Protein AF-A0A3B0JAQ2-F1 (afdb_monomer_lite)

Sequence (467 aa):
MLTLVQANSAVLLHFTIKLEDGSIADSTYNQYKPALFRLGDKSLSLALEKQLIGLSVGEKKTFTLSGEDVFGKPNPDMIQYFMPKDFIQVGIPEVGAIILFTTINGSQMLGIVTAVTEESITVNFNHPLAAQNIIFNIEVLEKLTQNGRNQMQILLANPRGFCAGVDRAISIVDRALALYGAPIYVRHEVVHNRYVVDNLRQRGAIFIEQISEVPDGAILIFSAHGVSQAIRQEAKQRHLTMLFDATCPLVTKVHMEVARASRKGKEAILIGHVGHPEVEGTMGQYNNPAGDMYLVESPEDVSKLQVKDENNLCFMTQTTLSVDDTAHIIDALNSRFPNIIGPRKDDICYATTNRQEAARELANKADIVLVVGSKNSSNSNRLAELAQRAGKPGYLIDSADDIQEHWLKNMQIIGLTAGASAPDILVRQVIERLMVLGAIEMIELAGHEENIVFEVPKELRVEIKQI

Radius of gyration: 30.12 Å; chains: 1; bounding box: 83×58×77 Å

pLDDT: mean 90.16, std 11.04, range [30.88, 98.81]

Secondary structure (DSSP, 8-state):
--SB--TT-EEEEEEEEEETTS-EEEETTTTTS-EEEESSSSSS-HHHHHHHTTPBTT-EEEEEEEHHHHH-PPPGGGEEEE-GGGGTTT-PPPTT-EEEEE-TTS-EEEEEEEEE-SS-EEEE-S-TTTTSEEEEEEEEEEEE-SSSS--EEEEE-SS-S--HHHHHHHHHHHHHHHHH-S-EEEES-SSS-HHHHHHHHHTTEEEESSGGGSPTT-EEEE-TT---HHHHHHHHHS--SEEEE---HHHHHHHHHHHHHHHTT-EEEEES-TT-HHHHHHHTT---TTS-EEEESSHHHHHH---S-TTSEEEEE-TTS-HHHHHHHHHHHHHH-TT-B--SS----HHHHHHHHHHHHHHHH-SEEEEE--TT-HHHHHHHHHHHHTTS-EEEESSGGG--GGGGTT-SEEEEEE-TT--HHHHHHHHHHHHHTTEEEEEEPP--------PPPGGG-------

Foldseek 3Di:
DPFFDAQFWKFWKWKWKAFPVGDTPDTPVVVVGTDIDGGPPPPWFPVVSVVRGGDGAQDKDKDKDALCRTQNAFDPVQKDKDFQVVCPVPHRDDQQDWDWDADPVRDIAIWGFHDDDNGITITGRGDPRNRGMMMMIMTTHDIDDPPDDQQAEEEEFPPFAADQLLVQLLLQLVLCCVPPNADAEEAAQLAFAPVSSVVSVVRHYDYDPAPVVDDAQHEYEYHQLAAAPVRVVVNVVGNYVYYYYSHGVLLVVLLVVQLVCQVVLFAEEEAEDPPQRNCNRSLNSHDRPSFHYHYDPALVCLVVDDGDDLLRYEYAYDQQDQLVRVQRNVVSSCVSRVNYHYPPRHSHDPQLVFQLVRLLVLLVVWQAEEEAGDPSHSSSVSSQVSSVVSVHRRDYDSALVVDDLVNCVPTRYYYYHYGNNGDVVRVVRNVVSVVVSNHDYYDYDDGDDDPDHDDHPPVSPDDPDPD

Structure (mmCIF, N/CA/C/O backbone):
data_AF-A0A3B0JAQ2-F1
#
_entry.id   AF-A0A3B0JAQ2-F1
#
loop_
_atom_site.group_PDB
_atom_site.id
_atom_site.type_symbol
_atom_site.label_atom_id
_atom_site.label_alt_id
_atom_site.label_comp_id
_atom_site.label_asym_id
_atom_site.label_entity_id
_atom_site.label_seq_id
_atom_site.pdbx_PDB_ins_code
_atom_site.Cartn_x
_atom_site.Cartn_y
_atom_site.Cartn_z
_atom_site.occupancy
_atom_site.B_iso_or_equiv
_atom_site.auth_seq_id
_atom_site.auth_comp_id
_atom_site.auth_asym_id
_atom_site.auth_atom_id
_atom_site.pdbx_PDB_model_num
ATOM 1 N N . MET A 1 1 ? -23.399 -12.220 45.012 1.00 43.34 1 MET A N 1
ATOM 2 C CA . MET A 1 1 ? -22.900 -10.823 45.060 1.00 43.34 1 MET A CA 1
ATOM 3 C C . MET A 1 1 ? -22.419 -10.268 43.708 1.00 43.34 1 MET A C 1
ATOM 5 O O . MET A 1 1 ? -22.128 -9.084 43.653 1.00 43.34 1 MET A O 1
ATOM 9 N N . LEU A 1 2 ? -22.351 -11.050 42.615 1.00 54.06 2 LEU A N 1
ATOM 10 C CA . LEU A 1 2 ? -21.845 -10.573 41.310 1.00 54.06 2 LEU A CA 1
ATOM 11 C C . LEU A 1 2 ? -22.910 -9.954 40.381 1.00 54.06 2 LEU A C 1
ATOM 13 O O . LEU A 1 2 ? -22.541 -9.321 39.399 1.00 54.06 2 LEU A O 1
ATOM 17 N N . THR A 1 3 ? -24.200 -10.075 40.703 1.00 63.53 3 THR A N 1
ATOM 18 C CA . THR A 1 3 ? -25.327 -9.674 39.838 1.00 63.53 3 THR A CA 1
ATOM 19 C C . THR A 1 3 ? -25.789 -8.224 39.993 1.00 63.53 3 THR A C 1
ATOM 21 O O . THR A 1 3 ? -26.589 -7.777 39.180 1.00 63.53 3 THR A O 1
ATOM 24 N N . LEU A 1 4 ? -25.300 -7.493 41.003 1.00 81.31 4 LEU A N 1
ATOM 25 C CA . LEU A 1 4 ? -25.704 -6.107 41.277 1.00 81.31 4 LEU A CA 1
ATOM 26 C C . LEU A 1 4 ? -24.831 -5.111 40.511 1.00 81.31 4 LEU A C 1
ATOM 28 O O . LEU A 1 4 ? -23.604 -5.221 40.564 1.00 81.31 4 LEU A O 1
ATOM 32 N N . VAL A 1 5 ? -25.426 -4.128 39.842 1.00 81.50 5 VAL A N 1
ATOM 33 C CA . VAL A 1 5 ? -24.726 -3.024 39.164 1.00 81.50 5 VAL A CA 1
ATOM 34 C C . VAL A 1 5 ? -23.922 -2.192 40.174 1.00 81.50 5 VAL A C 1
ATOM 36 O O . VAL A 1 5 ? -24.415 -1.849 41.247 1.00 81.50 5 VAL A O 1
ATOM 39 N N . GLN A 1 6 ? -22.671 -1.865 39.843 1.00 83.31 6 GLN A N 1
ATOM 40 C CA . GLN A 1 6 ? -21.742 -1.096 40.687 1.00 83.31 6 GLN A CA 1
ATOM 41 C C . GLN A 1 6 ? -21.250 0.158 39.953 1.00 83.31 6 GLN A C 1
ATOM 43 O O . GLN A 1 6 ? -21.343 0.220 38.731 1.00 83.31 6 GLN A O 1
ATOM 48 N N . ALA A 1 7 ? -20.661 1.110 40.685 1.00 71.19 7 ALA A N 1
ATOM 49 C CA . ALA A 1 7 ? -20.264 2.438 40.194 1.00 71.19 7 ALA A CA 1
ATOM 50 C C . ALA A 1 7 ? -19.291 2.469 38.991 1.00 71.19 7 ALA A C 1
ATOM 52 O O . ALA A 1 7 ? -19.164 3.513 38.375 1.00 71.19 7 ALA A O 1
ATOM 53 N N . ASN A 1 8 ? -18.671 1.338 38.623 1.00 73.62 8 ASN A N 1
ATOM 54 C CA . ASN A 1 8 ? -17.786 1.193 37.453 1.00 73.62 8 ASN A CA 1
ATOM 55 C C . ASN A 1 8 ? -18.217 0.037 36.522 1.00 73.62 8 ASN A C 1
ATOM 57 O O . ASN A 1 8 ? -17.404 -0.562 35.817 1.00 73.62 8 ASN A O 1
ATOM 61 N N . SER A 1 9 ? -19.479 -0.389 36.600 1.00 78.38 9 SER A N 1
ATOM 62 C CA . SER A 1 9 ? -19.994 -1.471 35.752 1.00 78.38 9 SER A CA 1
ATOM 63 C C . SER A 1 9 ? -20.381 -0.947 34.376 1.00 78.38 9 SER A C 1
ATOM 65 O O . SER A 1 9 ? -20.814 0.193 34.235 1.00 78.38 9 SER A O 1
ATOM 67 N N . ALA A 1 10 ? -20.293 -1.816 33.374 1.00 81.88 10 ALA A N 1
ATOM 68 C CA . ALA A 1 10 ? -21.020 -1.621 32.132 1.00 81.88 10 ALA A CA 1
ATOM 69 C C . ALA A 1 10 ? -22.286 -2.486 32.173 1.00 81.88 10 ALA A C 1
ATOM 71 O O . ALA A 1 10 ? -22.259 -3.623 32.650 1.00 81.88 10 ALA A O 1
ATOM 72 N N . VAL A 1 11 ? -23.408 -1.928 31.737 1.00 87.12 11 VAL A N 1
ATOM 73 C CA . VAL A 1 11 ? -24.726 -2.549 31.856 1.00 87.12 11 VAL A CA 1
ATOM 74 C C . VAL A 1 11 ? -25.431 -2.462 30.519 1.00 87.12 11 VAL A C 1
ATOM 76 O O . VAL A 1 11 ? -25.578 -1.378 29.958 1.00 87.12 11 VAL A O 1
ATOM 79 N N . LEU A 1 12 ? -25.868 -3.610 30.016 1.00 86.62 12 LEU A N 1
ATOM 80 C CA . LEU A 1 12 ? -26.747 -3.678 28.864 1.00 86.62 12 LEU A CA 1
ATOM 81 C C . LEU A 1 12 ? -28.189 -3.629 29.369 1.00 86.62 12 LEU A C 1
ATOM 83 O O . LEU A 1 12 ? -28.571 -4.437 30.220 1.00 86.62 12 LEU A O 1
ATOM 87 N N . LEU A 1 13 ? -28.982 -2.680 28.880 1.00 90.69 13 LEU A N 1
ATOM 88 C CA . LEU A 1 13 ? -30.361 -2.502 29.321 1.00 90.69 13 LEU A CA 1
ATOM 89 C C . LEU A 1 13 ? -31.285 -2.079 28.183 1.00 90.69 13 LEU A C 1
ATOM 91 O O . LEU A 1 13 ? -30.872 -1.427 27.223 1.00 90.69 13 LEU A O 1
ATOM 95 N N . HIS A 1 14 ? -32.560 -2.422 28.319 1.00 91.19 14 HIS A N 1
ATOM 96 C CA . HIS A 1 14 ? -33.611 -1.734 27.589 1.00 91.19 14 HIS A CA 1
ATOM 97 C C . HIS A 1 14 ? -34.085 -0.538 28.401 1.00 91.19 14 HIS A C 1
ATOM 99 O O . HIS A 1 14 ? -34.267 -0.641 29.611 1.00 91.19 14 HIS A O 1
ATOM 105 N N . PHE A 1 15 ? -34.320 0.587 27.734 1.00 90.62 15 PHE A N 1
ATOM 106 C CA . PHE A 1 15 ? -35.011 1.724 28.323 1.00 90.62 15 PHE A CA 1
ATOM 107 C C . PHE A 1 15 ? -36.165 2.209 27.446 1.00 90.62 15 PHE A C 1
ATOM 109 O O . PHE A 1 15 ? -36.173 2.022 26.226 1.00 90.62 15 PHE A O 1
ATOM 116 N N . THR A 1 16 ? -37.131 2.855 28.092 1.00 89.88 16 THR A N 1
ATOM 117 C CA . THR A 1 16 ? -38.152 3.710 27.484 1.00 89.88 16 THR A CA 1
ATOM 118 C C . THR A 1 16 ? -38.241 5.003 28.285 1.00 89.88 16 THR A C 1
ATOM 120 O O . THR A 1 16 ? -38.479 4.964 29.492 1.00 89.88 16 THR A O 1
ATOM 123 N N . ILE A 1 17 ? -38.063 6.126 27.602 1.00 89.25 17 ILE A N 1
ATOM 124 C CA . ILE A 1 17 ? -38.168 7.488 28.115 1.00 89.25 17 ILE A CA 1
ATOM 125 C C . ILE A 1 17 ? -39.583 7.984 27.826 1.00 89.25 17 ILE A C 1
ATOM 127 O O . ILE A 1 17 ? -40.005 8.015 26.669 1.00 89.25 17 ILE A O 1
ATOM 131 N N . LYS A 1 18 ? -40.318 8.366 28.871 1.00 89.12 18 LYS A N 1
ATOM 132 C CA . LYS A 1 18 ? -41.647 8.975 28.764 1.00 89.12 18 LYS A CA 1
ATOM 133 C C . LYS A 1 18 ? -41.671 10.374 29.363 1.00 89.12 18 LYS A C 1
ATOM 135 O O . LYS A 1 18 ? -40.947 10.646 30.321 1.00 89.12 18 LYS A O 1
ATOM 140 N N . LEU A 1 19 ? -42.531 11.223 28.816 1.00 87.06 19 LEU A N 1
ATOM 141 C CA . LEU A 1 19 ? -42.848 12.539 29.368 1.00 87.06 19 LEU A CA 1
ATOM 142 C C . LEU A 1 19 ? -44.043 12.438 30.328 1.00 87.06 19 LEU A C 1
ATOM 144 O O . LEU A 1 19 ? -44.719 11.406 30.391 1.00 87.06 19 LEU A O 1
ATOM 148 N N . GLU A 1 20 ? -44.300 13.495 31.100 1.00 84.44 20 GLU A N 1
ATOM 149 C CA . GLU A 1 20 ? -45.404 13.529 32.076 1.00 84.44 20 GLU A CA 1
ATOM 150 C C . GLU A 1 20 ? -46.789 13.362 31.434 1.00 84.44 20 GLU A C 1
ATOM 152 O O . GLU A 1 20 ? -47.697 12.819 32.060 1.00 84.44 20 GLU A O 1
ATOM 157 N N . ASP A 1 21 ? -46.940 13.763 30.171 1.00 82.56 21 ASP A N 1
ATOM 158 C CA . ASP A 1 21 ? -48.165 13.572 29.386 1.00 82.56 21 ASP A CA 1
ATOM 159 C C . ASP A 1 21 ? -48.376 12.115 28.915 1.00 82.56 21 ASP A C 1
ATOM 161 O O . ASP A 1 21 ? -49.391 11.791 28.298 1.00 82.56 21 ASP A O 1
ATOM 165 N N . GLY A 1 22 ? -47.431 11.218 29.221 1.00 80.62 22 GLY A N 1
ATOM 166 C CA . GLY A 1 22 ? -47.462 9.802 28.869 1.00 80.62 22 GLY A CA 1
ATOM 167 C C . GLY A 1 22 ? -46.902 9.471 27.483 1.00 80.62 22 GLY A C 1
ATOM 168 O O . GLY A 1 22 ? -46.791 8.281 27.159 1.00 80.62 22 GLY A O 1
ATOM 169 N N . SER A 1 23 ? -46.517 10.472 26.686 1.00 84.56 23 SER A N 1
ATOM 170 C CA . SER A 1 23 ? -45.869 10.270 25.388 1.00 84.56 23 SER A CA 1
ATOM 171 C C . SER A 1 23 ? -44.485 9.628 25.547 1.00 84.56 23 SER A C 1
ATOM 173 O O . SER A 1 23 ? -43.795 9.813 26.553 1.00 84.56 23 SER A O 1
ATOM 175 N N . ILE A 1 24 ? -44.086 8.809 24.568 1.00 86.06 24 ILE A N 1
ATOM 176 C CA . ILE A 1 24 ? -42.766 8.167 24.539 1.00 86.06 24 ILE A CA 1
ATOM 177 C C . ILE A 1 24 ? -41.823 9.076 23.755 1.00 86.06 24 ILE A C 1
ATOM 179 O O . ILE A 1 24 ? -42.027 9.276 22.561 1.00 86.06 24 ILE A O 1
ATOM 183 N N . ALA A 1 25 ? -40.789 9.587 24.420 1.00 82.00 25 ALA A N 1
ATOM 184 C CA . ALA A 1 25 ? -39.764 10.406 23.784 1.00 82.00 25 ALA A CA 1
ATOM 185 C C . ALA A 1 25 ? -38.689 9.548 23.100 1.00 82.00 25 ALA A C 1
ATOM 187 O O . ALA A 1 25 ? -38.239 9.886 22.011 1.00 82.00 25 ALA A O 1
ATOM 188 N N . ASP A 1 26 ? -38.299 8.426 23.715 1.00 83.50 26 ASP A N 1
ATOM 189 C CA . ASP A 1 26 ? -37.345 7.477 23.129 1.00 83.50 26 ASP A CA 1
ATOM 190 C C . ASP A 1 26 ? -37.536 6.067 23.710 1.00 83.50 26 ASP A C 1
ATOM 192 O O . ASP A 1 26 ? -37.984 5.894 24.846 1.00 83.50 26 ASP A O 1
ATOM 196 N N . SER A 1 27 ? -37.209 5.035 22.937 1.00 85.69 27 SER A N 1
ATOM 197 C CA . SER A 1 27 ? -37.239 3.653 23.401 1.00 85.69 27 SER A CA 1
ATOM 198 C C . SER A 1 27 ? -36.309 2.753 22.600 1.00 85.69 27 SER A C 1
ATOM 200 O O . SER A 1 27 ? -36.434 2.608 21.384 1.00 85.69 27 SER A O 1
ATOM 202 N N . THR A 1 28 ? -35.463 2.020 23.319 1.00 83.56 28 THR A N 1
ATOM 203 C CA . THR A 1 28 ? -34.632 0.938 22.756 1.00 83.56 28 THR A CA 1
ATOM 204 C C . THR A 1 28 ? -35.450 -0.214 22.160 1.00 83.56 28 THR A C 1
ATOM 206 O O . THR A 1 28 ? -34.944 -0.953 21.317 1.00 83.56 28 THR A O 1
ATOM 209 N N . TYR A 1 29 ? -36.722 -0.364 22.551 1.00 79.31 29 TYR A N 1
ATOM 210 C CA . TYR A 1 29 ? -37.618 -1.366 21.968 1.00 79.31 29 TYR A CA 1
ATOM 211 C C . TYR A 1 29 ? -38.016 -1.020 20.532 1.00 79.31 29 TYR A C 1
ATOM 213 O O . TYR A 1 29 ? -38.120 -1.917 19.701 1.00 79.31 29 TYR A O 1
ATOM 221 N N . ASN A 1 30 ? -38.156 0.270 20.213 1.00 74.44 30 ASN A N 1
ATOM 222 C CA . ASN A 1 30 ? -38.470 0.720 18.853 1.00 74.44 30 ASN A CA 1
ATOM 223 C C . ASN A 1 30 ? -37.293 0.499 17.890 1.00 74.44 30 ASN A C 1
ATOM 225 O O . ASN A 1 30 ? -37.490 0.378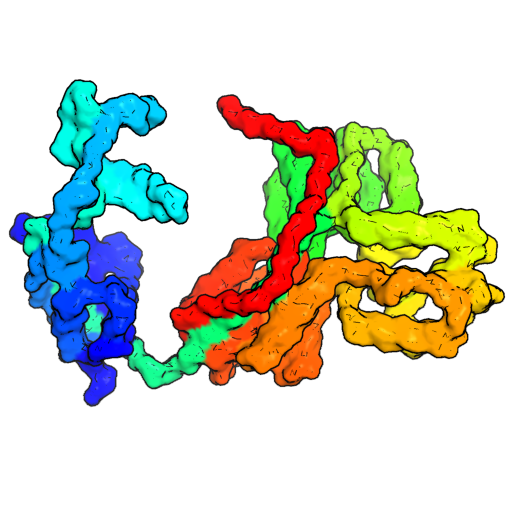 16.685 1.00 74.44 30 ASN A O 1
ATOM 229 N N . GLN A 1 31 ? -36.074 0.432 18.428 1.00 63.09 31 GLN A N 1
ATOM 230 C CA . GLN A 1 31 ? -34.835 0.254 17.670 1.00 63.09 31 GLN A CA 1
ATOM 231 C C . GLN A 1 31 ? -34.354 -1.212 17.651 1.00 63.09 31 GLN A C 1
ATOM 233 O O . GLN A 1 31 ? -33.299 -1.499 17.089 1.00 63.09 31 GLN A O 1
ATOM 238 N N . TYR A 1 32 ? -35.101 -2.138 18.276 1.00 68.12 32 TYR A N 1
ATOM 239 C CA . TYR A 1 32 ? -34.773 -3.567 18.430 1.00 68.12 32 TYR A CA 1
ATOM 240 C C . TYR A 1 32 ? -33.361 -3.860 18.969 1.00 68.12 32 TYR A C 1
ATOM 242 O O . TYR A 1 32 ? -32.817 -4.944 18.752 1.00 68.12 32 TYR A O 1
ATOM 250 N N . LYS A 1 33 ? -32.751 -2.909 19.684 1.00 76.50 33 LYS A N 1
ATOM 251 C CA . LYS A 1 33 ? -31.375 -3.022 20.171 1.00 76.50 33 LYS A CA 1
ATOM 252 C C . LYS A 1 33 ? -31.253 -2.420 21.572 1.00 76.50 33 LYS A C 1
ATOM 254 O O . LYS A 1 33 ? -31.607 -1.256 21.754 1.00 76.50 33 LYS A O 1
ATOM 259 N N . PRO A 1 34 ? -30.757 -3.174 22.567 1.00 84.62 34 PRO A N 1
ATOM 260 C CA . PRO A 1 34 ? -30.528 -2.637 23.901 1.00 84.62 34 PRO A CA 1
ATOM 261 C C . PRO A 1 34 ? -29.373 -1.630 23.924 1.00 84.62 34 PRO A C 1
ATOM 263 O O . PRO A 1 34 ? -28.453 -1.686 23.103 1.00 84.62 34 PRO A O 1
ATOM 266 N N . ALA A 1 35 ? -29.418 -0.716 24.889 1.00 82.88 35 ALA A N 1
ATOM 267 C CA . ALA A 1 35 ? -28.406 0.310 25.090 1.00 82.88 35 ALA A CA 1
ATOM 268 C C . ALA A 1 35 ? -27.325 -0.171 26.066 1.00 82.88 35 ALA A C 1
ATOM 270 O O . ALA A 1 35 ? -27.622 -0.803 27.082 1.00 82.88 35 ALA A O 1
ATOM 271 N N . LEU A 1 36 ? -26.066 0.146 25.757 1.00 84.00 36 LEU A N 1
ATOM 272 C CA . LEU A 1 36 ? -24.927 -0.116 26.631 1.00 84.00 36 LEU A CA 1
ATOM 273 C C . LEU A 1 36 ? -24.598 1.142 27.430 1.00 84.00 36 LEU A C 1
ATOM 275 O O . LEU A 1 36 ? -24.143 2.133 26.866 1.00 84.00 36 LEU A O 1
ATOM 279 N N . PHE A 1 37 ? -24.798 1.082 28.740 1.00 86.06 37 PHE A N 1
ATOM 280 C CA . PHE A 1 37 ? -24.519 2.170 29.670 1.00 86.06 37 PHE A CA 1
ATOM 281 C C . PHE A 1 37 ? -23.253 1.858 30.465 1.00 86.06 37 PHE A C 1
ATOM 283 O O . PHE A 1 37 ? -23.123 0.775 31.039 1.00 86.06 37 PHE A O 1
ATOM 290 N N . ARG A 1 38 ? -22.307 2.796 30.493 1.00 81.94 38 ARG A N 1
ATOM 291 C CA . ARG A 1 38 ? -21.069 2.692 31.269 1.00 81.94 38 ARG A CA 1
ATOM 292 C C . ARG A 1 38 ? -21.160 3.651 32.444 1.00 81.94 38 ARG A C 1
ATOM 294 O O . ARG A 1 38 ? -21.410 4.833 32.258 1.00 81.94 38 ARG A O 1
ATOM 301 N N . LEU A 1 39 ? -21.020 3.119 33.653 1.00 81.81 39 LEU A N 1
ATOM 302 C CA . LEU A 1 39 ? -21.031 3.923 34.868 1.00 81.81 39 LEU A CA 1
ATOM 303 C C . LEU A 1 39 ? -19.594 4.342 35.198 1.00 81.81 39 LEU A C 1
ATOM 305 O O . LEU A 1 39 ? -18.678 3.519 35.108 1.00 81.81 39 LEU A O 1
ATOM 309 N N . GLY A 1 40 ? -19.407 5.603 35.583 1.00 76.62 40 GLY A N 1
ATOM 310 C CA . GLY A 1 40 ? -18.137 6.146 36.066 1.00 76.62 40 GLY A CA 1
ATOM 311 C C . GLY A 1 40 ? -17.223 6.752 34.993 1.00 76.62 40 GLY A C 1
ATOM 312 O O . GLY A 1 40 ? -16.199 7.339 35.343 1.00 76.62 40 GLY A O 1
ATOM 313 N N . ASP A 1 41 ? -17.579 6.675 33.705 1.00 77.62 41 ASP A N 1
ATOM 314 C CA . ASP A 1 41 ? -16.806 7.265 32.595 1.00 77.62 41 ASP A CA 1
ATOM 315 C C . ASP A 1 41 ? -17.285 8.670 32.183 1.00 77.62 41 ASP A C 1
ATOM 317 O O . ASP A 1 41 ? -16.755 9.257 31.240 1.00 77.62 41 ASP A O 1
ATOM 321 N N . LYS A 1 42 ? -18.255 9.228 32.924 1.00 77.06 42 LYS A N 1
ATOM 322 C CA . LYS A 1 42 ? -18.902 10.529 32.676 1.00 77.06 42 LYS A CA 1
ATOM 323 C C . LYS A 1 42 ? -19.740 10.592 31.391 1.00 77.06 42 LYS A C 1
ATOM 325 O O . LYS A 1 42 ? -20.153 11.685 31.012 1.00 77.06 42 LYS A O 1
ATOM 330 N N . SER A 1 43 ? -20.016 9.458 30.740 1.00 75.00 43 SER A N 1
ATOM 331 C CA . SER A 1 43 ? -20.954 9.400 29.608 1.00 75.00 43 SER A CA 1
ATOM 332 C C . SER A 1 43 ? -22.414 9.580 30.039 1.00 75.00 43 SER A C 1
ATOM 334 O O . SER A 1 43 ? -23.244 10.019 29.245 1.00 75.00 43 SER A O 1
ATOM 336 N N . LEU A 1 44 ? -22.724 9.278 31.303 1.00 83.25 44 LEU A N 1
ATOM 337 C CA . LEU A 1 44 ? -24.039 9.446 31.914 1.00 83.25 44 LEU A CA 1
ATOM 338 C C . LEU A 1 44 ? -23.998 10.518 33.001 1.00 83.25 44 LEU A C 1
ATOM 340 O O . LEU A 1 44 ? -22.967 10.773 33.628 1.00 83.25 44 LEU A O 1
ATOM 344 N N . SER A 1 45 ? -25.153 11.124 33.273 1.00 84.94 45 SER A N 1
ATOM 345 C CA . SER A 1 45 ? -25.272 12.035 34.403 1.00 84.94 45 SER A CA 1
ATOM 346 C C . SER A 1 45 ? -25.212 11.283 35.735 1.00 84.94 45 SER A C 1
ATOM 348 O O . SER A 1 45 ? -25.724 10.169 35.874 1.00 84.94 45 SER A O 1
ATOM 350 N N . LEU A 1 46 ? -24.650 11.921 36.766 1.00 85.69 46 LEU A N 1
ATOM 351 C CA . LEU A 1 46 ? -24.542 11.330 38.108 1.00 85.69 46 LEU A CA 1
ATOM 352 C C . LEU A 1 46 ? -25.906 10.935 38.696 1.00 85.69 46 LEU A C 1
ATOM 354 O O . LEU A 1 46 ? -25.997 9.993 39.485 1.00 85.69 46 LEU A O 1
ATOM 358 N N . ALA A 1 47 ? -26.967 11.666 38.348 1.00 87.06 47 ALA A N 1
ATOM 359 C CA . ALA A 1 47 ? -28.320 11.366 38.800 1.00 87.06 47 ALA A CA 1
ATOM 360 C C . ALA A 1 47 ? -28.850 10.070 38.173 1.00 87.06 47 ALA A C 1
ATOM 362 O O . ALA A 1 47 ? -29.431 9.242 38.879 1.00 87.06 47 ALA A O 1
ATOM 363 N N . LEU A 1 48 ? -28.594 9.868 36.878 1.00 88.12 48 LEU A N 1
ATOM 364 C CA . LEU A 1 48 ? -28.966 8.652 36.167 1.00 88.12 48 LEU A CA 1
ATOM 365 C C . LEU A 1 48 ? -28.141 7.451 36.640 1.00 88.12 48 LEU A C 1
ATOM 367 O O . LEU A 1 48 ? -28.708 6.399 36.932 1.00 88.12 48 LEU A O 1
ATOM 371 N N . GLU A 1 49 ? -26.828 7.614 36.822 1.00 89.06 49 GLU A N 1
ATOM 372 C CA . GLU A 1 49 ? -25.963 6.548 37.342 1.00 89.06 49 GLU A CA 1
ATOM 373 C C . GLU A 1 49 ? -26.424 6.044 38.715 1.00 89.06 49 GLU A C 1
ATOM 375 O O . GLU A 1 49 ? -26.529 4.836 38.936 1.00 89.06 49 GLU A O 1
ATOM 380 N N . LYS A 1 50 ? -26.779 6.954 39.632 1.00 90.00 50 LYS A N 1
ATOM 381 C CA . LYS A 1 50 ? -27.287 6.592 40.966 1.00 90.00 50 LYS A CA 1
ATOM 382 C C . LYS A 1 50 ? -28.534 5.714 40.917 1.00 90.00 50 LYS A C 1
ATOM 384 O O . LYS A 1 50 ? -28.728 4.908 41.822 1.00 90.00 50 LYS A O 1
ATOM 389 N N . GLN A 1 51 ? -29.374 5.857 39.892 1.00 92.38 51 GLN A N 1
ATOM 390 C CA . GLN A 1 51 ? -30.579 5.038 39.754 1.00 92.38 51 GLN A CA 1
ATOM 391 C C . GLN A 1 51 ? -30.289 3.619 39.266 1.00 92.38 51 GLN A C 1
ATOM 393 O O . GLN A 1 51 ? -31.092 2.721 39.543 1.00 92.38 51 GLN A O 1
ATOM 398 N N . LEU A 1 52 ? -29.158 3.425 38.584 1.00 88.75 52 LEU A N 1
ATOM 399 C CA . LEU A 1 52 ? -28.708 2.146 38.038 1.00 88.75 52 LEU A CA 1
ATOM 400 C C . LEU A 1 52 ? -27.899 1.331 39.047 1.00 88.75 52 LEU A C 1
ATOM 402 O O . LEU A 1 52 ? -27.963 0.104 39.031 1.00 88.75 52 LEU A O 1
ATOM 406 N N . ILE A 1 53 ? -27.143 1.991 39.928 1.00 89.31 53 ILE A N 1
ATOM 407 C CA . ILE A 1 53 ? -26.347 1.317 40.960 1.00 89.31 53 ILE A CA 1
ATOM 408 C C . ILE A 1 53 ? -27.264 0.517 41.895 1.00 89.31 53 ILE A C 1
ATOM 410 O O . ILE A 1 53 ? -28.253 1.025 42.417 1.00 89.31 53 ILE A O 1
ATOM 414 N N . GLY A 1 54 ? -26.901 -0.744 42.134 1.00 86.44 54 GLY A N 1
ATOM 415 C CA . GLY A 1 54 ? -27.632 -1.656 43.011 1.00 86.44 54 GLY A CA 1
ATOM 416 C C . GLY A 1 54 ? -28.736 -2.467 42.333 1.00 86.44 54 GLY A C 1
ATOM 417 O O . GLY A 1 54 ? -29.301 -3.328 42.997 1.00 86.44 54 GLY A O 1
ATOM 418 N N . LEU A 1 55 ? -29.018 -2.261 41.041 1.00 90.19 55 LEU A N 1
ATOM 419 C CA . LEU A 1 55 ? -29.975 -3.100 40.310 1.00 90.19 55 LEU A CA 1
ATOM 420 C C . LEU A 1 55 ? -29.393 -4.470 39.980 1.00 90.19 55 LEU A C 1
ATOM 422 O O . LEU A 1 55 ? -28.199 -4.597 39.706 1.00 90.19 55 LEU A O 1
ATOM 426 N N . SER A 1 56 ? -30.241 -5.491 39.982 1.00 88.50 56 SER A N 1
ATOM 427 C CA . SER A 1 56 ? -29.898 -6.851 39.570 1.00 88.50 56 SER A CA 1
ATOM 428 C C . SER A 1 56 ? -30.155 -7.074 38.079 1.00 88.50 56 SER A C 1
ATOM 430 O O . SER A 1 56 ? -31.019 -6.446 37.474 1.00 88.50 56 SER A O 1
ATOM 432 N N . VAL A 1 57 ? -29.442 -8.023 37.474 1.00 85.56 57 VAL A N 1
ATOM 433 C CA . VAL A 1 57 ? -29.773 -8.507 36.124 1.00 85.56 57 VAL A CA 1
ATOM 434 C C . VAL A 1 57 ? -31.191 -9.096 36.096 1.00 85.56 57 VAL A C 1
ATOM 436 O O . VAL A 1 57 ? -31.547 -9.886 36.969 1.00 85.56 57 VAL A O 1
ATOM 439 N N . GLY A 1 58 ? -31.990 -8.703 35.104 1.00 84.94 58 GLY A N 1
ATOM 440 C CA . GLY A 1 58 ? -33.417 -9.011 34.963 1.00 84.94 58 GLY A CA 1
ATOM 441 C C . GLY A 1 58 ? -34.350 -8.040 35.697 1.00 84.94 58 GLY A C 1
ATOM 442 O O . GLY A 1 58 ? -35.569 -8.140 35.560 1.00 84.94 58 GLY A O 1
ATOM 443 N N . GLU A 1 59 ? -33.811 -7.103 36.483 1.00 90.62 59 GLU A N 1
ATOM 444 C CA . GLU A 1 59 ? -34.615 -6.151 37.242 1.00 90.62 59 GLU A CA 1
ATOM 445 C C . GLU A 1 59 ? -35.179 -5.056 36.331 1.00 90.62 59 GLU A C 1
ATOM 447 O O . GLU A 1 59 ? -34.459 -4.433 35.543 1.00 90.62 59 GLU A O 1
ATOM 452 N N . LYS A 1 60 ? -36.487 -4.812 36.467 1.00 92.88 60 LYS A N 1
ATOM 453 C CA . LYS A 1 60 ? -37.180 -3.689 35.836 1.00 92.88 60 LYS A CA 1
ATOM 454 C C . LYS A 1 60 ? -37.390 -2.603 36.872 1.00 92.88 60 LYS A C 1
ATOM 456 O O . LYS A 1 60 ? -37.890 -2.884 37.960 1.00 92.88 60 LYS A O 1
ATOM 461 N N . LYS A 1 61 ? -37.053 -1.366 36.528 1.00 93.12 61 LYS A N 1
ATOM 462 C CA . LYS A 1 61 ? -37.221 -0.226 37.428 1.00 93.12 61 LYS A CA 1
ATOM 463 C C . LYS A 1 61 ? -37.791 0.965 36.682 1.00 93.12 61 LYS A C 1
ATOM 465 O O . LYS A 1 61 ? -37.377 1.267 35.565 1.00 93.12 61 LYS A O 1
ATOM 470 N N . THR A 1 62 ? -38.704 1.659 37.348 1.00 93.75 62 THR A N 1
ATOM 471 C CA . THR A 1 62 ? -39.245 2.934 36.889 1.00 93.75 62 THR A CA 1
ATOM 472 C C . THR A 1 62 ? -38.847 4.029 37.862 1.00 93.75 62 THR A C 1
ATOM 474 O O . THR A 1 62 ? -38.993 3.865 39.074 1.00 93.75 62 THR A O 1
ATOM 477 N N . PHE A 1 63 ? -38.328 5.136 37.346 1.00 93.12 63 PHE A N 1
ATOM 478 C CA . PHE A 1 63 ? -37.975 6.304 38.147 1.00 93.12 63 PHE A CA 1
ATOM 479 C C . PHE A 1 63 ? -38.103 7.582 37.325 1.00 93.12 63 PHE A C 1
ATOM 481 O O . PHE A 1 63 ? -38.031 7.553 36.097 1.00 93.12 63 PHE A O 1
ATOM 488 N N . THR A 1 64 ? -38.269 8.705 38.018 1.00 92.06 64 THR A N 1
ATOM 489 C CA . THR A 1 64 ? -38.375 10.028 37.403 1.00 92.06 64 THR A CA 1
ATOM 490 C C . THR A 1 64 ? -37.135 10.844 37.736 1.00 92.06 64 THR A C 1
ATOM 492 O O . THR A 1 64 ? -36.714 10.875 38.893 1.00 92.06 64 THR A O 1
ATOM 495 N N . LEU A 1 65 ? -36.555 11.497 36.733 1.00 91.00 65 LEU A N 1
ATOM 496 C CA . LEU A 1 65 ? -35.484 12.481 36.893 1.00 91.00 65 LEU A CA 1
ATOM 497 C C . LEU A 1 65 ? -35.897 13.791 36.230 1.00 91.00 65 LEU A C 1
ATOM 499 O O . LEU A 1 65 ? -36.651 13.780 35.256 1.00 91.00 65 LEU A O 1
ATOM 503 N N . SER A 1 66 ? -35.389 14.911 36.740 1.00 89.19 66 SER A N 1
ATOM 504 C CA . SER A 1 66 ? -35.508 16.173 36.017 1.00 89.19 66 SER A CA 1
ATOM 505 C C . SER A 1 66 ? -34.633 16.119 34.761 1.00 89.19 66 SER A C 1
ATOM 507 O O . SER A 1 66 ? -33.560 15.509 34.757 1.00 89.19 66 SER A O 1
ATOM 509 N N . GLY A 1 67 ? -35.076 16.753 33.682 1.00 84.00 67 GLY A N 1
ATOM 510 C CA . GLY A 1 67 ? -34.298 16.872 32.456 1.00 84.00 67 GLY A CA 1
ATOM 511 C C . GLY A 1 67 ? -32.959 17.565 32.686 1.00 84.00 67 GLY A C 1
ATOM 512 O O . GLY A 1 67 ? -31.973 17.189 32.058 1.00 84.00 67 GLY A O 1
ATOM 513 N N . GLU A 1 68 ? -32.901 18.498 33.640 1.00 85.50 68 GLU A N 1
ATOM 514 C CA . GLU A 1 68 ? -31.676 19.196 34.027 1.00 85.50 68 GLU A CA 1
ATOM 515 C C . GLU A 1 68 ? -30.640 18.230 34.602 1.00 85.50 68 GLU A C 1
ATOM 517 O O . GLU A 1 68 ? -29.452 18.320 34.292 1.00 85.50 68 GLU A O 1
ATOM 522 N N . ASP A 1 69 ? -31.093 17.272 35.411 1.00 85.00 69 ASP A N 1
ATOM 523 C CA . ASP A 1 69 ? -30.231 16.268 36.025 1.00 85.00 69 ASP A CA 1
ATOM 524 C C . ASP A 1 69 ? -29.712 15.240 35.016 1.00 85.00 69 ASP A C 1
ATOM 526 O O . ASP A 1 69 ? -28.726 14.564 35.304 1.00 85.00 69 ASP A O 1
ATOM 530 N N . VAL A 1 70 ? -30.362 15.079 33.859 1.00 83.50 70 VAL A N 1
ATOM 531 C CA . VAL A 1 70 ? -29.988 14.095 32.825 1.00 83.50 70 VAL A CA 1
ATOM 532 C C . VAL A 1 70 ? -29.185 14.735 31.699 1.00 83.50 70 VAL A C 1
ATOM 534 O O . VAL A 1 70 ? -28.136 14.218 31.324 1.00 83.50 70 VAL A O 1
ATOM 537 N N . PHE A 1 71 ? -29.665 15.858 31.173 1.00 82.75 71 PHE A N 1
ATOM 538 C CA . PHE A 1 71 ? -29.133 16.511 29.976 1.00 82.75 71 PHE A CA 1
ATOM 539 C C . PHE A 1 71 ? -28.398 17.822 30.271 1.00 82.75 71 PHE A C 1
ATOM 541 O O . PHE A 1 71 ? -27.869 18.448 29.355 1.00 82.75 71 PHE A O 1
ATOM 548 N N . GLY A 1 72 ? -28.334 18.220 31.542 1.00 80.25 72 GLY A N 1
ATOM 549 C CA . GLY A 1 72 ? -27.751 19.482 31.975 1.00 80.25 72 GLY A CA 1
ATOM 550 C C . GLY A 1 72 ? -28.776 20.612 32.023 1.00 80.25 72 GLY A C 1
ATOM 551 O O . GLY A 1 72 ? -29.839 20.561 31.402 1.00 80.25 72 GLY A O 1
ATOM 552 N N . LYS A 1 73 ? -28.446 21.658 32.786 1.00 80.19 73 LYS A N 1
ATOM 553 C CA . LYS A 1 73 ? -29.288 22.851 32.892 1.00 80.19 73 LYS A CA 1
ATOM 554 C C . LYS A 1 73 ? -29.380 23.557 31.541 1.00 80.19 73 LYS A C 1
ATOM 556 O O . LYS A 1 73 ? -28.341 23.712 30.895 1.00 80.19 73 LYS A O 1
ATOM 561 N N . PRO A 1 74 ? -30.570 24.046 31.149 1.00 77.50 74 PRO A N 1
ATOM 562 C CA . PRO A 1 74 ? -30.697 24.935 30.010 1.00 77.50 74 PRO A CA 1
ATOM 563 C C . PRO A 1 74 ? -29.714 26.099 30.142 1.00 77.50 74 PRO A C 1
ATOM 565 O O . PRO A 1 74 ? -29.749 26.850 31.118 1.00 77.50 74 PRO A O 1
ATOM 568 N N . ASN A 1 75 ? -28.818 26.226 29.171 1.00 80.62 75 ASN A N 1
ATOM 569 C CA . ASN A 1 75 ? -27.891 27.336 29.089 1.00 80.62 75 ASN A CA 1
ATOM 570 C C . ASN A 1 75 ? -28.503 28.422 28.185 1.00 80.62 75 ASN A C 1
ATOM 572 O O . ASN A 1 75 ? -28.753 28.147 27.006 1.00 80.62 75 ASN A O 1
ATOM 576 N N . PRO A 1 76 ? -28.737 29.646 28.693 1.00 83.50 76 PRO A N 1
ATOM 577 C CA . PRO A 1 76 ? -29.187 30.768 27.873 1.00 83.50 76 PRO A CA 1
ATOM 578 C C . PRO A 1 76 ? -28.264 31.059 26.682 1.00 83.50 76 PRO A C 1
ATOM 580 O O . PRO A 1 76 ? -28.758 31.433 25.624 1.00 83.50 76 PRO A O 1
ATOM 583 N N . ASP A 1 77 ? -26.958 30.801 26.807 1.00 84.44 77 ASP A N 1
ATOM 584 C CA . ASP A 1 77 ? -25.980 31.007 25.727 1.00 84.44 77 ASP A CA 1
ATOM 585 C C . ASP A 1 77 ? -26.145 30.003 24.573 1.00 84.44 77 ASP A C 1
ATOM 587 O O . ASP A 1 77 ? -25.617 30.195 23.479 1.00 84.44 77 ASP A O 1
ATOM 591 N N . MET A 1 78 ? -26.893 28.919 24.791 1.00 84.06 78 MET A N 1
ATOM 592 C CA . MET A 1 78 ? -27.244 27.946 23.752 1.00 84.06 78 MET A CA 1
ATOM 593 C C . MET A 1 78 ? -28.495 28.365 22.966 1.00 84.06 78 MET A C 1
ATOM 595 O O . MET A 1 78 ? -28.953 27.627 22.096 1.00 84.06 78 MET A O 1
ATOM 599 N N . ILE A 1 79 ? -29.051 29.545 23.248 1.00 88.06 79 ILE A N 1
ATOM 600 C CA . ILE A 1 79 ? -30.074 30.188 22.427 1.00 88.06 79 ILE A CA 1
ATOM 601 C C . ILE A 1 79 ? -29.362 31.181 21.512 1.00 88.06 79 ILE A C 1
ATOM 603 O O . ILE A 1 79 ? -28.811 32.183 21.963 1.00 88.06 79 ILE A O 1
ATOM 607 N N . GLN A 1 80 ? -29.357 30.881 20.221 1.00 89.56 80 GLN A N 1
ATOM 608 C CA . GLN A 1 80 ? -28.637 31.647 19.212 1.00 89.56 80 GLN A CA 1
ATOM 609 C C . GLN A 1 80 ? -29.616 32.325 18.261 1.00 89.56 80 GLN A C 1
ATOM 611 O O . GLN A 1 80 ? -30.702 31.811 17.986 1.00 89.56 80 GLN A O 1
ATOM 616 N N . TYR A 1 81 ? -29.207 33.478 17.743 1.00 90.44 81 TYR A N 1
ATOM 617 C CA . TYR A 1 81 ? -29.999 34.281 16.821 1.00 90.44 81 TYR A CA 1
ATOM 618 C C . TYR A 1 81 ? -29.304 34.311 15.470 1.00 90.44 81 TYR A C 1
ATOM 620 O O . TYR A 1 81 ? -28.136 34.681 15.367 1.00 90.44 81 TYR A O 1
ATOM 628 N N . PHE A 1 82 ? -30.043 33.940 14.439 1.00 88.62 82 PHE A N 1
ATOM 629 C CA . PHE A 1 82 ? -29.581 33.921 13.062 1.00 88.62 82 PHE A CA 1
ATOM 630 C C . PHE A 1 82 ? -30.385 34.919 12.237 1.00 88.62 82 PHE A C 1
ATOM 632 O O . PHE A 1 82 ? -31.535 35.230 12.560 1.00 88.62 82 PHE A O 1
ATOM 639 N N . MET A 1 83 ? -29.801 35.419 11.153 1.00 87.81 83 MET A N 1
ATOM 640 C CA . MET A 1 83 ? -30.530 36.266 10.217 1.00 87.81 83 MET A CA 1
ATOM 641 C C . MET A 1 83 ? -31.303 35.389 9.221 1.00 87.81 83 MET A C 1
ATOM 643 O O . MET A 1 83 ? -30.789 34.351 8.805 1.00 87.81 83 MET A O 1
ATOM 647 N N . PRO A 1 84 ? -32.488 35.808 8.735 1.00 84.88 84 PRO A N 1
ATOM 648 C CA . PRO A 1 84 ? -33.225 35.055 7.712 1.00 84.88 84 PRO A CA 1
ATOM 649 C C . PRO A 1 84 ? -32.398 34.717 6.460 1.00 84.88 84 PRO A C 1
ATOM 651 O O . PRO A 1 84 ? -32.579 33.664 5.850 1.00 84.88 84 PRO A O 1
ATOM 654 N N . LYS A 1 85 ? -31.427 35.573 6.109 1.00 82.69 85 LYS A N 1
ATOM 655 C CA . LYS A 1 85 ? -30.492 35.342 4.997 1.00 82.69 85 LYS A CA 1
ATOM 656 C C . LYS A 1 85 ? -29.587 34.113 5.187 1.00 82.69 85 LYS A C 1
ATOM 658 O O . LYS A 1 85 ? -29.133 33.542 4.200 1.00 82.69 85 LYS A O 1
ATOM 663 N N . ASP A 1 86 ? -29.341 33.693 6.427 1.00 82.44 86 ASP A N 1
ATOM 664 C CA . ASP A 1 86 ? -28.474 32.551 6.736 1.00 82.44 86 ASP A CA 1
ATOM 665 C C . ASP A 1 86 ? -29.145 31.213 6.357 1.00 82.44 86 ASP A C 1
ATOM 667 O O . ASP A 1 86 ? -28.481 30.183 6.281 1.00 82.44 86 ASP A O 1
ATOM 671 N N . PHE A 1 87 ? -30.447 31.235 6.031 1.00 80.12 87 PHE A N 1
ATOM 672 C CA . PHE A 1 87 ? -31.245 30.070 5.634 1.00 80.12 87 PHE A CA 1
ATOM 673 C C . PHE A 1 87 ? -31.673 30.080 4.155 1.00 80.12 87 PHE A C 1
ATOM 675 O O . PHE A 1 87 ? -32.485 29.252 3.751 1.00 80.12 87 PHE A O 1
ATOM 682 N N . ILE A 1 88 ? -31.125 30.964 3.307 1.00 71.75 88 ILE A N 1
ATOM 683 C CA . ILE A 1 88 ? -31.549 31.112 1.892 1.00 71.75 88 ILE A CA 1
ATOM 684 C C . ILE A 1 88 ? -31.501 29.790 1.108 1.00 71.75 88 ILE A C 1
ATOM 686 O O . ILE A 1 88 ? -32.363 29.546 0.269 1.00 71.75 88 ILE A O 1
ATOM 690 N N . GLN A 1 89 ? -30.517 28.931 1.382 1.00 66.94 89 GLN A N 1
ATOM 691 C CA . GLN A 1 89 ? -30.359 27.649 0.685 1.00 66.94 89 GLN A CA 1
ATOM 692 C C . GLN A 1 89 ? -31.386 26.589 1.110 1.00 66.94 89 GLN A C 1
ATOM 694 O O . GLN A 1 89 ? -31.647 25.665 0.346 1.00 66.94 89 GLN A O 1
ATOM 699 N N . VAL A 1 90 ? -31.956 26.713 2.313 1.00 67.06 90 VAL A N 1
ATOM 700 C CA . VAL A 1 90 ? -32.826 25.698 2.938 1.00 67.06 90 VAL A CA 1
ATOM 701 C C . VAL A 1 90 ? -34.283 26.177 3.050 1.00 67.06 90 VAL A C 1
ATOM 703 O O . VAL A 1 90 ? -35.182 25.374 3.277 1.00 67.06 90 VAL A O 1
ATOM 706 N N . GLY A 1 91 ? -34.530 27.474 2.836 1.00 77.12 91 GLY A N 1
ATOM 707 C CA . GLY A 1 91 ? -35.816 28.131 3.072 1.00 77.12 91 GLY A CA 1
ATOM 708 C C . GLY A 1 91 ? -35.955 28.624 4.516 1.00 77.12 91 GLY A C 1
ATOM 709 O O . GLY A 1 91 ? -35.286 28.128 5.420 1.00 77.12 91 GLY A O 1
ATOM 710 N N . ILE A 1 92 ? -36.816 29.626 4.738 1.00 83.50 92 ILE A N 1
ATOM 711 C CA . ILE A 1 92 ? -37.110 30.118 6.094 1.00 83.50 92 ILE A CA 1
ATOM 712 C C . ILE A 1 92 ? -37.840 28.998 6.851 1.00 83.50 92 ILE A C 1
ATOM 714 O O . ILE A 1 92 ? -38.906 28.574 6.398 1.00 83.50 92 ILE A O 1
ATOM 718 N N . PRO A 1 93 ? -37.288 28.502 7.970 1.00 85.00 93 PRO A N 1
ATOM 719 C CA . PRO A 1 93 ? -37.878 27.391 8.698 1.00 85.00 93 PRO A CA 1
ATOM 720 C C . PRO A 1 93 ? -39.124 27.818 9.478 1.00 85.00 93 PRO A C 1
ATOM 722 O O . PRO A 1 93 ? -39.267 28.979 9.856 1.00 85.00 93 PRO A O 1
ATOM 725 N N . GLU A 1 94 ? -40.008 26.864 9.764 1.00 87.00 94 GLU A N 1
ATOM 726 C CA . GLU A 1 94 ? -41.149 27.071 10.661 1.00 87.00 94 GLU A CA 1
ATOM 727 C C . GLU A 1 94 ? -40.735 26.932 12.136 1.00 87.00 94 GLU A C 1
ATOM 729 O O . GLU A 1 94 ? -39.767 26.245 12.476 1.00 87.00 94 GLU A O 1
ATOM 734 N N . VAL A 1 95 ? -41.491 27.564 13.041 1.00 87.31 95 VAL A N 1
ATOM 735 C CA . VAL A 1 95 ? -41.307 27.372 14.488 1.00 87.31 95 VAL A CA 1
ATOM 736 C C . VAL A 1 95 ? -41.562 25.903 14.840 1.00 87.31 95 VAL A C 1
ATOM 738 O O . VAL A 1 95 ? -42.590 25.338 14.479 1.00 87.31 95 VAL A O 1
ATOM 741 N N . GLY A 1 96 ? -40.618 25.288 15.553 1.00 77.75 96 GLY A N 1
ATOM 742 C CA . GLY A 1 96 ? -40.597 23.862 15.882 1.00 77.75 96 GLY A CA 1
ATOM 743 C C . GLY A 1 96 ? -39.722 23.013 14.954 1.00 77.75 96 GLY A C 1
ATOM 744 O O . GLY A 1 96 ? -39.473 21.851 15.271 1.00 77.75 96 GLY A O 1
ATOM 745 N N . ALA A 1 97 ? -39.212 23.568 13.846 1.00 81.56 97 ALA A N 1
ATOM 746 C CA . ALA A 1 97 ? -38.315 22.845 12.949 1.00 81.56 97 ALA A CA 1
ATOM 747 C C . ALA A 1 97 ? -37.000 22.462 13.649 1.00 81.56 97 ALA A C 1
ATOM 749 O O . ALA A 1 97 ? -36.383 23.284 14.331 1.00 81.56 97 ALA A O 1
ATOM 750 N N . ILE A 1 98 ? -36.558 21.218 13.441 1.00 79.44 98 ILE A N 1
ATOM 751 C CA . ILE A 1 98 ? -35.260 20.715 13.902 1.00 79.44 98 ILE A CA 1
ATOM 752 C C . ILE A 1 98 ? -34.276 20.810 12.739 1.00 79.44 98 ILE A C 1
ATOM 754 O O . ILE A 1 98 ? -34.493 20.208 11.688 1.00 79.44 98 ILE A O 1
ATOM 758 N N . ILE A 1 99 ? -33.193 21.556 12.929 1.00 79.06 99 ILE A N 1
ATOM 759 C CA . ILE A 1 99 ? -32.192 21.824 11.896 1.00 79.06 99 ILE A CA 1
ATOM 760 C C . ILE A 1 99 ? -30.829 21.338 12.386 1.00 79.06 99 ILE A C 1
ATOM 762 O O . ILE A 1 99 ? -30.459 21.538 13.543 1.00 79.06 99 ILE A O 1
ATOM 766 N N . LEU A 1 100 ? -30.082 20.686 11.498 1.00 77.50 100 LEU A N 1
ATOM 767 C CA . LEU A 1 100 ? -28.720 20.234 11.758 1.00 77.50 100 LEU A CA 1
ATOM 768 C C . LEU A 1 100 ? -27.728 21.348 11.406 1.00 77.50 100 LEU A C 1
ATOM 770 O O . LEU A 1 100 ? -27.653 21.781 10.259 1.00 77.50 100 LEU A O 1
ATOM 774 N N . PHE A 1 101 ? -26.943 21.784 12.383 1.00 80.75 101 PHE A N 1
ATOM 775 C CA . PHE A 1 101 ? -25.898 22.789 12.232 1.00 80.75 101 PHE A CA 1
ATOM 776 C C . PHE A 1 101 ? -24.529 22.132 12.340 1.00 80.75 101 PHE A C 1
ATOM 778 O O . PHE A 1 101 ? -24.323 21.247 13.166 1.00 80.75 101 PHE A O 1
ATOM 785 N N . THR A 1 102 ? -23.579 22.583 11.526 1.00 75.12 102 THR A N 1
ATOM 786 C CA . THR A 1 102 ? -22.178 22.158 11.632 1.00 75.12 102 THR A CA 1
ATOM 787 C C . THR A 1 102 ? -21.383 23.266 12.307 1.00 75.12 102 THR A C 1
ATOM 789 O O . THR A 1 102 ? -21.413 24.416 11.873 1.00 75.12 102 THR A O 1
ATOM 792 N N . THR A 1 103 ? -20.700 22.937 13.394 1.00 72.00 103 THR A N 1
ATOM 793 C CA . THR A 1 103 ? -19.848 23.862 14.139 1.00 72.00 103 THR A CA 1
ATOM 794 C C . THR A 1 103 ? -18.505 24.060 13.435 1.00 72.00 103 THR A C 1
ATOM 796 O O . THR A 1 103 ? -18.116 23.297 12.553 1.00 72.00 103 THR A O 1
ATOM 799 N N . ILE A 1 104 ? -17.746 25.077 13.853 1.00 68.69 104 ILE A N 1
ATOM 800 C CA . ILE A 1 104 ? -16.451 25.452 13.247 1.00 68.69 104 ILE A CA 1
ATOM 801 C C . ILE A 1 104 ? -15.415 24.311 13.315 1.00 68.69 104 ILE A C 1
ATOM 803 O O . ILE A 1 104 ? -14.540 24.209 12.463 1.00 68.69 104 ILE A O 1
ATOM 807 N N . ASN A 1 105 ? -15.525 23.426 14.307 1.00 57.19 105 ASN A N 1
ATOM 808 C CA . ASN A 1 105 ? -14.685 22.235 14.469 1.00 57.19 105 ASN A CA 1
ATOM 809 C C . ASN A 1 105 ? -15.224 20.986 13.737 1.00 57.19 105 ASN A C 1
ATOM 811 O O . ASN A 1 105 ? -14.704 19.896 13.952 1.00 57.19 105 ASN A O 1
ATOM 815 N N . GLY A 1 106 ? -16.253 21.123 12.892 1.00 53.84 106 GLY A N 1
ATOM 816 C CA . GLY A 1 106 ? -16.817 20.033 12.090 1.00 53.84 106 GLY A CA 1
ATOM 817 C C . GLY A 1 106 ? -17.799 19.117 12.828 1.00 53.84 106 GLY A C 1
ATOM 818 O O . GLY A 1 106 ? -18.344 18.202 12.212 1.00 53.84 106 GLY A O 1
ATOM 819 N N . SER A 1 107 ? -18.063 19.354 14.116 1.00 60.03 107 SER A N 1
ATOM 820 C CA . SER A 1 107 ? -19.097 18.627 14.859 1.00 60.03 107 SER A CA 1
ATOM 821 C C . SER A 1 107 ? -20.497 19.053 14.411 1.00 60.03 107 SER A C 1
ATOM 823 O O . SER A 1 107 ? -20.720 20.187 13.995 1.00 60.03 107 SER A O 1
ATOM 825 N N . GLN A 1 108 ? -21.468 18.150 14.504 1.00 65.94 108 GLN A N 1
ATOM 826 C CA . GLN A 1 108 ? -22.856 18.453 14.166 1.00 65.94 108 GLN A CA 1
ATOM 827 C C . GLN A 1 108 ? -23.695 18.629 15.434 1.00 65.94 108 GLN A C 1
ATOM 829 O O . GLN A 1 108 ? -23.555 17.862 16.385 1.00 65.94 108 GLN A O 1
ATOM 834 N N . MET A 1 109 ? -24.570 19.632 15.448 1.00 75.19 109 MET A N 1
ATOM 835 C CA . MET A 1 109 ? -25.513 19.903 16.533 1.00 75.19 109 MET A CA 1
ATOM 836 C C . MET A 1 109 ? -26.919 20.095 15.977 1.00 75.19 109 MET A C 1
ATOM 838 O O . MET A 1 109 ? -27.107 20.746 14.953 1.00 75.19 109 MET A O 1
ATOM 842 N N . LEU A 1 110 ? -27.918 19.551 16.666 1.00 77.19 110 LEU A N 1
ATOM 843 C CA . LEU A 1 110 ? -29.323 19.787 16.345 1.00 77.19 110 LEU A CA 1
ATOM 844 C C . LEU A 1 110 ? -29.801 21.041 17.082 1.00 77.19 110 LEU A C 1
ATOM 846 O O . LEU A 1 110 ? -29.607 21.158 18.290 1.00 77.19 110 LEU A O 1
ATOM 850 N N . GLY A 1 111 ? -30.423 21.966 16.359 1.00 84.38 111 GLY A N 1
ATOM 851 C CA . GLY A 1 111 ? -31.064 23.154 16.913 1.00 84.38 111 GLY A CA 1
ATOM 852 C C . GLY A 1 111 ? -32.555 23.161 16.595 1.00 84.38 111 GLY A C 1
ATOM 853 O O . GLY A 1 111 ? -32.951 22.809 15.485 1.00 84.38 111 GLY A O 1
ATOM 854 N N . ILE A 1 112 ? -33.383 23.564 17.559 1.00 85.38 112 ILE A N 1
ATOM 855 C CA . ILE A 1 112 ? -34.831 23.726 17.371 1.00 85.38 112 ILE A CA 1
ATOM 856 C C . ILE A 1 112 ? -35.147 25.202 17.170 1.00 85.38 112 ILE A C 1
ATOM 858 O O . ILE A 1 112 ? -34.784 26.033 18.002 1.00 85.38 112 ILE A O 1
ATOM 862 N N . VAL A 1 113 ? -35.862 25.533 16.100 1.00 87.00 113 VAL A N 1
ATOM 863 C CA . VAL A 1 113 ? -36.342 26.897 15.854 1.00 87.00 113 VAL A CA 1
ATOM 864 C C . VAL A 1 113 ? -37.460 27.226 16.840 1.00 87.00 113 VAL A C 1
ATOM 866 O O . VAL A 1 113 ? -38.513 26.595 16.821 1.00 87.00 113 VAL A O 1
ATOM 869 N N . THR A 1 114 ? -37.255 28.213 17.709 1.00 88.69 114 THR A N 1
ATOM 870 C CA . THR A 1 114 ? -38.234 28.601 18.741 1.00 88.69 114 THR A CA 1
ATOM 871 C C . THR A 1 114 ? -38.999 29.875 18.402 1.00 88.69 114 THR A C 1
ATOM 873 O O . THR A 1 114 ? -40.097 30.073 18.917 1.00 88.69 114 THR A O 1
ATOM 876 N N . ALA A 1 115 ? -38.459 30.725 17.526 1.00 90.25 115 ALA A N 1
ATOM 877 C CA . ALA A 1 115 ? -39.138 31.919 17.033 1.00 90.25 115 ALA A CA 1
ATOM 878 C C . ALA A 1 115 ? -38.626 32.310 15.643 1.00 90.25 115 ALA A C 1
ATOM 880 O O . ALA A 1 115 ? -37.442 32.159 15.343 1.00 90.25 115 ALA A O 1
ATOM 881 N N . VAL A 1 116 ? -39.521 32.846 14.815 1.00 89.00 116 VAL A N 1
ATOM 882 C CA . VAL A 1 116 ? -39.215 33.365 13.478 1.00 89.00 116 VAL A CA 1
ATOM 883 C C . VAL A 1 116 ? -39.869 34.733 13.350 1.00 89.00 116 VAL A C 1
ATOM 885 O O . VAL A 1 116 ? -41.071 34.875 13.567 1.00 89.00 116 VAL A O 1
ATOM 888 N N . THR A 1 117 ? -39.068 35.740 13.027 1.00 89.06 117 THR A N 1
ATOM 889 C CA . THR A 1 117 ? -39.492 37.128 12.804 1.00 89.06 117 THR A CA 1
ATOM 890 C C . THR A 1 117 ? -38.891 37.638 11.496 1.00 89.06 117 THR A C 1
ATOM 892 O O . THR A 1 117 ? -38.012 36.993 10.925 1.00 89.06 117 THR A O 1
ATOM 895 N N . GLU A 1 118 ? -39.327 38.809 11.024 1.00 82.44 118 GLU A N 1
ATOM 896 C CA . GLU A 1 118 ? -38.734 39.434 9.830 1.00 82.44 118 GLU A CA 1
ATOM 897 C C . GLU A 1 118 ? -37.242 39.772 10.015 1.00 82.44 118 GLU A C 1
ATOM 899 O O . GLU A 1 118 ? -36.488 39.784 9.044 1.00 82.44 118 GLU A O 1
ATOM 904 N N . GLU A 1 119 ? -36.795 39.999 11.256 1.00 84.88 119 GLU A N 1
ATOM 905 C CA . GLU A 1 119 ? -35.430 40.446 11.565 1.00 84.88 119 GLU A CA 1
ATOM 906 C C . GLU A 1 119 ? -34.514 39.330 12.095 1.00 84.88 119 GLU A C 1
ATOM 908 O O . GLU A 1 119 ? -33.290 39.441 12.004 1.00 84.88 119 GLU A O 1
ATOM 913 N N . SER A 1 120 ? -35.072 38.246 12.644 1.00 91.12 120 SER A N 1
ATOM 914 C CA . SER A 1 120 ? -34.289 37.182 13.285 1.00 91.12 120 SER A CA 1
ATOM 915 C C . SER A 1 120 ? -35.009 35.834 13.349 1.00 91.12 120 SER A C 1
ATOM 917 O O . SER A 1 120 ? -36.238 35.761 13.439 1.00 91.12 120 SER A O 1
ATOM 919 N N . ILE A 1 121 ? -34.214 34.765 13.349 1.00 89.88 121 ILE A N 1
ATOM 920 C CA . ILE A 1 121 ? -34.628 33.390 13.629 1.00 89.88 121 ILE A CA 1
ATOM 921 C C . ILE A 1 121 ? -33.902 32.941 14.896 1.00 89.88 121 ILE A C 1
ATOM 923 O O . ILE A 1 121 ? -32.670 32.911 14.936 1.00 89.88 121 ILE A O 1
ATOM 927 N N . THR A 1 122 ? -34.662 32.583 15.926 1.00 91.25 122 THR A N 1
ATOM 928 C CA . THR A 1 122 ? -34.126 32.105 17.203 1.00 91.25 122 THR A CA 1
ATOM 929 C C . THR A 1 122 ? -34.052 30.587 17.187 1.00 91.25 122 THR A C 1
ATOM 931 O O . THR A 1 122 ? -35.058 29.911 16.961 1.00 91.25 122 THR A O 1
ATOM 934 N N . VAL A 1 123 ? -32.867 30.048 17.461 1.00 89.50 123 VAL A N 1
ATOM 935 C CA . VAL A 1 123 ? -32.600 28.609 17.494 1.00 89.50 123 VAL A CA 1
ATOM 936 C C . VAL A 1 123 ? -32.087 28.227 18.874 1.00 89.50 123 VAL A C 1
ATOM 938 O O . VAL A 1 123 ? -31.109 28.784 19.370 1.00 89.50 123 VAL A O 1
ATOM 941 N N . ASN A 1 124 ? -32.750 27.261 19.500 1.00 87.88 124 ASN A N 1
ATOM 942 C CA . ASN A 1 124 ? -32.365 26.712 20.788 1.00 87.88 124 ASN A CA 1
ATOM 943 C C . ASN A 1 124 ? -31.601 25.397 20.594 1.00 87.88 124 ASN A C 1
ATOM 945 O O . ASN A 1 124 ? -32.147 24.428 20.066 1.00 87.88 124 ASN A O 1
ATOM 949 N N . PHE A 1 125 ? -30.349 25.374 21.045 1.00 86.00 125 PHE A N 1
ATOM 950 C CA . PHE A 1 125 ? -29.461 24.210 21.015 1.00 86.00 125 PHE A CA 1
ATOM 951 C C . PHE A 1 125 ? -29.426 23.436 22.339 1.00 86.00 125 PHE A C 1
ATOM 953 O O . PHE A 1 125 ? -28.664 22.481 22.481 1.00 86.00 125 PHE A O 1
ATOM 960 N N . ASN A 1 126 ? -30.224 23.833 23.334 1.00 84.19 126 ASN A N 1
ATOM 961 C CA . ASN A 1 126 ? -30.398 23.023 24.535 1.00 84.19 126 ASN A CA 1
ATOM 962 C C . ASN A 1 126 ? -31.115 21.712 24.196 1.00 84.19 126 ASN A C 1
ATOM 964 O O . ASN A 1 126 ? -31.959 21.665 23.300 1.00 84.19 126 ASN A O 1
ATOM 968 N N . HIS A 1 127 ? -30.820 20.653 24.954 1.00 79.44 127 HIS A N 1
ATOM 969 C CA . HIS A 1 127 ? -31.505 19.381 24.766 1.00 79.44 127 HIS A CA 1
ATOM 970 C C . HIS A 1 127 ? -33.029 19.572 24.946 1.00 79.44 127 HIS A C 1
ATOM 972 O O . HIS A 1 127 ? -33.441 20.148 25.958 1.00 79.44 127 HIS A O 1
ATOM 978 N N . PRO A 1 128 ? -33.889 19.075 24.035 1.00 74.88 128 PRO A N 1
ATOM 979 C CA . PRO A 1 128 ? -35.329 19.380 24.042 1.00 74.88 128 PRO A CA 1
ATOM 980 C C . PRO A 1 128 ? -36.054 18.940 25.322 1.00 74.88 128 PRO A C 1
ATOM 982 O O . PRO A 1 128 ? -37.088 19.490 25.702 1.00 74.88 128 PRO A O 1
ATOM 985 N N . LEU A 1 129 ? -35.489 17.938 25.997 1.00 79.75 129 LEU A N 1
ATOM 986 C CA . LEU A 1 129 ? -36.020 17.377 27.236 1.00 79.75 129 LEU A CA 1
ATOM 987 C C . LEU A 1 129 ? -35.400 17.982 28.504 1.00 79.75 129 LEU A C 1
ATOM 989 O O . LEU A 1 129 ? -35.812 17.606 29.593 1.00 79.75 129 LEU A O 1
ATOM 993 N N . ALA A 1 130 ? -34.430 18.900 28.402 1.00 80.81 130 ALA A N 1
ATOM 994 C CA . ALA A 1 130 ? -33.704 19.435 29.562 1.00 80.81 130 ALA A CA 1
ATOM 995 C C . ALA A 1 130 ? -34.610 20.165 30.571 1.00 80.81 130 ALA A C 1
ATOM 997 O O . ALA A 1 130 ? -34.328 20.160 31.761 1.00 80.81 130 ALA A O 1
ATOM 998 N N . ALA A 1 131 ? -35.718 20.759 30.121 1.00 78.50 131 ALA A N 1
ATOM 999 C CA . ALA A 1 131 ? -36.657 21.484 30.983 1.00 78.50 131 ALA A CA 1
ATOM 1000 C C . ALA A 1 131 ? -37.871 20.644 31.432 1.00 78.50 131 ALA A C 1
ATOM 1002 O O . ALA A 1 131 ? -38.821 21.189 31.988 1.00 78.50 131 ALA A O 1
ATOM 1003 N N . GLN A 1 132 ? -37.884 19.338 31.150 1.00 82.94 132 GLN A N 1
ATOM 1004 C CA . GLN A 1 132 ? -39.034 18.466 31.402 1.00 82.94 132 GLN A CA 1
ATOM 1005 C C . GLN A 1 132 ? -38.687 17.403 32.440 1.00 82.94 132 GLN A C 1
ATOM 1007 O O . GLN A 1 132 ? -37.541 16.973 32.520 1.00 82.94 132 GLN A O 1
ATOM 1012 N N . ASN A 1 133 ? -39.665 16.940 33.217 1.00 86.75 133 ASN A N 1
ATOM 1013 C CA . ASN A 1 133 ? -39.481 15.730 34.014 1.00 86.75 133 ASN A CA 1
ATOM 1014 C C . ASN A 1 133 ? -39.609 14.500 33.122 1.00 86.75 133 ASN A C 1
ATOM 1016 O O . ASN A 1 133 ? -40.469 14.421 32.244 1.00 86.75 133 ASN A O 1
ATOM 1020 N N . ILE A 1 134 ? -38.743 13.528 33.374 1.00 90.00 134 ILE A N 1
ATOM 1021 C CA . ILE A 1 134 ? -38.542 12.393 32.493 1.00 90.00 134 ILE A CA 1
ATOM 1022 C C . ILE A 1 134 ? -38.708 11.112 33.281 1.00 90.00 134 ILE A C 1
ATOM 1024 O O . ILE A 1 134 ? -37.998 10.869 34.258 1.00 90.00 134 ILE A O 1
ATOM 1028 N N . ILE A 1 135 ? -39.628 10.272 32.823 1.00 91.38 135 ILE A N 1
ATOM 1029 C CA . ILE A 1 135 ? -39.903 8.967 33.407 1.00 91.38 135 ILE A CA 1
ATOM 1030 C C . ILE A 1 135 ? -39.108 7.920 32.628 1.00 91.38 135 ILE A C 1
ATOM 1032 O O . ILE A 1 135 ? -39.386 7.642 31.460 1.00 91.38 135 ILE A O 1
ATOM 1036 N N . PHE A 1 136 ? -38.135 7.306 33.289 1.00 92.88 136 PHE A N 1
ATOM 1037 C CA . PHE A 1 136 ? -37.362 6.192 32.760 1.00 92.88 136 PHE A CA 1
ATOM 1038 C C . PHE A 1 136 ? -38.007 4.879 33.172 1.00 92.88 136 PHE A C 1
ATOM 1040 O O . PHE A 1 136 ? -38.172 4.617 34.359 1.00 92.88 136 PHE A O 1
ATOM 1047 N N . ASN A 1 137 ? -38.315 4.029 32.196 1.00 92.38 137 ASN A N 1
ATOM 1048 C CA . ASN A 1 137 ? -38.591 2.614 32.416 1.00 92.38 137 ASN A CA 1
ATOM 1049 C C . ASN A 1 137 ? -37.399 1.827 31.900 1.00 92.38 137 ASN A C 1
ATOM 1051 O O . ASN A 1 137 ? -37.168 1.824 30.693 1.00 92.38 137 ASN A O 1
ATOM 1055 N N . ILE A 1 138 ? -36.656 1.182 32.788 1.00 93.25 138 ILE A N 1
ATOM 1056 C CA . ILE A 1 138 ? -35.475 0.404 32.425 1.00 93.25 138 ILE A CA 1
ATOM 1057 C C . ILE A 1 138 ? -35.655 -1.071 32.758 1.00 93.25 138 ILE A C 1
ATOM 1059 O O . ILE A 1 138 ? -36.377 -1.429 33.687 1.00 93.25 138 ILE A O 1
ATOM 1063 N N . GLU A 1 139 ? -34.954 -1.913 32.017 1.00 91.75 139 GLU A N 1
ATOM 1064 C CA . GLU A 1 139 ? -34.830 -3.345 32.241 1.00 91.75 139 GLU A CA 1
ATOM 1065 C C . GLU A 1 139 ? -33.378 -3.747 32.037 1.00 91.75 139 GLU A C 1
ATOM 1067 O O . GLU A 1 139 ? -32.846 -3.654 30.930 1.00 91.75 139 GLU A O 1
ATOM 1072 N N . VAL A 1 140 ? -32.728 -4.168 33.118 1.00 89.75 140 VAL A N 1
ATOM 1073 C CA . VAL A 1 140 ? -31.328 -4.587 33.083 1.00 89.75 140 VAL A CA 1
ATOM 1074 C C . VAL A 1 140 ? -31.246 -5.973 32.453 1.00 89.75 140 VAL A C 1
ATOM 1076 O O . VAL A 1 140 ? -31.765 -6.934 33.010 1.00 89.75 140 VAL A O 1
ATOM 1079 N N . LEU A 1 141 ? -30.572 -6.099 31.314 1.00 85.00 141 LEU A N 1
ATOM 1080 C CA . LEU A 1 141 ? -30.426 -7.373 30.605 1.00 85.00 141 LEU A CA 1
ATOM 1081 C C . LEU A 1 141 ? -29.168 -8.121 31.017 1.00 85.00 141 LEU A C 1
ATOM 1083 O O . LEU A 1 141 ? -29.192 -9.337 31.177 1.00 85.00 141 LEU A O 1
ATOM 1087 N N . GLU A 1 142 ? -28.066 -7.395 31.186 1.00 82.50 142 GLU A N 1
ATOM 1088 C CA . GLU A 1 142 ? -26.777 -7.991 31.505 1.00 82.50 142 GLU A CA 1
ATOM 1089 C C . GLU A 1 142 ? -25.890 -6.989 32.245 1.00 82.50 142 GLU A C 1
ATOM 1091 O O . GLU A 1 142 ? -25.798 -5.817 31.877 1.00 82.50 142 GLU A O 1
ATOM 1096 N N . LYS A 1 143 ? -25.199 -7.462 33.285 1.00 74.50 143 LYS A N 1
ATOM 1097 C CA . LYS A 1 143 ? -24.098 -6.734 33.914 1.00 74.50 143 LYS A CA 1
ATOM 1098 C C . LYS A 1 143 ? -22.794 -7.272 33.338 1.00 74.50 143 LYS A C 1
ATOM 1100 O O . LYS A 1 143 ? -22.413 -8.406 33.621 1.00 74.50 143 LYS A O 1
ATOM 1105 N N . LEU A 1 144 ? -22.076 -6.432 32.608 1.00 64.81 144 LEU A N 1
ATOM 1106 C CA . LEU A 1 144 ? -20.742 -6.743 32.121 1.00 64.81 144 LEU A CA 1
ATOM 1107 C C . LEU A 1 144 ? -19.750 -6.487 33.264 1.00 64.81 144 LEU A C 1
ATOM 1109 O O . LEU A 1 144 ? -19.464 -5.345 33.637 1.00 64.81 144 LEU A O 1
ATOM 1113 N N . THR A 1 145 ? -19.258 -7.558 33.889 1.00 51.75 145 THR A N 1
ATOM 1114 C CA . THR A 1 145 ? -18.207 -7.463 34.908 1.00 51.75 145 THR A CA 1
ATOM 1115 C C . THR A 1 145 ? -16.872 -7.127 34.253 1.00 51.75 145 THR A C 1
ATOM 1117 O O . THR A 1 145 ? -16.441 -7.833 33.344 1.00 51.75 145 THR A O 1
ATOM 1120 N N . GLN A 1 146 ? -16.173 -6.110 34.770 1.00 49.38 146 GLN A N 1
ATOM 1121 C CA . GLN A 1 146 ? -14.817 -5.752 34.324 1.00 49.38 146 GLN A CA 1
ATOM 1122 C C . GLN A 1 146 ? -13.772 -6.868 34.540 1.00 49.38 146 GLN A C 1
ATOM 1124 O O . GLN A 1 146 ? -12.697 -6.810 33.959 1.00 49.38 146 GLN A O 1
ATOM 1129 N N . ASN A 1 147 ? -14.082 -7.914 35.313 1.00 42.19 147 ASN A N 1
ATOM 1130 C CA . ASN A 1 147 ? -13.183 -9.047 35.526 1.00 42.19 147 ASN A CA 1
ATOM 1131 C C . ASN A 1 147 ? -13.640 -10.249 34.691 1.00 42.19 147 ASN A C 1
ATOM 1133 O O . ASN A 1 147 ? -14.478 -11.030 35.141 1.00 42.19 147 ASN A O 1
ATOM 1137 N N . GLY A 1 148 ? -13.100 -10.385 33.476 1.00 42.56 148 GLY A N 1
ATOM 1138 C CA . GLY A 1 148 ? -13.270 -11.599 32.665 1.00 42.56 148 GLY A CA 1
ATOM 1139 C C . GLY A 1 148 ? -13.037 -11.448 31.160 1.00 42.56 148 GLY A C 1
ATOM 1140 O O . GLY A 1 148 ? -12.765 -12.443 30.495 1.00 42.56 148 GLY A O 1
ATOM 1141 N N . ARG A 1 149 ? -13.083 -10.228 30.614 1.00 46.25 149 ARG A N 1
ATOM 1142 C CA . ARG A 1 149 ? -12.508 -9.930 29.295 1.00 46.25 149 ARG A CA 1
ATOM 1143 C C . ARG A 1 149 ? -11.220 -9.160 29.539 1.00 46.25 149 ARG A C 1
ATOM 1145 O O . ARG A 1 149 ? -11.267 -8.125 30.197 1.00 46.25 149 ARG A O 1
ATOM 1152 N N . ASN A 1 150 ? -10.086 -9.691 29.075 1.00 50.88 150 ASN A N 1
ATOM 1153 C CA . ASN A 1 150 ? -8.841 -8.928 29.013 1.00 50.88 150 ASN A CA 1
ATOM 1154 C C . ASN A 1 150 ? -9.173 -7.559 28.414 1.00 50.88 150 ASN A C 1
ATOM 1156 O O . ASN A 1 150 ? -9.762 -7.504 27.335 1.00 50.88 150 ASN A O 1
ATOM 1160 N N . GLN A 1 151 ? -8.870 -6.481 29.139 1.00 66.19 151 GLN A N 1
ATOM 1161 C CA . GLN A 1 151 ? -8.985 -5.136 28.593 1.00 66.19 151 GLN A CA 1
ATOM 1162 C C . GLN A 1 151 ? -8.049 -5.070 27.392 1.00 66.19 151 GLN A C 1
ATOM 1164 O O . GLN A 1 151 ? -6.832 -5.118 27.544 1.00 66.19 151 GLN A O 1
ATOM 1169 N N . MET A 1 152 ? -8.648 -5.078 26.208 1.00 86.75 152 MET A N 1
ATOM 1170 C CA . MET A 1 152 ? -7.938 -5.096 24.948 1.00 86.75 152 MET A CA 1
ATOM 1171 C C . MET A 1 152 ? -7.803 -3.655 24.465 1.00 86.75 152 MET A C 1
ATOM 1173 O O . MET A 1 152 ? -8.790 -2.924 24.360 1.00 86.75 152 MET A O 1
ATOM 1177 N N . GLN A 1 153 ? -6.575 -3.236 24.209 1.00 94.12 153 GLN A N 1
ATOM 1178 C CA . GLN A 1 153 ? -6.240 -1.921 23.689 1.00 94.12 153 GLN A CA 1
ATOM 1179 C C . GLN A 1 153 ? -5.762 -2.062 22.248 1.00 94.12 153 GLN A C 1
ATOM 1181 O O . GLN A 1 153 ? -5.026 -2.994 21.924 1.00 94.12 153 GLN A O 1
ATOM 1186 N N . ILE A 1 154 ? -6.173 -1.139 21.384 1.00 97.06 154 ILE A N 1
ATOM 1187 C CA . ILE A 1 154 ? -5.694 -1.062 20.005 1.00 97.06 154 ILE A CA 1
ATOM 1188 C C . ILE A 1 154 ? -4.599 0.001 19.949 1.00 97.06 154 ILE A C 1
ATOM 1190 O O . ILE A 1 154 ? -4.850 1.161 20.263 1.00 97.06 154 ILE A O 1
ATOM 1194 N N . LEU A 1 155 ? -3.396 -0.377 19.526 1.00 98.06 155 LEU A N 1
ATOM 1195 C CA . LEU A 1 155 ? -2.350 0.563 19.136 1.00 98.06 155 LEU A CA 1
ATOM 1196 C C . LEU A 1 155 ? -2.350 0.693 17.623 1.00 98.06 155 LEU A C 1
ATOM 1198 O O . LEU A 1 155 ? -2.306 -0.308 16.915 1.00 98.06 155 LEU A O 1
ATOM 1202 N N . LEU A 1 156 ? -2.378 1.917 17.121 1.00 98.06 156 LEU A N 1
ATOM 1203 C CA . LEU A 1 156 ? -2.441 2.196 15.697 1.00 98.06 156 LEU A CA 1
ATOM 1204 C C . LEU A 1 156 ? -1.115 2.800 15.232 1.00 98.06 156 LEU A C 1
ATOM 1206 O O . LEU A 1 156 ? -0.685 3.831 15.746 1.00 98.06 156 LEU A O 1
ATOM 1210 N N . ALA A 1 157 ? -0.453 2.149 14.275 1.00 98.00 157 ALA A N 1
ATOM 1211 C CA . ALA A 1 157 ? 0.800 2.651 13.714 1.00 98.00 157 ALA A CA 1
ATOM 1212 C C . ALA A 1 157 ? 0.589 3.950 12.925 1.00 98.00 157 ALA A C 1
ATOM 1214 O O . ALA A 1 157 ? -0.423 4.118 12.237 1.00 98.00 157 ALA A O 1
ATOM 1215 N N . ASN A 1 158 ? 1.584 4.833 12.961 1.00 96.06 158 ASN A N 1
ATOM 1216 C CA . ASN A 1 158 ? 1.642 6.026 12.130 1.00 96.06 158 ASN A CA 1
ATOM 1217 C C . ASN A 1 158 ? 3.078 6.182 11.574 1.00 96.06 158 ASN A C 1
ATOM 1219 O O . ASN A 1 158 ? 4.021 6.165 12.365 1.00 96.06 158 ASN A O 1
ATOM 1223 N N . PRO A 1 159 ? 3.280 6.288 10.246 1.00 97.44 159 PRO A N 1
ATOM 1224 C CA . PRO A 1 159 ? 2.264 6.248 9.191 1.00 97.44 159 PRO A CA 1
ATOM 1225 C C . PRO A 1 159 ? 1.750 4.829 8.889 1.00 97.44 159 PRO A C 1
ATOM 1227 O O . PRO A 1 159 ? 2.389 3.822 9.194 1.00 97.44 159 PRO A O 1
ATOM 1230 N N . ARG A 1 160 ? 0.576 4.758 8.252 1.00 97.50 160 ARG A N 1
ATOM 1231 C CA . ARG A 1 160 ? -0.099 3.528 7.793 1.00 97.50 160 ARG A CA 1
ATOM 1232 C C . ARG A 1 160 ? -0.943 3.822 6.549 1.00 97.50 160 ARG A C 1
ATOM 1234 O O . ARG A 1 160 ? -1.268 4.975 6.287 1.00 97.50 160 ARG A O 1
ATOM 1241 N N . GLY A 1 161 ? -1.347 2.788 5.813 1.00 96.00 161 GLY A N 1
ATOM 1242 C CA . GLY A 1 161 ? -2.302 2.930 4.705 1.00 96.00 161 GLY A CA 1
ATOM 1243 C C . GLY A 1 161 ? -1.694 3.633 3.492 1.00 96.00 161 GLY A C 1
ATOM 1244 O O . GLY A 1 161 ? -0.486 3.542 3.284 1.00 96.00 161 GLY A O 1
ATOM 1245 N N . PHE A 1 162 ? -2.503 4.331 2.693 1.00 96.62 162 PHE A N 1
ATOM 1246 C CA . PHE A 1 162 ? -2.105 4.912 1.402 1.00 96.62 162 PHE A CA 1
ATOM 1247 C C . PHE A 1 162 ? -0.826 5.752 1.423 1.00 96.62 162 PHE A C 1
ATOM 1249 O O . PHE A 1 162 ? -0.628 6.598 2.288 1.00 96.62 162 PHE A O 1
ATOM 1256 N N . CYS A 1 163 ? 0.033 5.534 0.424 1.00 96.75 163 CYS A N 1
ATOM 1257 C CA . CYS A 1 163 ? 1.138 6.435 0.100 1.00 96.75 163 CYS A CA 1
ATOM 1258 C C . CYS A 1 163 ? 0.784 7.337 -1.093 1.00 96.75 163 CYS A C 1
ATOM 1260 O O . CYS A 1 163 ? -0.155 7.056 -1.840 1.00 96.75 163 CYS A O 1
ATOM 1262 N N . ALA A 1 164 ? 1.592 8.372 -1.343 1.00 95.31 164 ALA A N 1
ATOM 1263 C CA . ALA A 1 164 ? 1.350 9.336 -2.421 1.00 95.31 164 ALA A CA 1
ATOM 1264 C C . ALA A 1 164 ? 1.255 8.693 -3.817 1.00 95.31 164 ALA A C 1
ATOM 1266 O O . ALA A 1 164 ? 0.515 9.161 -4.679 1.00 95.31 164 ALA A O 1
ATOM 1267 N N . GLY A 1 165 ? 2.019 7.621 -4.063 1.00 95.56 165 GLY A N 1
ATOM 1268 C CA . GLY A 1 165 ? 1.993 6.901 -5.339 1.00 95.56 165 GLY A CA 1
ATOM 1269 C C . GLY A 1 165 ? 0.691 6.131 -5.559 1.00 95.56 165 GLY A C 1
ATOM 1270 O O . GLY A 1 165 ? 0.146 6.156 -6.661 1.00 95.56 165 GLY A O 1
ATOM 1271 N N . VAL A 1 166 ? 0.184 5.489 -4.505 1.00 96.75 166 VAL A N 1
ATOM 1272 C CA . VAL A 1 166 ? -1.079 4.739 -4.522 1.00 96.75 166 VAL A CA 1
ATOM 1273 C C . VAL A 1 166 ? -2.264 5.684 -4.679 1.00 96.75 166 VAL A C 1
ATOM 1275 O O . VAL A 1 166 ? -3.082 5.472 -5.572 1.00 96.75 166 VAL A O 1
ATOM 1278 N N . ASP A 1 167 ? -2.315 6.754 -3.882 1.00 94.56 167 ASP A N 1
ATOM 1279 C CA . ASP A 1 167 ? -3.389 7.750 -3.944 1.00 94.56 167 ASP A CA 1
ATOM 1280 C C . ASP A 1 167 ? -3.497 8.383 -5.341 1.00 94.56 167 ASP A C 1
ATOM 1282 O O . ASP A 1 167 ? -4.572 8.420 -5.949 1.00 94.56 167 ASP A O 1
ATOM 1286 N N . ARG A 1 168 ? -2.349 8.759 -5.925 1.00 96.88 168 ARG A N 1
ATOM 1287 C CA . ARG A 1 168 ? -2.274 9.235 -7.310 1.00 96.88 168 ARG A CA 1
ATOM 1288 C C . ARG A 1 168 ? -2.807 8.204 -8.302 1.00 96.88 168 ARG A C 1
ATOM 1290 O O . ARG A 1 168 ? -3.535 8.575 -9.221 1.00 96.88 168 ARG A O 1
ATOM 1297 N N . ALA A 1 169 ? -2.410 6.940 -8.175 1.00 97.12 169 ALA A N 1
ATOM 1298 C CA . ALA A 1 169 ? -2.765 5.915 -9.150 1.00 97.12 169 ALA A CA 1
ATOM 1299 C C . ALA A 1 169 ? -4.262 5.581 -9.130 1.00 97.12 169 ALA A C 1
ATOM 1301 O O . ALA A 1 169 ? -4.882 5.509 -10.191 1.00 97.12 169 ALA A O 1
ATOM 1302 N N . ILE A 1 170 ? -4.853 5.468 -7.939 1.00 96.38 170 ILE A N 1
ATOM 1303 C CA . ILE A 1 170 ? -6.300 5.287 -7.769 1.00 96.38 170 ILE A CA 1
ATOM 1304 C C . ILE A 1 170 ? -7.043 6.504 -8.331 1.00 96.38 170 ILE A C 1
ATOM 1306 O O . ILE A 1 170 ? -7.937 6.347 -9.162 1.00 96.38 170 ILE A O 1
ATOM 1310 N N . SER A 1 171 ? -6.595 7.716 -7.985 1.00 95.25 171 SER A N 1
ATOM 1311 C CA . SER A 1 171 ? -7.175 8.965 -8.490 1.00 95.25 171 SER A CA 1
ATOM 1312 C C . SER A 1 171 ? -7.151 9.071 -10.017 1.00 95.25 171 SER A C 1
ATOM 1314 O O . SER A 1 171 ? -8.071 9.636 -10.606 1.00 95.25 171 SER A O 1
ATOM 1316 N N . ILE A 1 172 ? -6.116 8.545 -10.681 1.00 97.31 172 ILE A N 1
ATOM 1317 C CA . ILE A 1 172 ? -6.031 8.517 -12.149 1.00 97.31 172 ILE A CA 1
ATOM 1318 C C . ILE A 1 172 ? -7.148 7.655 -12.743 1.00 97.31 172 ILE A C 1
ATOM 1320 O O . ILE A 1 172 ? -7.827 8.109 -13.664 1.00 97.31 172 ILE A O 1
ATOM 1324 N N . VAL A 1 173 ? -7.372 6.449 -12.211 1.00 97.38 173 VAL A N 1
ATOM 1325 C CA . VAL A 1 173 ? -8.444 5.562 -12.693 1.00 97.38 173 VAL A CA 1
ATOM 1326 C C . VAL A 1 173 ? -9.814 6.164 -12.386 1.00 97.38 173 VAL A C 1
ATOM 1328 O O . VAL A 1 173 ? -10.666 6.230 -13.269 1.00 97.38 173 VAL A O 1
ATOM 1331 N N . ASP A 1 174 ? -10.003 6.680 -11.172 1.00 95.31 174 ASP A N 1
ATOM 1332 C CA . ASP A 1 174 ? -11.256 7.300 -10.742 1.00 95.31 174 ASP A CA 1
ATOM 1333 C C . ASP A 1 174 ? -11.654 8.493 -11.604 1.00 95.31 174 ASP A C 1
ATOM 1335 O O . ASP A 1 174 ? -12.803 8.593 -12.039 1.00 95.31 174 ASP A O 1
ATOM 1339 N N . ARG A 1 175 ? -10.704 9.389 -11.882 1.00 95.25 175 ARG A N 1
ATOM 1340 C CA . ARG A 1 175 ? -10.935 10.563 -12.730 1.00 95.25 175 ARG A CA 1
ATOM 1341 C C . ARG A 1 175 ? -11.129 10.173 -14.187 1.00 95.25 175 ARG A C 1
ATOM 1343 O O . ARG A 1 175 ? -11.954 10.784 -14.856 1.00 95.25 175 ARG A O 1
ATOM 1350 N N . ALA A 1 176 ? -10.421 9.155 -14.678 1.00 95.56 176 ALA A N 1
ATOM 1351 C CA . ALA A 1 176 ? -10.641 8.645 -16.026 1.00 95.56 176 ALA A CA 1
ATOM 1352 C C . ALA A 1 176 ? -12.065 8.083 -16.183 1.00 95.56 176 ALA A C 1
ATOM 1354 O O . ALA A 1 176 ? -12.757 8.452 -17.127 1.00 95.56 176 ALA A O 1
ATOM 1355 N N . LEU A 1 177 ? -12.538 7.282 -15.223 1.00 95.56 177 LEU A N 1
ATOM 1356 C CA . LEU A 1 177 ? -13.919 6.786 -15.200 1.00 95.56 177 LEU A CA 1
ATOM 1357 C C . LEU A 1 177 ? -14.937 7.929 -15.128 1.00 95.56 177 LEU A C 1
ATOM 1359 O O . LEU A 1 177 ? -15.944 7.898 -15.828 1.00 95.56 177 LEU A O 1
ATOM 1363 N N . ALA A 1 178 ? -14.678 8.948 -14.307 1.00 93.81 178 ALA A N 1
ATOM 1364 C CA . ALA A 1 178 ? -15.593 10.073 -14.147 1.00 93.81 178 ALA A CA 1
ATOM 1365 C C . ALA A 1 178 ? -15.670 10.982 -15.389 1.00 93.81 178 ALA A C 1
ATOM 1367 O O . ALA A 1 178 ? -16.738 11.505 -15.692 1.00 93.81 178 ALA A O 1
ATOM 1368 N N . LEU A 1 179 ? -14.556 11.175 -16.105 1.00 92.88 179 LEU A N 1
ATOM 1369 C CA . LEU A 1 179 ? -14.482 12.068 -17.268 1.00 92.88 179 LEU A CA 1
ATOM 1370 C C . LEU A 1 179 ? -14.866 11.385 -18.584 1.00 92.88 179 LEU A C 1
ATOM 1372 O O . LEU A 1 179 ? -15.470 12.023 -19.442 1.00 92.88 179 LEU A O 1
ATOM 1376 N N . TYR A 1 180 ? -14.500 10.114 -18.757 1.00 94.12 180 TYR A N 1
ATOM 1377 C CA . TYR A 1 180 ? -14.646 9.401 -20.030 1.00 94.12 180 TYR A CA 1
ATOM 1378 C C . TYR A 1 180 ? -15.677 8.267 -19.980 1.00 94.12 180 TYR A C 1
ATOM 1380 O O . TYR A 1 180 ? -16.035 7.729 -21.025 1.00 94.12 180 TYR A O 1
ATOM 1388 N N . GLY A 1 181 ? -16.188 7.927 -18.793 1.00 95.38 181 GLY A N 1
ATOM 1389 C CA . GLY A 1 181 ? -17.113 6.815 -18.601 1.00 95.38 181 GLY A CA 1
ATOM 1390 C C . GLY A 1 181 ? -16.434 5.445 -18.676 1.00 95.38 181 GLY A C 1
ATOM 1391 O O . GLY A 1 181 ? -15.224 5.320 -18.858 1.00 95.38 181 GLY A O 1
ATOM 1392 N N . ALA A 1 182 ? -17.237 4.397 -18.506 1.00 97.12 182 ALA A N 1
ATOM 1393 C CA . ALA A 1 182 ? -16.799 3.014 -18.658 1.00 97.12 182 ALA A CA 1
ATOM 1394 C C . ALA A 1 182 ? -16.887 2.556 -20.133 1.00 97.12 182 ALA A C 1
ATOM 1396 O O . ALA A 1 182 ? -17.809 2.979 -20.835 1.00 97.12 182 ALA A O 1
ATOM 1397 N N . PRO A 1 183 ? -16.017 1.634 -20.593 1.00 97.69 183 PRO A N 1
ATOM 1398 C CA . PRO A 1 183 ? -14.949 0.975 -19.838 1.00 97.69 183 PRO A CA 1
ATOM 1399 C C . PRO A 1 183 ? -13.604 1.722 -19.867 1.00 97.69 183 PRO A C 1
ATOM 1401 O O . PRO A 1 183 ? -13.223 2.302 -20.883 1.00 97.69 183 PRO A O 1
ATOM 1404 N N . ILE A 1 184 ? -12.837 1.609 -18.778 1.00 98.44 184 ILE A N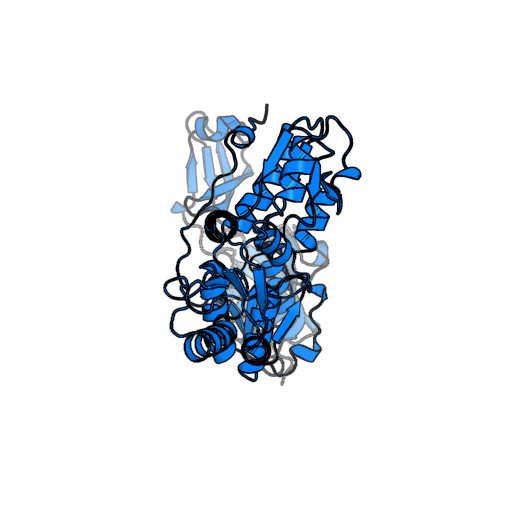 1
ATOM 1405 C CA . ILE A 1 184 ? -11.430 2.047 -18.706 1.00 98.44 184 ILE A CA 1
ATOM 1406 C C . ILE A 1 184 ? -10.541 0.823 -18.512 1.00 98.44 184 ILE A C 1
ATOM 1408 O O . ILE A 1 184 ? -10.708 0.095 -17.536 1.00 98.44 184 ILE A O 1
ATOM 1412 N N . TYR A 1 185 ? -9.586 0.599 -19.414 1.00 98.56 185 TYR A N 1
ATOM 1413 C CA . TYR A 1 185 ? -8.684 -0.546 -19.329 1.00 98.56 185 TYR A CA 1
ATOM 1414 C C . TYR A 1 185 ? -7.475 -0.203 -18.465 1.00 98.56 185 TYR A C 1
ATOM 1416 O O . TYR A 1 185 ? -6.861 0.853 -18.621 1.00 98.56 185 TYR A O 1
ATOM 1424 N N . VAL A 1 186 ? -7.108 -1.105 -17.561 1.00 98.56 186 VAL A N 1
ATOM 1425 C CA . VAL A 1 186 ? -5.955 -0.951 -16.673 1.00 98.56 186 VAL A CA 1
ATOM 1426 C C . VAL A 1 186 ? -5.068 -2.179 -16.808 1.00 98.56 186 VAL A C 1
ATOM 1428 O O . VAL A 1 186 ? -5.531 -3.301 -16.621 1.00 98.56 186 VAL A O 1
ATOM 1431 N N . ARG A 1 187 ? -3.791 -1.983 -17.144 1.00 97.56 187 ARG A N 1
ATOM 1432 C CA . ARG A 1 187 ? -2.837 -3.091 -17.238 1.00 97.56 187 ARG A CA 1
ATOM 1433 C C . ARG A 1 187 ? -2.358 -3.506 -15.848 1.00 97.56 187 ARG A C 1
ATOM 1435 O O . ARG A 1 187 ? -1.681 -2.715 -15.179 1.00 97.56 187 ARG A O 1
ATOM 1442 N N . HIS A 1 188 ? -2.627 -4.763 -15.499 1.00 95.38 188 HIS A N 1
ATOM 1443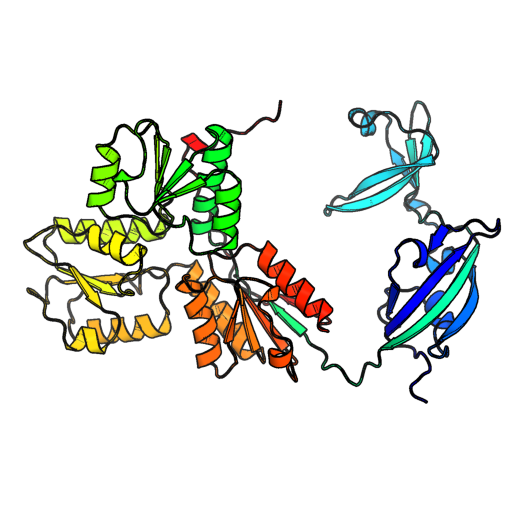 C CA . HIS A 1 188 ? -2.545 -5.343 -14.157 1.00 95.38 188 HIS A CA 1
ATOM 1444 C C . HIS A 1 188 ? -3.430 -4.600 -13.149 1.00 95.38 188 HIS A C 1
ATOM 1446 O O . HIS A 1 188 ? -3.983 -3.539 -13.440 1.00 95.38 188 HIS A O 1
ATOM 1452 N N . GLU A 1 189 ? -3.538 -5.120 -11.928 1.00 96.44 189 GLU A N 1
ATOM 1453 C CA . GLU A 1 189 ? -4.130 -4.370 -10.819 1.00 96.44 189 GLU A CA 1
ATOM 1454 C C . GLU A 1 189 ? -3.428 -3.010 -10.651 1.00 96.44 189 GLU A C 1
ATOM 1456 O O . GLU A 1 189 ? -2.197 -2.933 -10.599 1.00 96.44 189 GLU A O 1
ATOM 1461 N N . VAL A 1 190 ? -4.207 -1.921 -10.552 1.00 96.00 190 VAL A N 1
ATOM 1462 C CA . VAL A 1 190 ? -3.650 -0.558 -10.420 1.00 96.00 190 VAL A CA 1
ATOM 1463 C C . VAL A 1 190 ? -2.731 -0.450 -9.199 1.00 96.00 190 VAL A C 1
ATOM 1465 O O . VAL A 1 190 ? -1.690 0.205 -9.265 1.00 96.00 190 VAL A O 1
ATOM 1468 N N . VAL A 1 191 ? -3.115 -1.140 -8.123 1.00 97.06 191 VAL A N 1
ATOM 1469 C CA . VAL A 1 191 ? -2.380 -1.373 -6.878 1.00 97.06 191 VAL A CA 1
ATOM 1470 C C . VAL A 1 191 ? -2.761 -2.762 -6.358 1.00 97.06 191 VAL A C 1
ATOM 1472 O O . VAL A 1 191 ? -3.884 -3.203 -6.590 1.00 97.06 191 VAL A O 1
ATOM 1475 N N . HIS A 1 192 ? -1.873 -3.436 -5.626 1.00 94.31 192 HIS A N 1
ATOM 1476 C CA . HIS A 1 192 ? -2.171 -4.742 -5.018 1.00 94.31 192 HIS A CA 1
ATOM 1477 C C . HIS A 1 192 ? -3.048 -4.589 -3.764 1.00 94.31 192 HIS A C 1
ATOM 1479 O O . HIS A 1 192 ? -2.558 -4.600 -2.629 1.00 94.31 192 HIS A O 1
ATOM 1485 N N . ASN A 1 193 ? -4.345 -4.359 -3.972 1.00 95.56 193 ASN A N 1
ATOM 1486 C CA . ASN A 1 193 ? -5.364 -4.398 -2.929 1.00 95.56 193 ASN A CA 1
ATOM 1487 C C . ASN A 1 193 ? -6.719 -4.810 -3.512 1.00 95.56 193 ASN A C 1
ATOM 1489 O O . ASN A 1 193 ? -7.298 -4.092 -4.331 1.00 95.56 193 ASN A O 1
ATOM 1493 N N . ARG A 1 194 ? -7.246 -5.940 -3.040 1.00 92.06 194 ARG A N 1
ATOM 1494 C CA . ARG A 1 194 ? -8.477 -6.533 -3.568 1.00 92.06 194 ARG A CA 1
ATOM 1495 C C . ARG A 1 194 ? -9.684 -5.601 -3.461 1.00 92.06 194 ARG A C 1
ATOM 1497 O O . ARG A 1 194 ? -10.424 -5.466 -4.428 1.00 92.06 194 ARG A O 1
ATOM 1504 N N . TYR A 1 195 ? -9.864 -4.927 -2.325 1.00 92.69 195 TYR A N 1
ATOM 1505 C CA . TYR A 1 195 ? -10.989 -4.008 -2.120 1.00 92.69 195 TYR A CA 1
ATOM 1506 C C . TYR A 1 195 ? -10.967 -2.849 -3.126 1.00 92.69 195 TYR A C 1
ATOM 1508 O O . TYR A 1 195 ? -11.992 -2.526 -3.726 1.00 92.69 195 TYR A O 1
ATOM 1516 N N . VAL A 1 196 ? -9.794 -2.245 -3.350 1.00 94.56 196 VAL A N 1
ATOM 1517 C CA . VAL A 1 196 ? -9.624 -1.154 -4.325 1.00 94.56 196 VAL A CA 1
ATOM 1518 C C . VAL A 1 196 ? -9.925 -1.642 -5.744 1.00 94.56 196 VAL A C 1
ATOM 1520 O O . VAL A 1 196 ? -10.684 -1.004 -6.472 1.00 94.56 196 VAL A O 1
ATOM 1523 N N . VAL A 1 197 ? -9.363 -2.789 -6.130 1.00 94.94 197 VAL A N 1
ATOM 1524 C CA . VAL A 1 197 ? -9.553 -3.384 -7.460 1.00 94.94 197 VAL A CA 1
ATOM 1525 C C . VAL A 1 197 ? -11.022 -3.740 -7.702 1.00 94.94 197 VAL A C 1
ATOM 1527 O O . VAL A 1 197 ? -11.573 -3.393 -8.747 1.00 94.94 197 VAL A O 1
ATOM 1530 N N . ASP A 1 198 ? -11.684 -4.373 -6.733 1.00 94.06 198 ASP A N 1
ATOM 1531 C CA . ASP A 1 198 ? -13.092 -4.760 -6.837 1.00 94.06 198 ASP A CA 1
ATOM 1532 C C . ASP A 1 198 ? -14.009 -3.528 -6.921 1.00 94.06 198 ASP A C 1
ATOM 1534 O O . ASP A 1 198 ? -14.925 -3.509 -7.747 1.00 94.06 198 ASP A O 1
ATOM 1538 N N . ASN A 1 199 ? -13.728 -2.464 -6.157 1.00 94.44 199 ASN A N 1
ATOM 1539 C CA . ASN A 1 199 ? -14.480 -1.208 -6.228 1.00 94.44 199 ASN A CA 1
ATOM 1540 C C . ASN A 1 199 ? -14.351 -0.522 -7.600 1.00 94.44 199 ASN A C 1
ATOM 1542 O O . ASN A 1 199 ? -15.352 -0.119 -8.195 1.00 94.44 199 ASN A O 1
ATOM 1546 N N . LEU A 1 200 ? -13.131 -0.435 -8.138 1.00 96.62 200 LEU A N 1
ATOM 1547 C CA . LEU A 1 200 ? -12.892 0.136 -9.466 1.00 96.62 200 LEU A CA 1
ATOM 1548 C C . LEU A 1 200 ? -13.547 -0.705 -10.567 1.00 96.62 200 LEU A C 1
ATOM 1550 O O . LEU A 1 200 ? -14.132 -0.151 -11.501 1.00 96.62 200 LEU A O 1
ATOM 1554 N N . ARG A 1 201 ? -13.515 -2.039 -10.442 1.00 97.38 201 ARG A N 1
ATOM 1555 C CA . ARG A 1 201 ? -14.166 -2.949 -11.393 1.00 97.38 201 ARG A CA 1
ATOM 1556 C C . ARG A 1 201 ? -15.679 -2.752 -11.417 1.00 97.38 201 ARG A C 1
ATOM 1558 O O . ARG A 1 201 ? -16.260 -2.652 -12.494 1.00 97.38 201 ARG A O 1
ATOM 1565 N N . GLN A 1 202 ? -16.312 -2.618 -10.250 1.00 97.25 202 GLN A N 1
ATOM 1566 C CA . GLN A 1 202 ? -17.750 -2.327 -10.142 1.00 97.25 202 GLN A CA 1
ATOM 1567 C C . GLN A 1 202 ? -18.140 -1.001 -10.808 1.00 97.25 202 GLN A C 1
ATOM 1569 O O . GLN A 1 202 ? -19.258 -0.861 -11.297 1.00 97.25 202 GLN A O 1
ATOM 1574 N N . ARG A 1 203 ? -17.214 -0.041 -10.865 1.00 96.06 203 ARG A N 1
ATOM 1575 C CA . ARG A 1 203 ? -17.410 1.259 -11.517 1.00 96.06 203 ARG A CA 1
ATOM 1576 C C . ARG A 1 203 ? -17.074 1.261 -13.011 1.00 96.06 203 ARG A C 1
ATOM 1578 O O . ARG A 1 203 ? -17.288 2.278 -13.663 1.00 96.06 203 ARG A O 1
ATOM 1585 N N . GLY A 1 204 ? -16.591 0.143 -13.556 1.00 97.31 204 GLY A N 1
ATOM 1586 C CA . GLY A 1 204 ? -16.342 -0.036 -14.988 1.00 97.31 204 GLY A CA 1
ATOM 1587 C C . GLY A 1 204 ? -14.871 -0.051 -15.410 1.00 97.31 204 GLY A C 1
ATOM 1588 O O . GLY A 1 204 ? -14.590 0.035 -16.607 1.00 97.31 204 GLY A O 1
ATOM 1589 N N . ALA A 1 205 ? -13.926 -0.168 -14.472 1.00 98.38 205 ALA A N 1
ATOM 1590 C CA . ALA A 1 205 ? -12.544 -0.488 -14.823 1.00 98.38 205 ALA A CA 1
ATOM 1591 C C . ALA A 1 205 ? -12.412 -1.966 -15.235 1.00 98.38 205 ALA A C 1
ATOM 1593 O O . ALA A 1 205 ? -12.950 -2.859 -14.578 1.00 98.38 205 ALA A O 1
ATOM 1594 N N . ILE A 1 206 ? -11.661 -2.235 -16.300 1.00 98.56 206 ILE A N 1
ATOM 1595 C CA . ILE A 1 206 ? -11.355 -3.582 -16.788 1.00 98.56 206 ILE A CA 1
ATOM 1596 C C . ILE A 1 206 ? -9.854 -3.812 -16.632 1.00 98.56 206 ILE A C 1
ATOM 1598 O O . ILE A 1 206 ? -9.046 -3.165 -17.295 1.00 98.56 206 ILE A O 1
ATOM 1602 N N . PHE A 1 207 ? -9.483 -4.728 -15.742 1.00 98.00 207 PHE A N 1
ATOM 1603 C CA . PHE A 1 207 ? -8.091 -5.102 -15.504 1.00 98.00 207 PHE A CA 1
ATOM 1604 C C . PHE A 1 207 ? -7.675 -6.203 -16.486 1.00 98.00 207 PHE A C 1
ATOM 1606 O O . PHE A 1 207 ? -8.368 -7.214 -16.582 1.00 98.00 207 PHE A O 1
ATOM 1613 N N . ILE A 1 208 ? -6.578 -5.981 -17.211 1.00 97.69 208 ILE A N 1
ATOM 1614 C CA . ILE A 1 208 ? -6.054 -6.854 -18.278 1.00 97.69 208 ILE A CA 1
ATOM 1615 C C . ILE A 1 208 ? -4.577 -7.167 -18.049 1.00 97.69 208 ILE A C 1
ATOM 1617 O O . ILE A 1 208 ? -3.862 -6.372 -17.435 1.00 97.69 208 ILE A O 1
ATOM 1621 N N . GLU A 1 209 ? -4.097 -8.283 -18.590 1.00 95.00 209 GLU A N 1
ATOM 1622 C CA . GLU A 1 209 ? -2.690 -8.689 -18.471 1.00 95.00 209 GLU A CA 1
ATOM 1623 C C . GLU A 1 209 ? -1.876 -8.246 -19.700 1.00 95.00 209 GLU A C 1
ATOM 1625 O O . GLU A 1 209 ? -0.761 -7.712 -19.594 1.00 95.00 209 GLU A O 1
ATOM 1630 N N . GLN A 1 210 ? -2.462 -8.394 -20.891 1.00 95.19 210 GLN A N 1
ATOM 1631 C CA . GLN A 1 210 ? -1.826 -8.115 -22.175 1.00 95.19 210 GLN A CA 1
ATOM 1632 C C . GLN A 1 210 ? -2.498 -6.959 -22.913 1.00 95.19 210 GLN A C 1
ATOM 1634 O O . GLN A 1 210 ? -3.718 -6.838 -22.966 1.00 95.19 210 GLN A O 1
ATOM 1639 N N . ILE A 1 211 ? -1.690 -6.120 -23.568 1.00 95.88 211 ILE A N 1
ATOM 1640 C CA . ILE A 1 211 ? -2.180 -4.966 -24.342 1.00 95.88 211 ILE A CA 1
ATOM 1641 C C . ILE A 1 211 ? -3.086 -5.406 -25.501 1.00 95.88 211 ILE A C 1
ATOM 1643 O O . ILE A 1 211 ? -4.002 -4.677 -25.878 1.00 95.88 211 ILE A O 1
ATOM 1647 N N . SER A 1 212 ? -2.861 -6.598 -26.055 1.00 95.44 212 SER A N 1
ATOM 1648 C CA . SER A 1 212 ? -3.684 -7.213 -27.102 1.00 95.44 212 SER A CA 1
ATOM 1649 C C . SER A 1 212 ? -5.162 -7.380 -26.715 1.00 95.44 212 SER A C 1
ATOM 1651 O O . SER A 1 212 ? -6.010 -7.390 -27.603 1.00 95.44 212 SER A O 1
ATOM 1653 N N . GLU A 1 213 ? -5.485 -7.444 -25.420 1.00 96.75 213 GLU A N 1
ATOM 1654 C CA . GLU A 1 213 ? -6.859 -7.546 -24.903 1.00 96.75 213 GLU A CA 1
ATOM 1655 C C . GLU A 1 213 ? -7.628 -6.216 -24.975 1.00 96.75 213 GLU A C 1
ATOM 1657 O O . GLU A 1 213 ? -8.854 -6.185 -24.879 1.00 96.75 213 GLU A O 1
ATOM 1662 N N . VAL A 1 214 ? -6.914 -5.100 -25.137 1.00 96.88 214 VAL A N 1
ATOM 1663 C CA . VAL A 1 214 ? -7.497 -3.757 -25.188 1.00 96.88 214 VAL A CA 1
ATOM 1664 C C . VAL A 1 214 ? -8.000 -3.491 -26.609 1.00 96.88 214 VAL A C 1
ATOM 1666 O O . VAL A 1 214 ? -7.204 -3.620 -27.539 1.00 96.88 214 VAL A O 1
ATOM 1669 N N . PRO A 1 215 ? -9.268 -3.100 -26.831 1.00 96.50 215 PRO A N 1
ATOM 1670 C CA . PRO A 1 215 ? -9.760 -2.749 -28.159 1.00 96.50 215 PRO A CA 1
ATOM 1671 C C . PRO A 1 215 ? -9.203 -1.401 -28.636 1.00 96.50 215 PRO A C 1
ATOM 1673 O O . PRO A 1 215 ? -8.837 -0.533 -27.841 1.00 96.50 215 PRO A O 1
ATOM 1676 N N . ASP A 1 216 ? -9.164 -1.205 -29.952 1.00 95.69 216 ASP A N 1
ATOM 1677 C CA . ASP A 1 216 ? -8.817 0.096 -30.528 1.00 95.69 216 ASP A CA 1
ATOM 1678 C C . ASP A 1 216 ? -9.866 1.157 -30.141 1.00 95.69 216 ASP A C 1
ATOM 1680 O O . ASP A 1 216 ? -11.044 0.863 -29.938 1.00 95.69 216 ASP A O 1
ATOM 1684 N N . GLY A 1 217 ? -9.426 2.404 -29.991 1.00 94.88 217 GLY A N 1
ATOM 1685 C CA . GLY A 1 217 ? -10.223 3.516 -29.477 1.00 94.88 217 GLY A CA 1
ATOM 1686 C C . GLY A 1 217 ? -10.424 3.503 -27.957 1.00 94.88 217 GLY A C 1
ATOM 1687 O O . GLY A 1 217 ? -11.077 4.401 -27.428 1.00 94.88 217 GLY A O 1
ATOM 1688 N N . ALA A 1 218 ? -9.864 2.540 -27.223 1.00 97.25 218 ALA A N 1
ATOM 1689 C CA . ALA A 1 218 ? -9.981 2.495 -25.767 1.00 97.25 218 ALA A CA 1
ATOM 1690 C C . ALA A 1 218 ? -9.042 3.476 -25.047 1.00 97.25 218 ALA A C 1
ATOM 1692 O O . ALA A 1 218 ? -8.072 3.989 -25.616 1.00 97.25 218 ALA A O 1
ATOM 1693 N N . ILE A 1 219 ? -9.317 3.694 -23.759 1.00 97.50 219 ILE A N 1
ATOM 1694 C CA . ILE A 1 219 ? -8.393 4.331 -22.818 1.00 97.50 219 ILE A CA 1
ATOM 1695 C C . ILE A 1 219 ? -7.678 3.238 -22.034 1.00 97.50 219 ILE A C 1
ATOM 1697 O O . ILE A 1 219 ? -8.327 2.359 -21.464 1.00 97.50 219 ILE A O 1
ATOM 1701 N N . LEU A 1 220 ? -6.350 3.325 -21.990 1.00 98.38 220 LEU A N 1
ATOM 1702 C CA . LEU A 1 220 ? -5.493 2.412 -21.245 1.00 98.38 220 LEU A CA 1
ATOM 1703 C C . LEU A 1 220 ? -4.737 3.153 -20.140 1.00 98.38 220 LEU A C 1
ATOM 1705 O O . LEU A 1 220 ? -4.221 4.251 -20.353 1.00 98.38 220 LEU A O 1
ATOM 1709 N N . ILE A 1 221 ? -4.618 2.517 -18.978 1.00 98.50 221 ILE A N 1
ATOM 1710 C CA . ILE A 1 221 ? -3.860 3.006 -17.829 1.00 98.50 221 ILE A CA 1
ATOM 1711 C C . ILE A 1 221 ? -2.821 1.956 -17.425 1.00 98.50 221 ILE A C 1
ATOM 1713 O O . ILE A 1 221 ? -3.158 0.797 -17.198 1.00 98.50 221 ILE A O 1
ATOM 1717 N N . PHE A 1 222 ? -1.552 2.345 -17.305 1.00 98.44 222 PHE A N 1
ATOM 1718 C CA . PHE A 1 222 ? -0.538 1.502 -16.658 1.00 98.44 222 PHE A CA 1
ATOM 1719 C C . PHE A 1 222 ? -0.627 1.616 -15.137 1.00 98.44 222 PHE A C 1
ATOM 1721 O O . PHE A 1 222 ? -0.795 2.724 -14.634 1.00 98.44 222 PHE A O 1
ATOM 1728 N N . SER A 1 223 ? -0.492 0.498 -14.416 1.00 97.56 223 SER A N 1
ATOM 1729 C CA . SER A 1 223 ? -0.539 0.457 -12.947 1.00 97.56 223 SER A CA 1
ATOM 1730 C C . SER A 1 223 ? 0.612 1.209 -12.262 1.00 97.56 223 SER A C 1
ATOM 1732 O O . SER A 1 223 ? 1.600 1.603 -12.887 1.00 97.56 223 SER A O 1
ATOM 1734 N N . ALA A 1 224 ? 0.502 1.388 -10.941 1.00 97.44 224 ALA A N 1
ATOM 1735 C CA . ALA A 1 224 ? 1.491 2.100 -10.131 1.00 97.44 224 ALA A CA 1
ATOM 1736 C C . ALA A 1 224 ? 2.887 1.448 -10.132 1.00 97.44 224 ALA A C 1
ATOM 1738 O O . ALA A 1 224 ? 3.884 2.143 -9.918 1.00 97.44 224 ALA A O 1
ATOM 1739 N N . HIS A 1 225 ? 2.952 0.140 -10.390 1.00 96.88 225 HIS A N 1
ATOM 1740 C CA . HIS A 1 225 ? 4.174 -0.670 -10.387 1.00 96.88 225 HIS A CA 1
ATOM 1741 C C . HIS A 1 225 ? 5.071 -0.424 -11.606 1.00 96.88 225 HIS A C 1
ATOM 1743 O O . HIS A 1 225 ? 6.238 -0.795 -11.589 1.00 96.88 225 HIS A O 1
ATOM 1749 N N . GLY A 1 226 ? 4.547 0.211 -12.657 1.00 97.19 226 GLY A N 1
ATOM 1750 C CA . GLY A 1 226 ? 5.290 0.470 -13.882 1.00 97.19 226 GLY A CA 1
ATOM 1751 C C . GLY A 1 226 ? 5.311 -0.687 -14.875 1.00 97.19 226 GLY A C 1
ATOM 1752 O O . GLY A 1 226 ? 4.848 -1.794 -14.617 1.00 97.19 226 GLY A O 1
ATOM 1753 N N . VAL A 1 227 ? 5.810 -0.384 -16.075 1.00 97.94 227 VAL A N 1
ATOM 1754 C CA . VAL A 1 227 ? 5.870 -1.313 -17.212 1.00 97.94 227 VAL A CA 1
ATOM 1755 C C . VAL A 1 227 ? 7.203 -1.208 -17.947 1.00 97.94 227 VAL A C 1
ATOM 1757 O O . VAL A 1 227 ? 7.859 -0.160 -17.919 1.00 97.94 227 VAL A O 1
ATOM 1760 N N . SER A 1 228 ? 7.575 -2.281 -18.647 1.00 98.00 228 SER A N 1
ATOM 1761 C CA . SER A 1 228 ? 8.781 -2.349 -19.477 1.00 98.00 228 SER A CA 1
ATOM 1762 C C . SER A 1 228 ? 8.725 -1.396 -20.679 1.00 98.00 228 SER A C 1
ATOM 1764 O O . SER A 1 228 ? 7.656 -0.927 -21.089 1.00 98.00 228 SER A O 1
ATOM 1766 N N . GLN A 1 229 ? 9.882 -1.124 -21.293 1.00 96.69 229 GLN A N 1
ATOM 1767 C CA . GLN A 1 229 ? 9.932 -0.345 -22.536 1.00 96.69 229 GLN A CA 1
ATOM 1768 C C . GLN A 1 229 ? 9.198 -1.043 -23.684 1.00 96.69 229 GLN A C 1
ATOM 1770 O O . GLN A 1 229 ? 8.549 -0.362 -24.476 1.00 96.69 229 GLN A O 1
ATOM 1775 N N . ALA A 1 230 ? 9.243 -2.377 -23.746 1.00 96.81 230 ALA A N 1
ATOM 1776 C CA . ALA A 1 230 ? 8.536 -3.157 -24.761 1.00 96.81 230 ALA A CA 1
ATOM 1777 C C . ALA A 1 230 ? 7.016 -2.945 -24.678 1.00 96.81 230 ALA A C 1
ATOM 1779 O O . ALA A 1 230 ? 6.404 -2.541 -25.662 1.00 96.81 230 ALA A O 1
ATOM 1780 N N . ILE A 1 231 ? 6.429 -3.084 -23.482 1.00 97.12 231 ILE A N 1
ATOM 1781 C CA . ILE A 1 231 ? 4.992 -2.848 -23.256 1.00 97.12 231 ILE A CA 1
ATOM 1782 C C . ILE A 1 231 ? 4.614 -1.394 -23.560 1.00 97.12 231 ILE A C 1
ATOM 1784 O O . ILE A 1 231 ? 3.574 -1.115 -24.157 1.00 97.12 231 ILE A O 1
ATOM 1788 N N . ARG A 1 232 ? 5.472 -0.437 -23.187 1.00 96.25 232 ARG A N 1
ATOM 1789 C CA . ARG A 1 232 ? 5.243 0.978 -23.502 1.00 96.25 232 ARG A CA 1
ATOM 1790 C C . ARG A 1 232 ? 5.251 1.241 -25.010 1.00 96.25 232 ARG A C 1
ATOM 1792 O O . ARG A 1 232 ? 4.467 2.064 -25.477 1.00 96.25 232 ARG A O 1
ATOM 1799 N N . GLN A 1 233 ? 6.145 0.601 -25.759 1.00 95.44 233 GLN A N 1
ATOM 1800 C CA . GLN A 1 233 ? 6.212 0.726 -27.217 1.00 95.44 233 GLN A CA 1
ATOM 1801 C C . GLN A 1 233 ? 5.016 0.054 -27.890 1.00 95.44 233 GLN A C 1
ATOM 1803 O O . GLN A 1 233 ? 4.413 0.668 -28.765 1.00 95.44 233 GLN A O 1
ATOM 1808 N N . GLU A 1 234 ? 4.632 -1.137 -27.432 1.00 96.06 234 GLU A N 1
ATOM 1809 C CA . GLU A 1 234 ? 3.442 -1.851 -27.894 1.00 96.06 234 GLU A CA 1
ATOM 1810 C C . GLU A 1 234 ? 2.189 -0.979 -27.739 1.00 96.06 234 GLU A C 1
ATOM 1812 O O . GLU A 1 234 ? 1.500 -0.711 -28.719 1.00 96.06 234 GLU A O 1
ATOM 1817 N N . ALA A 1 235 ? 1.945 -0.424 -26.547 1.00 94.88 235 ALA A N 1
ATOM 1818 C CA . ALA A 1 235 ? 0.795 0.449 -26.308 1.00 94.88 235 ALA A CA 1
ATOM 1819 C C . ALA A 1 235 ? 0.806 1.717 -27.180 1.00 94.88 235 ALA A C 1
ATOM 1821 O O . ALA A 1 235 ? -0.245 2.153 -27.639 1.00 94.88 235 ALA A O 1
ATOM 1822 N N . LYS A 1 236 ? 1.982 2.304 -27.449 1.00 93.06 236 LYS A N 1
ATOM 1823 C CA . LYS A 1 236 ? 2.115 3.481 -28.330 1.00 93.06 236 LYS A CA 1
ATOM 1824 C C . LYS A 1 236 ? 1.820 3.185 -29.800 1.00 93.06 236 LYS A C 1
ATOM 1826 O O . LYS A 1 236 ? 1.511 4.112 -30.541 1.00 93.06 236 LYS A O 1
ATOM 1831 N N . GLN A 1 237 ? 1.971 1.935 -30.229 1.00 94.31 237 GLN A N 1
ATOM 1832 C CA . GLN A 1 237 ? 1.675 1.507 -31.598 1.00 94.31 237 GLN A CA 1
ATOM 1833 C C . GLN A 1 237 ? 0.189 1.186 -31.798 1.00 94.31 237 GLN A C 1
ATOM 1835 O O . GLN A 1 237 ? -0.267 1.096 -32.935 1.00 94.31 237 GLN A O 1
ATOM 1840 N N . ARG A 1 238 ? -0.572 1.025 -30.710 1.00 92.75 238 ARG A N 1
ATOM 1841 C CA . ARG A 1 238 ? -2.018 0.795 -30.752 1.00 92.75 238 ARG A CA 1
ATOM 1842 C C . ARG A 1 238 ? -2.780 2.092 -31.001 1.00 92.75 238 ARG A C 1
ATOM 1844 O O . ARG A 1 238 ? -2.363 3.173 -30.588 1.00 92.75 238 ARG A O 1
ATOM 1851 N N . HIS A 1 239 ? -3.953 1.973 -31.615 1.00 93.12 239 HIS A N 1
ATOM 1852 C CA . HIS A 1 239 ? -4.866 3.092 -31.834 1.00 93.12 239 HIS A CA 1
ATOM 1853 C C . HIS A 1 239 ? -5.686 3.394 -30.574 1.00 93.12 239 HIS A C 1
ATOM 1855 O O . HIS A 1 239 ? -6.904 3.283 -30.583 1.00 93.12 239 HIS A O 1
ATOM 1861 N N . LEU A 1 240 ? -5.028 3.738 -29.467 1.00 93.31 240 LEU A N 1
ATOM 1862 C CA . LEU A 1 240 ? -5.700 4.104 -28.216 1.00 93.31 240 LEU A CA 1
ATOM 1863 C C . LEU A 1 240 ? -6.209 5.549 -28.281 1.00 93.31 240 LEU A C 1
ATOM 1865 O O . LEU A 1 240 ? -5.510 6.427 -28.786 1.00 93.31 240 LEU A O 1
ATOM 1869 N N . THR A 1 241 ? -7.389 5.812 -27.714 1.00 88.44 241 THR A N 1
ATOM 1870 C CA . THR A 1 241 ? -7.889 7.189 -27.537 1.00 88.44 241 THR A CA 1
ATOM 1871 C C . THR A 1 241 ? -6.978 7.957 -26.593 1.00 88.44 241 THR A C 1
ATOM 1873 O O . THR A 1 241 ? -6.659 9.120 -26.831 1.00 88.44 241 THR A O 1
ATOM 1876 N N . MET A 1 242 ? -6.541 7.299 -25.516 1.00 91.25 242 MET A N 1
ATOM 1877 C CA . MET A 1 242 ? -5.635 7.897 -24.551 1.00 91.25 242 MET A CA 1
ATOM 1878 C C . MET A 1 242 ? -4.864 6.833 -23.776 1.00 91.25 242 MET A C 1
ATOM 1880 O O . MET A 1 242 ? -5.380 5.754 -23.484 1.00 91.25 242 MET A O 1
ATOM 1884 N N . LEU A 1 243 ? -3.626 7.166 -23.424 1.00 94.56 243 LEU A N 1
ATOM 1885 C CA . LEU A 1 243 ? -2.754 6.342 -22.599 1.00 94.56 243 LEU A CA 1
ATOM 1886 C C . LEU A 1 243 ? -2.328 7.150 -21.375 1.00 94.56 243 LEU A C 1
ATOM 1888 O O . LEU A 1 243 ? -1.604 8.137 -21.507 1.00 94.56 243 LEU A O 1
ATOM 1892 N N . PHE A 1 244 ? -2.747 6.711 -20.192 1.00 96.94 244 PHE A N 1
ATOM 1893 C CA . PHE A 1 244 ? -2.303 7.285 -18.928 1.00 96.94 244 PHE A CA 1
ATOM 1894 C C . PHE A 1 244 ? -1.281 6.400 -18.236 1.00 96.94 244 PHE A C 1
ATOM 1896 O O . PHE A 1 244 ? -1.353 5.173 -18.254 1.00 96.94 244 PHE A O 1
ATOM 1903 N N . ASP A 1 245 ? -0.335 7.053 -17.575 1.00 97.00 245 ASP A N 1
ATOM 1904 C CA . ASP A 1 245 ? 0.716 6.381 -16.836 1.00 97.00 245 ASP A CA 1
ATOM 1905 C C . ASP A 1 245 ? 0.580 6.659 -15.336 1.00 97.00 245 ASP A C 1
ATOM 1907 O O . ASP A 1 245 ? 0.939 7.739 -14.836 1.00 97.00 245 ASP A O 1
ATOM 1911 N N . ALA A 1 246 ? 0.027 5.679 -14.620 1.00 97.75 246 ALA A N 1
ATOM 1912 C CA . ALA A 1 246 ? -0.114 5.749 -13.177 1.00 97.75 246 ALA A CA 1
ATOM 1913 C C . ALA A 1 246 ? 1.146 5.288 -12.432 1.00 97.75 246 ALA A C 1
ATOM 1915 O O . ALA A 1 246 ? 1.140 5.351 -11.203 1.00 97.75 246 ALA A O 1
ATOM 1916 N N . THR A 1 247 ? 2.232 4.919 -13.136 1.00 98.38 247 THR A N 1
ATOM 1917 C CA . THR A 1 247 ? 3.509 4.523 -12.517 1.00 98.38 247 THR A CA 1
ATOM 1918 C C . THR A 1 247 ? 3.909 5.532 -11.448 1.00 98.38 247 THR A C 1
ATOM 1920 O O . THR A 1 247 ? 3.916 6.747 -11.686 1.00 98.38 247 THR A O 1
ATOM 1923 N N . CYS A 1 248 ? 4.243 5.037 -10.258 1.00 98.19 248 CYS A N 1
ATOM 1924 C CA . CYS A 1 248 ? 4.699 5.881 -9.166 1.00 98.19 248 CYS A CA 1
ATOM 1925 C C . CYS A 1 248 ? 5.953 6.669 -9.605 1.00 98.19 248 CYS A C 1
ATOM 1927 O O . CYS A 1 248 ? 6.884 6.078 -10.166 1.00 98.19 248 CYS A O 1
ATOM 1929 N N . PRO A 1 249 ? 6.044 7.987 -9.343 1.00 97.56 249 PRO A N 1
ATOM 1930 C CA . PRO A 1 249 ? 7.240 8.763 -9.674 1.00 97.56 249 PRO A CA 1
ATOM 1931 C C . PRO A 1 249 ? 8.537 8.199 -9.074 1.00 97.56 249 PRO A C 1
ATOM 1933 O O . PRO A 1 249 ? 9.597 8.312 -9.688 1.00 97.56 249 PRO A O 1
ATOM 1936 N N . LEU A 1 250 ? 8.459 7.537 -7.914 1.00 97.56 250 LEU A N 1
ATOM 1937 C CA . LEU A 1 250 ? 9.613 6.896 -7.275 1.00 97.56 250 LEU A CA 1
ATOM 1938 C C . LEU A 1 250 ? 10.053 5.613 -7.997 1.00 97.56 250 LEU A C 1
ATOM 1940 O O . LEU A 1 250 ? 11.247 5.361 -8.077 1.00 97.56 250 LEU A O 1
ATOM 1944 N N . VAL A 1 251 ? 9.129 4.869 -8.613 1.00 98.06 251 VAL A N 1
ATOM 1945 C CA . VAL A 1 251 ? 9.463 3.747 -9.513 1.00 98.06 251 VAL A CA 1
ATOM 1946 C C . VAL A 1 251 ? 10.051 4.276 -10.823 1.00 98.06 251 VAL A C 1
ATOM 1948 O O . VAL A 1 251 ? 11.083 3.802 -11.293 1.00 98.06 251 VAL A O 1
ATOM 1951 N N . THR A 1 252 ? 9.461 5.341 -11.382 1.00 97.25 252 THR A N 1
ATOM 1952 C CA . THR A 1 252 ? 9.993 6.008 -12.584 1.00 97.25 252 THR A CA 1
ATOM 1953 C C . THR A 1 252 ? 11.440 6.477 -12.383 1.00 97.25 252 THR A C 1
ATOM 1955 O O . THR A 1 252 ? 12.250 6.367 -13.301 1.00 97.25 252 THR A O 1
ATOM 1958 N N . LYS A 1 253 ? 11.804 6.957 -11.185 1.00 97.38 253 LYS A N 1
ATOM 1959 C CA . LYS A 1 253 ? 13.195 7.300 -10.844 1.00 97.38 253 LYS A CA 1
ATOM 1960 C C . LYS A 1 253 ? 14.131 6.099 -11.045 1.00 97.38 253 LYS A C 1
ATOM 1962 O O . LYS A 1 253 ? 15.148 6.249 -11.719 1.00 97.38 253 LYS A O 1
ATOM 1967 N N . VAL A 1 254 ? 13.771 4.924 -10.527 1.00 98.00 254 VAL A N 1
ATOM 1968 C CA . VAL A 1 254 ? 14.563 3.689 -10.680 1.00 98.00 254 VAL A CA 1
ATOM 1969 C C . VAL A 1 254 ? 14.654 3.278 -12.151 1.00 98.00 254 VAL A C 1
ATOM 1971 O O . VAL A 1 254 ? 15.746 3.014 -12.657 1.00 98.00 254 VAL A O 1
ATOM 1974 N N . HIS A 1 255 ? 13.536 3.335 -12.885 1.00 98.25 255 HIS A N 1
ATOM 1975 C CA . HIS A 1 255 ? 13.517 3.062 -14.326 1.00 98.25 255 HIS A CA 1
ATOM 1976 C C . HIS A 1 255 ? 14.511 3.938 -15.105 1.00 98.25 255 HIS A C 1
ATOM 1978 O O . HIS A 1 255 ? 15.197 3.459 -16.010 1.00 98.25 255 HIS A O 1
ATOM 1984 N N . MET A 1 256 ? 14.608 5.224 -14.757 1.00 97.50 256 MET A N 1
ATOM 1985 C CA . MET A 1 256 ? 15.514 6.164 -15.420 1.00 97.50 256 MET A CA 1
ATOM 1986 C C . MET A 1 256 ? 16.991 5.846 -15.166 1.00 97.50 256 MET A C 1
ATOM 1988 O O . MET A 1 256 ? 17.813 6.048 -16.068 1.00 97.50 256 MET A O 1
ATOM 1992 N N . GLU A 1 257 ? 17.335 5.332 -13.984 1.00 97.00 257 GLU A N 1
ATOM 1993 C CA . GLU A 1 257 ? 18.695 4.880 -13.683 1.00 97.00 257 GLU A CA 1
ATOM 1994 C C . GLU A 1 257 ? 19.046 3.607 -14.462 1.00 97.00 257 GLU A C 1
ATOM 1996 O O . GLU A 1 257 ? 20.108 3.555 -15.089 1.00 97.00 257 GLU A O 1
ATOM 2001 N N . VAL A 1 258 ? 18.130 2.635 -14.552 1.00 98.06 258 VAL A N 1
ATOM 2002 C CA . VAL A 1 258 ? 18.349 1.414 -15.353 1.00 98.06 258 VAL A CA 1
ATOM 2003 C C . VAL A 1 258 ? 18.488 1.755 -16.836 1.00 98.06 258 VAL A C 1
ATOM 2005 O O . VAL A 1 258 ? 19.440 1.334 -17.494 1.00 98.06 258 VAL A O 1
ATOM 2008 N N . ALA A 1 259 ? 17.618 2.617 -17.365 1.00 97.62 259 ALA A N 1
ATOM 2009 C CA . ALA A 1 259 ? 17.718 3.092 -18.743 1.00 97.62 259 ALA A CA 1
ATOM 2010 C C . ALA A 1 259 ? 19.018 3.883 -19.002 1.00 97.62 259 ALA A C 1
ATOM 2012 O O . ALA A 1 259 ? 19.540 3.907 -20.121 1.00 97.62 259 ALA A O 1
ATOM 2013 N N . ARG A 1 260 ? 19.571 4.569 -17.991 1.00 97.25 260 ARG A N 1
ATOM 2014 C CA . ARG A 1 260 ? 20.880 5.236 -18.086 1.00 97.25 260 ARG A CA 1
ATOM 2015 C C . ARG A 1 260 ? 22.028 4.225 -18.105 1.00 97.25 260 ARG A C 1
ATOM 2017 O O . ARG A 1 260 ? 22.949 4.427 -18.896 1.00 97.25 260 ARG A O 1
ATOM 2024 N N . ALA A 1 261 ? 21.976 3.173 -17.288 1.00 97.19 261 ALA A N 1
ATOM 2025 C CA . ALA A 1 261 ? 22.958 2.089 -17.305 1.00 97.19 261 ALA A CA 1
ATOM 2026 C C . ALA A 1 261 ? 22.956 1.365 -18.661 1.00 97.19 261 ALA A C 1
ATOM 2028 O O . ALA A 1 261 ? 24.000 1.284 -19.310 1.00 97.19 261 ALA A O 1
ATOM 2029 N N . SER A 1 262 ? 21.765 1.003 -19.155 1.00 98.00 262 SER A N 1
ATOM 2030 C CA . SER A 1 262 ? 21.566 0.404 -20.481 1.00 98.00 262 SER A CA 1
ATOM 2031 C C . SER A 1 262 ? 22.188 1.256 -21.588 1.00 98.00 262 SER A C 1
ATOM 2033 O O . SER A 1 262 ? 23.033 0.785 -22.343 1.00 98.00 262 SER A O 1
ATOM 2035 N N . ARG A 1 263 ? 21.894 2.563 -21.646 1.00 97.44 263 ARG A N 1
ATOM 2036 C CA . ARG A 1 263 ? 22.483 3.461 -22.663 1.00 97.44 263 ARG A CA 1
ATOM 2037 C C . ARG A 1 263 ? 24.013 3.507 -22.650 1.00 97.44 263 ARG A C 1
ATOM 2039 O O . ARG A 1 263 ? 24.607 3.790 -23.683 1.00 97.44 263 ARG A O 1
ATOM 2046 N N . LYS A 1 264 ? 24.643 3.255 -21.502 1.00 96.75 264 LYS A N 1
ATOM 2047 C CA . LYS A 1 264 ? 26.103 3.240 -21.349 1.00 96.75 264 LYS A CA 1
ATOM 2048 C C . LYS A 1 264 ? 26.725 1.856 -21.569 1.00 96.75 264 LYS A C 1
ATOM 2050 O O . LYS A 1 264 ? 27.940 1.749 -21.473 1.00 96.75 264 LYS A O 1
ATOM 2055 N N . GLY A 1 265 ? 25.920 0.818 -21.815 1.00 96.44 265 GLY A N 1
ATOM 2056 C CA . GLY A 1 265 ? 26.389 -0.574 -21.847 1.00 96.44 265 GLY A CA 1
ATOM 2057 C C . GLY A 1 265 ? 26.965 -1.027 -20.504 1.00 96.44 265 GLY A C 1
ATOM 2058 O O . GLY A 1 265 ? 27.792 -1.926 -20.459 1.00 96.44 265 GLY A O 1
ATOM 2059 N N . LYS A 1 266 ? 26.576 -0.349 -19.419 1.00 96.88 266 LYS A N 1
ATOM 2060 C CA . LYS A 1 266 ? 27.028 -0.622 -18.059 1.00 96.88 266 LYS A CA 1
ATOM 2061 C C . LYS A 1 266 ? 26.154 -1.718 -17.463 1.00 96.88 266 LYS A C 1
ATOM 2063 O O . LYS A 1 266 ? 24.933 -1.595 -17.549 1.00 96.88 266 LYS A O 1
ATOM 2068 N N . GLU A 1 267 ? 26.741 -2.748 -16.867 1.00 98.12 267 GLU A N 1
ATOM 2069 C CA . GLU A 1 267 ? 25.972 -3.826 -16.239 1.00 98.12 267 GLU A CA 1
ATOM 2070 C C . GLU A 1 267 ? 25.221 -3.324 -15.001 1.00 98.12 267 GLU A C 1
ATOM 2072 O O . GLU A 1 267 ? 25.689 -2.432 -14.280 1.00 98.12 267 GLU A O 1
ATOM 2077 N N . ALA A 1 268 ? 24.034 -3.879 -14.769 1.00 98.31 268 ALA A N 1
ATOM 2078 C CA . ALA A 1 268 ? 23.162 -3.474 -13.676 1.00 98.31 268 ALA A CA 1
ATOM 2079 C C . ALA A 1 268 ? 22.596 -4.686 -12.926 1.00 98.31 268 ALA A C 1
ATOM 2081 O O . ALA A 1 268 ? 22.232 -5.693 -13.527 1.00 98.31 268 ALA A O 1
ATOM 2082 N N . ILE A 1 269 ? 22.522 -4.577 -11.602 1.00 98.75 269 ILE A N 1
ATOM 2083 C CA . ILE A 1 269 ? 21.931 -5.571 -10.705 1.00 98.75 269 ILE A CA 1
ATOM 2084 C C . ILE A 1 269 ? 20.691 -4.953 -10.066 1.00 98.75 269 ILE A C 1
ATOM 2086 O O . ILE A 1 269 ? 20.770 -3.900 -9.438 1.00 98.75 269 ILE A O 1
ATOM 2090 N N . LEU A 1 270 ? 19.543 -5.605 -10.193 1.00 98.81 270 LEU A N 1
ATOM 2091 C CA . LEU A 1 270 ? 18.352 -5.274 -9.425 1.00 98.81 270 LEU A CA 1
ATOM 2092 C C . LEU A 1 270 ? 18.268 -6.196 -8.214 1.00 98.81 270 LEU A C 1
ATOM 2094 O O . LEU A 1 270 ? 18.293 -7.415 -8.356 1.00 98.81 270 LEU A O 1
ATOM 2098 N N . ILE A 1 271 ? 18.129 -5.606 -7.032 1.00 98.75 271 ILE A N 1
ATOM 2099 C CA . ILE A 1 271 ? 17.665 -6.325 -5.848 1.00 98.75 271 ILE A CA 1
ATOM 2100 C C . ILE A 1 271 ? 16.138 -6.269 -5.867 1.00 98.75 271 ILE A C 1
ATOM 2102 O O . ILE A 1 271 ? 15.567 -5.175 -5.861 1.00 98.75 271 ILE A O 1
ATOM 2106 N N . GLY A 1 272 ? 15.462 -7.413 -5.917 1.00 97.75 272 GLY A N 1
ATOM 2107 C CA . GLY A 1 272 ? 14.002 -7.453 -6.010 1.00 97.75 272 GLY A CA 1
ATOM 2108 C C . GLY A 1 272 ? 13.449 -8.866 -6.121 1.00 97.75 272 GLY A C 1
ATOM 2109 O O . GLY A 1 272 ? 14.198 -9.789 -6.397 1.00 97.75 272 GLY A O 1
ATOM 2110 N N . HIS A 1 273 ? 12.141 -9.033 -5.938 1.00 96.12 273 HIS A N 1
ATOM 2111 C CA . HIS A 1 273 ? 11.504 -10.351 -5.990 1.00 96.12 273 HIS A CA 1
ATOM 2112 C C . HIS A 1 273 ? 11.142 -10.787 -7.412 1.00 96.12 273 HIS A C 1
ATOM 2114 O O . HIS A 1 273 ? 10.477 -10.045 -8.146 1.00 96.12 273 HIS A O 1
ATOM 2120 N N . VAL A 1 274 ? 11.523 -12.010 -7.795 1.00 95.50 274 VAL A N 1
ATOM 2121 C CA . VAL A 1 274 ? 11.160 -12.579 -9.097 1.00 95.50 274 VAL A CA 1
ATOM 2122 C C . VAL A 1 274 ? 9.641 -12.617 -9.283 1.00 95.50 274 VAL A C 1
ATOM 2124 O O . VAL A 1 274 ? 8.877 -12.908 -8.363 1.00 95.50 274 VAL A O 1
ATOM 2127 N N . GLY A 1 275 ? 9.186 -12.290 -10.494 1.00 92.50 275 GLY A N 1
ATOM 2128 C CA . GLY A 1 275 ? 7.764 -12.275 -10.852 1.00 92.50 275 GLY A CA 1
ATOM 2129 C C . GLY A 1 275 ? 6.966 -11.091 -10.295 1.00 92.50 275 GLY A C 1
ATOM 2130 O O . GLY A 1 275 ? 5.772 -10.990 -10.564 1.00 92.50 275 GLY A O 1
ATOM 2131 N N . HIS A 1 276 ? 7.580 -10.169 -9.543 1.00 95.81 276 HIS A N 1
ATOM 2132 C CA . HIS A 1 276 ? 6.883 -8.954 -9.126 1.00 95.81 276 HIS A CA 1
ATOM 2133 C C . HIS A 1 276 ? 6.748 -7.968 -10.310 1.00 95.81 276 HIS A C 1
ATOM 2135 O O . HIS A 1 276 ? 7.758 -7.665 -10.952 1.00 95.81 276 HIS A O 1
ATOM 2141 N N . PRO A 1 277 ? 5.566 -7.367 -10.572 1.00 96.00 277 PRO A N 1
ATOM 2142 C CA . PRO A 1 277 ? 5.363 -6.472 -11.722 1.00 96.00 277 PRO A CA 1
ATOM 2143 C C . PRO A 1 277 ? 6.342 -5.291 -11.794 1.00 96.00 277 PRO A C 1
ATOM 2145 O O . PRO A 1 277 ? 6.792 -4.909 -12.871 1.00 96.00 277 PRO A O 1
ATOM 2148 N N . GLU A 1 278 ? 6.713 -4.728 -10.642 1.00 98.00 278 GLU A N 1
ATOM 2149 C CA . GLU A 1 278 ? 7.719 -3.656 -10.551 1.00 98.00 278 GLU A CA 1
ATOM 2150 C C . GLU A 1 278 ? 9.113 -4.118 -11.000 1.00 98.00 278 GLU A C 1
ATOM 2152 O O . GLU A 1 278 ? 9.840 -3.365 -11.650 1.00 98.00 278 GLU A O 1
ATOM 2157 N N . VAL A 1 279 ? 9.477 -5.365 -10.687 1.00 98.19 279 VAL A N 1
ATOM 2158 C CA . VAL A 1 279 ? 10.752 -5.967 -11.089 1.00 98.19 279 VAL A CA 1
ATOM 2159 C C . VAL A 1 279 ? 10.750 -6.206 -12.592 1.00 98.19 279 VAL A C 1
ATOM 2161 O O . VAL A 1 279 ? 11.680 -5.773 -13.265 1.00 98.19 279 VAL A O 1
ATOM 2164 N N . GLU A 1 280 ? 9.685 -6.781 -13.151 1.00 97.88 280 GLU A N 1
ATOM 2165 C CA . GLU A 1 280 ? 9.549 -6.953 -14.605 1.00 97.88 280 GLU A CA 1
ATOM 2166 C C . GLU A 1 280 ? 9.606 -5.614 -15.354 1.00 97.88 280 GLU A C 1
ATOM 2168 O O . GLU A 1 280 ? 10.299 -5.476 -16.367 1.00 97.88 280 GLU A O 1
ATOM 2173 N N . GLY A 1 281 ? 8.909 -4.601 -14.828 1.00 98.00 281 GLY A N 1
ATOM 2174 C CA . GLY A 1 281 ? 8.931 -3.241 -15.350 1.00 98.00 281 GLY A CA 1
ATOM 2175 C C . GLY A 1 281 ? 10.336 -2.644 -15.337 1.00 98.00 281 GLY A C 1
ATOM 2176 O O . GLY A 1 281 ? 10.781 -2.122 -16.361 1.00 98.00 281 GLY A O 1
ATOM 2177 N N . THR A 1 282 ? 11.048 -2.776 -14.218 1.00 98.62 282 THR A N 1
ATOM 2178 C CA . THR A 1 282 ? 12.388 -2.211 -14.007 1.00 98.62 282 THR A CA 1
ATOM 2179 C C . THR A 1 282 ? 13.452 -2.923 -14.840 1.00 98.62 282 THR A C 1
ATOM 2181 O O . THR A 1 282 ? 14.205 -2.264 -15.557 1.00 98.62 282 THR A O 1
ATOM 2184 N N . MET A 1 283 ? 13.478 -4.259 -14.824 1.00 98.50 283 MET A N 1
ATOM 2185 C CA . MET A 1 283 ? 14.373 -5.075 -15.657 1.00 98.50 283 MET A CA 1
ATOM 2186 C C . MET A 1 283 ? 14.152 -4.773 -17.143 1.00 98.50 283 MET A C 1
ATOM 2188 O O . MET A 1 283 ? 15.101 -4.588 -17.902 1.00 98.50 283 MET A O 1
ATOM 2192 N N . GLY A 1 284 ? 12.888 -4.611 -17.548 1.00 97.94 284 GLY A N 1
ATOM 2193 C CA . GLY A 1 284 ? 12.490 -4.279 -18.913 1.00 97.94 284 GLY A CA 1
ATOM 2194 C C . GLY A 1 284 ? 12.831 -2.856 -19.379 1.00 97.94 284 GLY A C 1
ATOM 2195 O O . GLY A 1 284 ? 12.413 -2.462 -20.471 1.00 97.94 284 GLY A O 1
ATOM 2196 N N . GLN A 1 285 ? 13.552 -2.066 -18.577 1.00 98.50 285 GLN A N 1
ATOM 2197 C CA . GLN A 1 285 ? 14.177 -0.813 -19.019 1.00 98.50 285 GLN A CA 1
ATOM 2198 C C . GLN A 1 285 ? 15.572 -1.030 -19.624 1.00 98.50 285 GLN A C 1
ATOM 2200 O O . GLN A 1 285 ? 16.095 -0.131 -20.289 1.00 98.50 285 GLN A O 1
ATOM 2205 N N . TYR A 1 286 ? 16.177 -2.198 -19.396 1.00 98.44 286 TYR A N 1
ATOM 2206 C CA . TYR A 1 286 ? 17.490 -2.554 -19.914 1.00 98.44 286 TYR A CA 1
ATOM 2207 C C . TYR A 1 286 ? 17.369 -3.298 -21.246 1.00 98.44 286 TYR A C 1
ATOM 2209 O O . TYR A 1 286 ? 16.554 -4.204 -21.390 1.00 98.44 286 TYR A O 1
ATOM 2217 N N . ASN A 1 287 ? 18.161 -2.909 -22.245 1.00 96.56 287 ASN A N 1
ATOM 2218 C CA . ASN A 1 287 ? 18.091 -3.499 -23.587 1.00 96.56 287 ASN A CA 1
ATOM 2219 C C . ASN A 1 287 ? 19.411 -3.456 -24.371 1.00 96.56 287 ASN A C 1
ATOM 2221 O O . ASN A 1 287 ? 19.420 -3.773 -25.560 1.00 96.56 287 ASN A O 1
ATOM 2225 N N . ASN A 1 288 ? 20.516 -3.036 -23.750 1.00 96.25 288 ASN A N 1
ATOM 2226 C CA . ASN A 1 288 ? 21.797 -2.949 -24.438 1.00 96.25 288 ASN A CA 1
ATOM 2227 C C . ASN A 1 288 ? 22.538 -4.296 -24.387 1.00 96.25 288 ASN A C 1
ATOM 2229 O O . ASN A 1 288 ? 22.935 -4.713 -23.302 1.00 96.25 288 ASN A O 1
ATOM 2233 N N . PRO A 1 289 ? 22.799 -4.950 -25.533 1.00 93.69 289 PRO A N 1
ATOM 2234 C CA . PRO A 1 289 ? 23.462 -6.253 -25.564 1.00 93.69 289 PRO A CA 1
ATOM 2235 C C . PRO A 1 289 ? 24.942 -6.212 -25.148 1.00 93.69 289 PRO A C 1
ATOM 2237 O O . PRO A 1 289 ? 25.527 -7.262 -24.895 1.00 93.69 289 PRO A O 1
ATOM 2240 N N . ALA A 1 290 ? 25.567 -5.028 -25.104 1.00 93.06 290 ALA A N 1
ATOM 2241 C CA . ALA A 1 290 ? 26.960 -4.877 -24.682 1.00 93.06 290 ALA A CA 1
ATOM 2242 C C . ALA A 1 290 ? 27.150 -5.013 -23.160 1.00 93.06 290 ALA A C 1
ATOM 2244 O O . ALA A 1 290 ? 28.251 -5.327 -22.720 1.00 93.06 290 ALA A O 1
ATOM 2245 N N . GLY A 1 291 ? 26.093 -4.783 -22.375 1.00 94.44 291 GLY A N 1
ATOM 2246 C CA . GLY A 1 291 ? 26.074 -5.037 -20.936 1.00 94.44 291 GLY A CA 1
ATOM 2247 C C . GLY A 1 291 ? 25.114 -6.174 -20.598 1.00 94.44 291 GLY A C 1
ATOM 2248 O O . GLY A 1 291 ? 24.943 -7.100 -21.392 1.00 94.44 291 GLY A O 1
ATOM 2249 N N . ASP A 1 292 ? 24.518 -6.131 -19.412 1.00 96.62 292 ASP A N 1
ATOM 2250 C CA . ASP A 1 292 ? 23.499 -7.082 -18.972 1.00 96.62 292 ASP A CA 1
ATOM 2251 C C . ASP A 1 292 ? 22.724 -6.554 -17.758 1.00 96.62 292 ASP A C 1
ATOM 2253 O O . ASP A 1 292 ? 23.152 -5.593 -17.104 1.00 96.62 292 ASP A O 1
ATOM 2257 N N . MET A 1 293 ? 21.597 -7.203 -17.464 1.00 97.88 293 MET A N 1
ATOM 2258 C CA . MET A 1 293 ? 20.753 -6.910 -16.310 1.00 97.88 293 MET A CA 1
ATOM 2259 C C . MET A 1 293 ? 20.523 -8.177 -15.487 1.00 97.88 293 MET A C 1
ATOM 2261 O O . MET A 1 293 ? 19.933 -9.143 -15.966 1.00 97.88 293 MET A O 1
ATOM 2265 N N . TYR A 1 294 ? 20.933 -8.145 -14.225 1.00 98.31 294 TYR A N 1
ATOM 2266 C CA . TYR A 1 294 ? 20.840 -9.272 -13.302 1.00 98.31 294 TYR A CA 1
ATOM 2267 C C . TYR A 1 294 ? 19.799 -9.010 -12.214 1.00 98.31 294 TYR A C 1
ATOM 2269 O O . TYR A 1 294 ? 19.577 -7.863 -11.830 1.00 98.31 294 TYR A O 1
ATOM 2277 N N . LEU A 1 295 ? 19.191 -10.073 -11.689 1.00 98.62 295 LEU A N 1
ATOM 2278 C CA . LEU A 1 295 ? 18.273 -10.026 -10.551 1.00 98.62 295 LEU A CA 1
ATOM 2279 C C . LEU A 1 295 ? 18.849 -10.865 -9.407 1.00 98.62 295 LEU A C 1
ATOM 2281 O O . LEU A 1 295 ? 19.301 -11.985 -9.643 1.00 98.62 295 LEU A O 1
ATOM 2285 N N . VAL A 1 296 ? 18.818 -10.331 -8.187 1.00 98.56 296 VAL A N 1
ATOM 2286 C CA . VAL A 1 296 ? 19.204 -11.046 -6.962 1.00 98.56 296 VAL A CA 1
ATOM 2287 C C . VAL A 1 296 ? 18.159 -10.833 -5.867 1.00 98.56 296 VAL A C 1
ATOM 2289 O O . VAL A 1 296 ? 17.611 -9.735 -5.737 1.00 98.56 296 VAL A O 1
ATOM 2292 N N . GLU A 1 297 ? 17.908 -11.863 -5.057 1.00 97.75 297 GLU A N 1
ATOM 2293 C CA . GLU A 1 297 ? 16.964 -11.799 -3.928 1.00 97.75 297 GLU A CA 1
ATOM 2294 C C . GLU A 1 297 ? 17.646 -12.009 -2.574 1.00 97.75 297 GLU A C 1
ATOM 2296 O O . GLU A 1 297 ? 17.044 -11.760 -1.530 1.00 97.75 297 GLU A O 1
ATOM 2301 N N . SER A 1 298 ? 18.895 -12.483 -2.581 1.00 98.00 298 SER A N 1
ATOM 2302 C CA . SER A 1 298 ? 19.609 -12.921 -1.384 1.00 98.00 298 SER A CA 1
ATOM 2303 C C . SER A 1 298 ? 21.130 -12.718 -1.484 1.00 98.00 298 SER A C 1
ATOM 2305 O O . SER A 1 298 ? 21.679 -12.641 -2.590 1.00 98.00 298 SER A O 1
ATOM 2307 N N . PRO A 1 299 ? 21.853 -12.671 -0.347 1.00 98.12 299 PRO A N 1
ATOM 2308 C CA . PRO A 1 299 ? 23.318 -12.708 -0.339 1.00 98.12 299 PRO A CA 1
ATOM 2309 C C . PRO A 1 299 ? 23.899 -13.943 -1.049 1.00 98.12 299 PRO A C 1
ATOM 2311 O O . PRO A 1 299 ? 24.964 -13.878 -1.666 1.00 98.12 299 PRO A O 1
ATOM 2314 N N . GLU A 1 300 ? 23.196 -15.075 -1.009 1.00 97.94 300 GLU A N 1
ATOM 2315 C CA . GLU A 1 300 ? 23.591 -16.301 -1.698 1.00 97.94 300 GLU A CA 1
ATOM 2316 C C . GLU A 1 300 ? 23.560 -16.134 -3.220 1.00 97.94 300 GLU A C 1
ATOM 2318 O O . GLU A 1 300 ? 24.461 -16.633 -3.901 1.00 97.94 300 GLU A O 1
ATOM 2323 N N . ASP A 1 301 ? 22.577 -15.413 -3.763 1.00 98.06 301 ASP A N 1
ATOM 2324 C CA . ASP A 1 301 ? 22.519 -15.102 -5.196 1.00 98.06 301 ASP A CA 1
ATOM 2325 C C . ASP A 1 301 ? 23.699 -14.224 -5.608 1.00 98.06 301 ASP A C 1
ATOM 2327 O O . ASP A 1 301 ? 24.354 -14.502 -6.613 1.00 98.06 301 ASP A O 1
ATOM 2331 N N . VAL A 1 302 ? 24.042 -13.229 -4.781 1.00 98.25 302 VAL A N 1
ATOM 2332 C CA . VAL A 1 302 ? 25.218 -12.371 -4.991 1.00 98.25 302 VAL A CA 1
ATOM 2333 C C . VAL A 1 302 ? 26.501 -13.200 -5.059 1.00 98.25 302 VAL A C 1
ATOM 2335 O O . VAL A 1 302 ? 27.337 -12.973 -5.932 1.00 98.25 302 VAL A O 1
ATOM 2338 N N . SER A 1 303 ? 26.652 -14.196 -4.182 1.00 96.44 303 SER A N 1
ATOM 2339 C CA . SER A 1 303 ? 27.850 -15.048 -4.158 1.00 96.44 303 SER A CA 1
ATOM 2340 C C . SER A 1 303 ? 28.035 -15.882 -5.434 1.00 96.44 303 SER A C 1
ATOM 2342 O O . SER A 1 303 ? 29.166 -16.180 -5.823 1.00 96.44 303 SER A O 1
ATOM 2344 N N . LYS A 1 304 ? 26.930 -16.244 -6.096 1.00 97.06 304 LYS A N 1
ATOM 2345 C CA . LYS A 1 304 ? 26.907 -17.055 -7.323 1.00 97.06 304 LYS A CA 1
ATOM 2346 C C . LYS A 1 304 ? 26.915 -16.204 -8.591 1.00 97.06 304 LYS A C 1
ATOM 2348 O O . LYS A 1 304 ? 27.052 -16.758 -9.683 1.00 97.06 304 LYS A O 1
ATOM 2353 N N . LEU A 1 305 ? 26.748 -14.889 -8.460 1.00 97.38 305 LEU A N 1
ATOM 2354 C CA . LEU A 1 305 ? 26.572 -13.993 -9.587 1.00 97.38 305 LEU A CA 1
ATOM 2355 C C . LEU A 1 305 ? 27.863 -13.868 -10.403 1.00 97.38 305 LEU A C 1
ATOM 2357 O O . LEU A 1 305 ? 28.937 -13.568 -9.876 1.00 97.38 305 LEU A O 1
ATOM 2361 N N . GLN A 1 306 ? 27.732 -14.072 -11.711 1.00 96.69 306 GLN A N 1
ATOM 2362 C CA . GLN A 1 306 ? 28.788 -13.841 -12.687 1.00 96.69 306 GLN A CA 1
ATOM 2363 C C . GLN A 1 306 ? 28.402 -12.638 -13.540 1.00 96.69 306 GLN A C 1
ATOM 2365 O O . GLN A 1 306 ? 27.325 -12.624 -14.130 1.00 96.69 306 GLN A O 1
ATOM 2370 N N . VAL A 1 307 ? 29.286 -11.645 -13.590 1.00 97.25 307 VAL A N 1
ATOM 2371 C CA . VAL A 1 307 ? 29.143 -10.430 -14.405 1.00 97.25 307 VAL A CA 1
ATOM 2372 C C . VAL A 1 307 ? 30.306 -10.345 -15.396 1.00 97.25 307 VAL A C 1
ATOM 2374 O O . VAL A 1 307 ? 31.324 -11.018 -15.216 1.00 97.25 307 VAL A O 1
ATOM 2377 N N . LYS A 1 308 ? 30.171 -9.546 -16.455 1.00 96.00 308 LYS A N 1
ATOM 2378 C CA . LYS A 1 308 ? 31.175 -9.417 -17.524 1.00 96.00 308 LYS A CA 1
ATOM 2379 C C . LYS A 1 308 ? 32.326 -8.486 -17.117 1.00 96.00 308 LYS A C 1
ATOM 2381 O O . LYS A 1 308 ? 33.478 -8.784 -17.423 1.00 96.00 308 LYS A O 1
ATOM 2386 N N . ASP A 1 309 ? 32.025 -7.385 -16.431 1.00 95.62 309 ASP A N 1
ATOM 2387 C CA . ASP A 1 309 ? 32.963 -6.367 -15.952 1.00 95.62 309 ASP A CA 1
ATOM 2388 C C . ASP A 1 309 ? 32.560 -5.834 -14.562 1.00 95.62 309 ASP A C 1
ATOM 2390 O O . ASP A 1 309 ? 31.745 -4.920 -14.407 1.00 95.62 309 ASP A O 1
ATOM 2394 N N . GLU A 1 310 ? 33.217 -6.360 -13.526 1.00 96.50 310 GLU A N 1
ATOM 2395 C CA . GLU A 1 310 ? 33.004 -5.972 -12.124 1.00 96.50 310 GLU A CA 1
ATOM 2396 C C . GLU A 1 310 ? 33.340 -4.496 -11.828 1.00 96.50 310 GLU A C 1
ATOM 2398 O O . GLU A 1 310 ? 32.875 -3.947 -10.827 1.00 96.50 310 GLU A O 1
ATOM 2403 N N . ASN A 1 311 ? 34.121 -3.826 -12.685 1.00 95.06 311 ASN A N 1
ATOM 2404 C CA . ASN A 1 311 ? 34.488 -2.414 -12.516 1.00 95.06 311 ASN A CA 1
ATOM 2405 C C . ASN A 1 311 ? 33.494 -1.456 -13.180 1.00 95.06 311 ASN A C 1
ATOM 2407 O O . ASN A 1 311 ? 33.523 -0.250 -12.921 1.00 95.06 311 ASN A O 1
ATOM 2411 N N . ASN A 1 312 ? 32.599 -1.976 -14.018 1.00 95.25 312 ASN A N 1
ATOM 2412 C CA . ASN A 1 312 ? 31.555 -1.214 -14.683 1.00 95.25 312 ASN A CA 1
ATOM 2413 C C . ASN A 1 312 ? 30.176 -1.778 -14.325 1.00 95.25 312 ASN A C 1
ATOM 2415 O O . ASN A 1 312 ? 29.368 -2.114 -15.188 1.00 95.25 312 ASN A O 1
ATOM 2419 N N . LEU A 1 313 ? 29.895 -1.805 -13.020 1.00 97.81 313 LEU A N 1
ATOM 2420 C CA . LEU A 1 313 ? 28.683 -2.383 -12.446 1.00 97.81 313 LEU A CA 1
ATOM 2421 C C . LEU A 1 313 ? 27.908 -1.357 -11.609 1.00 97.81 313 LEU A C 1
ATOM 2423 O O . LEU A 1 313 ? 28.484 -0.448 -10.994 1.00 97.81 313 LEU A O 1
ATOM 2427 N N . CYS A 1 314 ? 26.583 -1.432 -11.633 1.00 98.19 314 CYS A N 1
ATOM 2428 C CA . CYS A 1 314 ? 25.720 -0.655 -10.747 1.00 98.19 314 CYS A CA 1
ATOM 2429 C C . CYS A 1 314 ? 24.598 -1.504 -10.166 1.00 98.19 314 CYS A C 1
ATOM 2431 O O . CYS A 1 314 ? 24.308 -2.572 -10.698 1.00 98.19 314 CYS A O 1
ATOM 2433 N N . PHE A 1 315 ? 23.975 -1.031 -9.088 1.00 98.62 315 PHE A N 1
ATOM 2434 C CA . PHE A 1 315 ? 22.786 -1.676 -8.548 1.00 98.62 315 PHE A CA 1
ATOM 2435 C C . PHE A 1 315 ? 21.646 -0.696 -8.287 1.00 98.62 315 PHE A C 1
ATOM 2437 O O . PHE A 1 315 ? 21.858 0.499 -8.070 1.00 98.62 315 PHE A O 1
ATOM 2444 N N . MET A 1 316 ? 20.438 -1.247 -8.299 1.00 98.56 316 MET A N 1
ATOM 2445 C CA . MET A 1 316 ? 19.182 -0.596 -7.946 1.00 98.56 316 MET A CA 1
ATOM 2446 C C . MET A 1 316 ? 18.369 -1.551 -7.075 1.00 98.56 316 MET A C 1
ATOM 2448 O O . MET A 1 316 ? 18.648 -2.752 -7.033 1.00 98.56 316 MET A O 1
ATOM 2452 N N . THR A 1 317 ? 17.336 -1.045 -6.408 1.00 98.56 317 THR A N 1
ATOM 2453 C CA . THR A 1 317 ? 16.446 -1.885 -5.597 1.00 98.56 317 THR A CA 1
ATOM 2454 C C . THR A 1 317 ? 14.987 -1.672 -5.970 1.00 98.56 317 THR A C 1
ATOM 2456 O O . THR A 1 317 ? 14.578 -0.583 -6.371 1.00 98.56 317 THR A O 1
ATOM 2459 N N . GLN A 1 318 ? 14.177 -2.709 -5.791 1.00 98.44 318 GLN A N 1
ATOM 2460 C CA . GLN A 1 318 ? 12.727 -2.584 -5.749 1.00 98.44 318 GLN A CA 1
ATOM 2461 C C . GLN A 1 318 ? 12.314 -1.689 -4.560 1.00 98.44 318 GLN A C 1
ATOM 2463 O O . GLN A 1 318 ? 12.918 -1.722 -3.486 1.00 98.44 318 GLN A O 1
ATOM 2468 N N . THR A 1 319 ? 11.267 -0.884 -4.736 1.00 97.88 319 THR A N 1
ATOM 2469 C CA . THR A 1 319 ? 10.871 0.181 -3.794 1.00 97.88 319 THR A CA 1
ATOM 2470 C C . THR A 1 319 ? 10.150 -0.317 -2.532 1.00 97.88 319 THR A C 1
ATOM 2472 O O . THR A 1 319 ? 9.929 0.455 -1.590 1.00 97.88 319 THR A O 1
ATOM 2475 N N . THR A 1 320 ? 9.757 -1.594 -2.505 1.00 97.19 320 THR A N 1
ATOM 2476 C CA . THR A 1 320 ? 8.871 -2.209 -1.496 1.00 97.19 320 THR A CA 1
ATOM 2477 C C . THR A 1 320 ? 9.531 -3.318 -0.670 1.00 97.19 320 THR A C 1
ATOM 2479 O O . THR A 1 320 ? 8.839 -4.050 0.038 1.00 97.19 320 THR A O 1
ATOM 2482 N N . LEU A 1 321 ? 10.860 -3.436 -0.734 1.00 96.81 321 LEU A N 1
ATOM 2483 C CA . LEU A 1 321 ? 11.620 -4.460 -0.018 1.00 96.81 321 LEU A CA 1
ATOM 2484 C C . LEU A 1 321 ? 11.716 -4.206 1.490 1.00 96.81 321 LEU A C 1
ATOM 2486 O O . LEU A 1 321 ? 11.489 -3.104 1.990 1.00 96.81 321 LEU A O 1
ATOM 2490 N N . SER A 1 322 ? 12.094 -5.257 2.217 1.00 96.31 322 SER A N 1
ATOM 2491 C CA . SER A 1 322 ? 12.552 -5.172 3.608 1.00 96.31 322 SER A CA 1
ATOM 2492 C C . SER A 1 322 ? 13.838 -4.347 3.676 1.00 96.31 322 SER A C 1
ATOM 2494 O O . SER A 1 322 ? 14.814 -4.693 3.008 1.00 96.31 322 SER A O 1
ATOM 2496 N N . VAL A 1 323 ? 13.854 -3.276 4.474 1.00 95.38 323 VAL A N 1
ATOM 2497 C CA . VAL A 1 323 ? 15.045 -2.421 4.635 1.00 95.38 323 VAL A CA 1
ATOM 2498 C C . VAL A 1 323 ? 16.216 -3.228 5.202 1.00 95.38 323 VAL A C 1
ATOM 2500 O O . VAL A 1 323 ? 17.338 -3.107 4.714 1.00 95.38 323 VAL A O 1
ATOM 2503 N N . ASP A 1 324 ? 15.940 -4.096 6.177 1.00 93.44 324 ASP A N 1
ATOM 2504 C CA . ASP A 1 324 ? 16.961 -4.883 6.874 1.00 93.44 324 ASP A CA 1
ATOM 2505 C C . ASP A 1 324 ? 17.558 -5.969 5.957 1.00 93.44 324 ASP A C 1
ATOM 2507 O O . ASP A 1 324 ? 18.776 -6.115 5.877 1.00 93.44 324 ASP A O 1
ATOM 2511 N N . ASP A 1 325 ? 16.723 -6.689 5.198 1.00 94.38 325 ASP A N 1
ATOM 2512 C CA . ASP A 1 325 ? 17.217 -7.744 4.293 1.00 94.38 325 ASP A CA 1
ATOM 2513 C C . ASP A 1 325 ? 17.996 -7.151 3.120 1.00 94.38 325 ASP A C 1
ATOM 2515 O O . ASP A 1 325 ? 19.031 -7.676 2.712 1.00 94.38 325 ASP A O 1
ATOM 2519 N N . THR A 1 326 ? 17.515 -6.021 2.598 1.00 97.56 326 THR A N 1
ATOM 2520 C CA . THR A 1 326 ? 18.172 -5.325 1.489 1.00 97.56 326 THR A CA 1
ATOM 2521 C C . THR A 1 326 ? 19.551 -4.826 1.906 1.00 97.56 326 THR A C 1
ATOM 2523 O O . THR A 1 326 ? 20.488 -4.942 1.121 1.00 97.56 326 THR A O 1
ATOM 2526 N N . ALA A 1 327 ? 19.710 -4.345 3.145 1.00 96.81 327 ALA A N 1
ATOM 2527 C CA . ALA A 1 327 ? 21.014 -3.949 3.670 1.00 96.81 327 ALA A CA 1
ATOM 2528 C C . ALA A 1 327 ? 22.021 -5.113 3.634 1.00 96.81 327 ALA A C 1
ATOM 2530 O O . ALA A 1 327 ? 23.133 -4.933 3.144 1.00 96.81 327 ALA A O 1
ATOM 2531 N N . HIS A 1 328 ? 21.614 -6.325 4.029 1.00 97.25 328 HIS A N 1
ATOM 2532 C CA . HIS A 1 328 ? 22.488 -7.503 3.962 1.00 97.25 328 HIS A CA 1
ATOM 2533 C C . HIS A 1 328 ? 22.889 -7.875 2.524 1.00 97.25 328 HIS A C 1
ATOM 2535 O O . HIS A 1 328 ? 24.027 -8.279 2.281 1.00 97.25 328 HIS A O 1
ATOM 2541 N N . ILE A 1 329 ? 21.980 -7.727 1.555 1.00 98.25 329 ILE A N 1
ATOM 2542 C CA . ILE A 1 329 ? 22.281 -7.978 0.135 1.00 98.25 329 ILE A CA 1
ATOM 2543 C C . ILE A 1 329 ? 23.250 -6.917 -0.401 1.00 98.25 329 ILE A C 1
ATOM 2545 O O . ILE A 1 329 ? 24.195 -7.249 -1.115 1.00 98.25 329 ILE A O 1
ATOM 2549 N N . ILE A 1 330 ? 23.056 -5.649 -0.031 1.00 98.19 330 ILE A N 1
ATOM 2550 C CA . ILE A 1 330 ? 23.950 -4.546 -0.409 1.00 98.19 330 ILE A CA 1
ATOM 2551 C C . ILE A 1 330 ? 25.348 -4.749 0.186 1.00 98.19 330 ILE A C 1
ATOM 2553 O O . ILE A 1 330 ? 26.339 -4.571 -0.520 1.00 98.19 330 ILE A O 1
ATOM 2557 N N . ASP A 1 331 ? 25.451 -5.174 1.444 1.00 97.94 331 ASP A N 1
ATOM 2558 C CA . ASP A 1 331 ? 26.735 -5.484 2.081 1.00 97.94 331 ASP A CA 1
ATOM 2559 C C . ASP A 1 331 ? 27.457 -6.633 1.363 1.00 97.94 331 ASP A C 1
ATOM 2561 O O . ASP A 1 331 ? 28.668 -6.557 1.119 1.00 97.94 331 ASP A O 1
ATOM 2565 N N . ALA A 1 332 ? 26.719 -7.667 0.947 1.00 98.38 332 ALA A N 1
ATOM 2566 C CA . ALA A 1 332 ? 27.259 -8.748 0.128 1.00 98.38 332 ALA A CA 1
ATOM 2567 C C . ALA A 1 332 ? 27.729 -8.248 -1.250 1.00 98.38 332 ALA A C 1
ATOM 2569 O O . ALA A 1 332 ? 28.817 -8.622 -1.693 1.00 98.38 332 ALA A O 1
ATOM 2570 N N . LEU A 1 333 ? 26.961 -7.368 -1.907 1.00 98.25 333 LEU A N 1
ATOM 2571 C CA . LEU A 1 333 ? 27.336 -6.765 -3.192 1.00 98.25 333 LEU A CA 1
ATOM 2572 C C . LEU A 1 333 ? 28.602 -5.922 -3.073 1.00 98.25 333 LEU A C 1
ATOM 2574 O O . LEU A 1 333 ? 29.516 -6.108 -3.868 1.00 98.25 333 LEU A O 1
ATOM 2578 N N . ASN A 1 334 ? 28.688 -5.040 -2.077 1.00 97.12 334 ASN A N 1
ATOM 2579 C CA . ASN A 1 334 ? 29.866 -4.199 -1.857 1.00 97.12 334 ASN A CA 1
ATOM 2580 C C . ASN A 1 334 ? 31.105 -5.034 -1.508 1.00 97.12 334 ASN A C 1
ATOM 2582 O O . ASN A 1 334 ? 32.210 -4.717 -1.944 1.00 97.12 334 ASN A O 1
ATOM 2586 N N . SER A 1 335 ? 30.928 -6.123 -0.755 1.00 97.50 335 SER A N 1
ATOM 2587 C CA . SER A 1 335 ? 32.020 -7.043 -0.419 1.00 97.50 335 SER A CA 1
ATOM 2588 C C . SER A 1 335 ? 32.510 -7.827 -1.640 1.00 97.50 335 SER A C 1
ATOM 2590 O O . SER A 1 335 ? 33.712 -8.035 -1.801 1.00 97.50 335 SER A O 1
ATOM 2592 N N . ARG A 1 336 ? 31.592 -8.265 -2.513 1.00 97.81 336 ARG A N 1
ATOM 2593 C CA . ARG A 1 336 ? 31.910 -9.056 -3.711 1.00 97.81 336 ARG A CA 1
ATOM 2594 C C . ARG A 1 336 ? 32.397 -8.202 -4.883 1.00 97.81 336 ARG A C 1
ATOM 2596 O O . ARG A 1 336 ? 33.262 -8.658 -5.630 1.00 97.81 336 ARG A O 1
ATOM 2603 N N . PHE A 1 337 ? 31.850 -7.000 -5.037 1.00 97.94 337 PHE A N 1
ATOM 2604 C CA . PHE A 1 337 ? 32.109 -6.060 -6.126 1.00 97.94 337 PHE A CA 1
ATOM 2605 C C . PHE A 1 337 ? 32.455 -4.670 -5.551 1.00 97.94 337 PHE A C 1
ATOM 2607 O O . PHE A 1 337 ? 31.613 -3.773 -5.557 1.00 97.94 337 PHE A O 1
ATOM 2614 N N . PRO A 1 338 ? 33.695 -4.437 -5.079 1.00 96.94 338 PRO A N 1
ATOM 2615 C CA . PRO A 1 338 ? 34.057 -3.202 -4.366 1.00 96.94 338 PRO A CA 1
ATOM 2616 C C . PRO A 1 338 ? 33.890 -1.898 -5.164 1.00 96.94 338 PRO A C 1
ATOM 2618 O O . PRO A 1 338 ? 33.809 -0.823 -4.577 1.00 96.94 338 PRO A O 1
ATOM 2621 N N . ASN A 1 339 ? 33.850 -1.987 -6.498 1.00 97.25 339 ASN A N 1
ATOM 2622 C CA . ASN A 1 339 ? 33.681 -0.849 -7.407 1.00 97.25 339 ASN A CA 1
ATOM 2623 C C . ASN A 1 339 ? 32.224 -0.654 -7.873 1.00 97.25 339 ASN A C 1
ATOM 2625 O O . ASN A 1 339 ? 31.966 0.184 -8.743 1.00 97.25 339 ASN A O 1
ATOM 2629 N N . ILE A 1 340 ? 31.269 -1.424 -7.334 1.00 98.00 340 ILE A N 1
ATOM 2630 C CA . ILE A 1 340 ? 29.858 -1.294 -7.696 1.00 98.00 340 ILE A CA 1
ATOM 2631 C C . ILE A 1 340 ? 29.324 0.087 -7.304 1.00 98.00 340 ILE A C 1
ATOM 2633 O O . ILE A 1 340 ? 29.606 0.618 -6.233 1.00 98.00 340 ILE A O 1
ATOM 2637 N N . ILE A 1 341 ? 28.541 0.693 -8.196 1.00 96.31 341 ILE A N 1
ATOM 2638 C CA . ILE A 1 341 ? 27.948 2.014 -7.964 1.00 96.31 341 ILE A CA 1
ATOM 2639 C C . ILE A 1 341 ? 26.458 1.858 -7.674 1.00 96.31 341 ILE A C 1
ATOM 2641 O O . ILE A 1 341 ? 25.712 1.391 -8.530 1.00 96.31 341 ILE A O 1
ATOM 2645 N N . GLY A 1 342 ? 26.014 2.306 -6.505 1.00 93.12 342 GLY A N 1
ATOM 2646 C CA . GLY A 1 342 ? 24.602 2.337 -6.130 1.00 93.12 342 GLY A CA 1
ATOM 2647 C C . GLY A 1 342 ? 24.113 3.722 -5.708 1.00 93.12 342 GLY A C 1
ATOM 2648 O O . GLY A 1 342 ? 24.876 4.697 -5.731 1.00 93.12 342 GLY A O 1
ATOM 2649 N N . PRO A 1 343 ? 22.837 3.829 -5.303 1.00 88.69 343 PRO A N 1
ATOM 2650 C CA . PRO A 1 343 ? 22.348 4.979 -4.550 1.00 88.69 343 PRO A CA 1
ATOM 2651 C C . PRO A 1 343 ? 23.103 5.123 -3.215 1.00 88.69 343 PRO A C 1
ATOM 2653 O O . PRO A 1 343 ? 23.824 4.230 -2.783 1.00 88.69 343 PRO A O 1
ATOM 2656 N N . ARG A 1 344 ? 22.921 6.255 -2.515 1.00 82.44 344 ARG A N 1
ATOM 2657 C CA . ARG A 1 344 ? 23.565 6.483 -1.202 1.00 82.44 344 ARG A CA 1
ATOM 2658 C C . ARG A 1 344 ? 23.226 5.411 -0.159 1.00 82.44 344 ARG A C 1
ATOM 2660 O O . ARG A 1 344 ? 24.015 5.211 0.755 1.00 82.44 344 ARG A O 1
ATOM 2667 N N . LYS A 1 345 ? 22.044 4.802 -0.267 1.00 83.88 345 LYS A N 1
ATOM 2668 C CA . LYS A 1 345 ? 21.589 3.711 0.593 1.00 83.88 345 LYS A CA 1
ATOM 2669 C C . LYS A 1 345 ? 20.930 2.636 -0.271 1.00 83.88 345 LYS A C 1
ATOM 2671 O O . LYS A 1 345 ? 21.572 1.661 -0.623 1.00 83.88 345 LYS A O 1
ATOM 2676 N N . ASP A 1 346 ? 19.704 2.887 -0.706 1.00 94.06 346 ASP A N 1
ATOM 2677 C CA . ASP A 1 346 ? 18.882 2.015 -1.543 1.00 94.06 346 ASP A CA 1
ATOM 2678 C C . ASP A 1 346 ? 17.865 2.883 -2.321 1.00 94.06 346 ASP A C 1
ATOM 2680 O O . ASP A 1 346 ? 17.885 4.118 -2.226 1.00 94.06 346 ASP A O 1
ATOM 2684 N N . ASP A 1 347 ? 17.012 2.253 -3.129 1.00 96.69 347 ASP A N 1
ATOM 2685 C CA . ASP A 1 347 ? 15.863 2.893 -3.782 1.00 96.69 347 ASP A CA 1
ATOM 2686 C C . ASP A 1 347 ? 14.530 2.534 -3.091 1.00 96.69 347 ASP A C 1
ATOM 2688 O O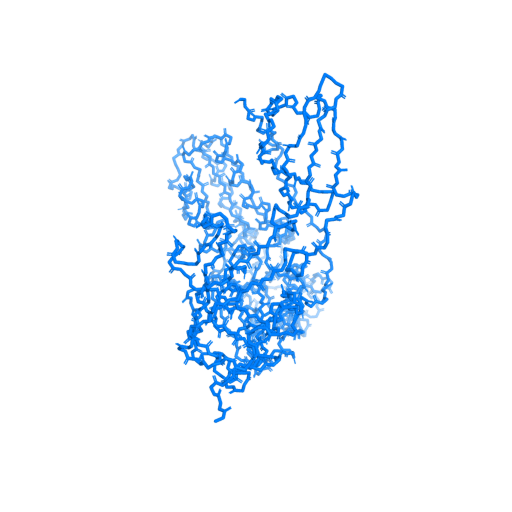 . ASP A 1 347 ? 13.452 2.751 -3.655 1.00 96.69 347 ASP A O 1
ATOM 2692 N N . ILE A 1 348 ? 14.570 2.021 -1.852 1.00 97.44 348 ILE A N 1
ATOM 2693 C CA . ILE A 1 348 ? 13.363 1.772 -1.056 1.00 97.44 348 ILE A CA 1
ATOM 2694 C C . ILE A 1 348 ? 12.681 3.115 -0.788 1.00 97.44 348 ILE A C 1
ATOM 2696 O O . ILE A 1 348 ? 13.298 4.099 -0.372 1.00 97.44 348 ILE A O 1
ATOM 2700 N N . CYS A 1 349 ? 11.382 3.195 -1.083 1.00 97.62 349 CYS A N 1
ATOM 2701 C CA . CYS A 1 349 ? 10.681 4.469 -1.000 1.00 97.62 349 CYS A CA 1
ATOM 2702 C C . CYS A 1 349 ? 10.398 4.880 0.452 1.00 97.62 349 CYS A C 1
ATOM 2704 O O . CYS A 1 349 ? 10.286 4.035 1.341 1.00 97.62 349 CYS A O 1
ATOM 2706 N N . TYR A 1 350 ? 10.197 6.186 0.670 1.00 96.56 350 TYR A N 1
ATOM 2707 C CA . TYR A 1 350 ? 9.891 6.747 1.994 1.00 96.56 350 TYR A CA 1
ATOM 2708 C C . TYR A 1 350 ? 8.734 6.008 2.683 1.00 96.56 350 TYR A C 1
ATOM 2710 O O . TYR A 1 350 ? 8.828 5.660 3.853 1.00 96.56 350 TYR A O 1
ATOM 2718 N N . ALA A 1 351 ? 7.678 5.694 1.927 1.00 96.62 351 ALA A N 1
ATOM 2719 C CA . ALA A 1 351 ? 6.476 5.071 2.453 1.00 96.62 351 ALA A CA 1
ATOM 2720 C C . ALA A 1 351 ? 6.741 3.668 3.012 1.00 96.62 351 ALA A C 1
ATOM 2722 O O . ALA A 1 351 ? 6.167 3.306 4.040 1.00 96.62 351 ALA A O 1
ATOM 2723 N N . THR A 1 352 ? 7.603 2.894 2.344 1.00 97.38 352 THR A N 1
ATOM 2724 C CA . THR A 1 352 ? 8.023 1.561 2.789 1.00 97.38 352 THR A CA 1
ATOM 2725 C C . THR A 1 352 ? 8.866 1.666 4.056 1.00 97.38 352 THR A C 1
ATOM 2727 O O . THR A 1 352 ? 8.564 0.987 5.037 1.00 97.38 352 THR A O 1
ATOM 2730 N N . THR A 1 353 ? 9.873 2.544 4.060 1.00 96.81 353 THR A N 1
ATOM 2731 C CA . THR A 1 353 ? 10.762 2.759 5.212 1.00 96.81 353 THR A CA 1
ATOM 2732 C C . THR A 1 353 ? 9.972 3.190 6.444 1.00 96.81 353 THR A C 1
ATOM 2734 O O . THR A 1 353 ? 10.020 2.512 7.469 1.00 96.81 353 THR A O 1
ATOM 2737 N N . ASN A 1 354 ? 9.154 4.236 6.318 1.00 97.44 354 ASN A N 1
ATOM 2738 C CA . ASN A 1 354 ? 8.395 4.787 7.437 1.00 97.44 354 ASN A CA 1
ATOM 2739 C C . ASN A 1 354 ? 7.376 3.781 7.997 1.00 97.44 354 ASN A C 1
ATOM 2741 O O . ASN A 1 354 ? 7.217 3.673 9.210 1.00 97.44 354 ASN A O 1
ATOM 2745 N N . ARG A 1 355 ? 6.693 3.007 7.136 1.00 98.06 355 ARG A N 1
ATOM 2746 C CA . ARG A 1 355 ? 5.741 1.973 7.587 1.00 98.06 355 ARG A CA 1
ATOM 2747 C C . ARG A 1 355 ? 6.447 0.814 8.284 1.00 98.06 355 ARG A C 1
ATOM 2749 O O . ARG A 1 355 ? 5.907 0.297 9.257 1.00 98.06 355 ARG A O 1
ATOM 2756 N N . GLN A 1 356 ? 7.634 0.406 7.827 1.00 97.94 356 GLN A N 1
ATOM 2757 C CA . GLN A 1 356 ? 8.429 -0.619 8.517 1.00 97.94 356 GLN A CA 1
ATOM 2758 C C . GLN A 1 356 ? 8.927 -0.124 9.878 1.00 97.94 356 GLN A C 1
ATOM 2760 O O . GLN A 1 356 ? 8.868 -0.868 10.853 1.00 97.94 356 GLN A O 1
ATOM 2765 N N . GLU A 1 357 ? 9.362 1.131 9.976 1.00 96.50 357 GLU A N 1
ATOM 2766 C CA . GLU A 1 357 ? 9.741 1.749 11.251 1.00 96.50 357 GLU A CA 1
ATOM 2767 C C . GLU A 1 357 ? 8.555 1.819 12.221 1.00 96.50 357 GLU A C 1
ATOM 2769 O O . GLU A 1 357 ? 8.663 1.334 13.350 1.00 96.50 357 GLU A O 1
ATOM 2774 N N . ALA A 1 358 ? 7.396 2.296 11.758 1.00 97.06 358 ALA A N 1
ATOM 2775 C CA . ALA A 1 358 ? 6.173 2.342 12.554 1.00 97.06 358 ALA A CA 1
ATOM 2776 C C . ALA A 1 358 ? 5.699 0.941 12.976 1.00 97.06 358 ALA A C 1
ATOM 2778 O O . ALA A 1 358 ? 5.306 0.734 14.124 1.00 97.06 358 ALA A O 1
ATOM 2779 N N . ALA A 1 359 ? 5.776 -0.054 12.085 1.00 97.12 359 ALA A N 1
ATOM 2780 C CA . ALA A 1 359 ? 5.446 -1.442 12.406 1.00 97.12 359 ALA A CA 1
ATOM 2781 C C . ALA A 1 359 ? 6.428 -2.059 13.414 1.00 97.12 359 ALA A C 1
ATOM 2783 O O . ALA A 1 359 ? 6.013 -2.852 14.257 1.00 97.12 359 ALA A O 1
ATOM 2784 N N . ARG A 1 360 ? 7.712 -1.681 13.372 1.00 95.81 360 ARG A N 1
ATOM 2785 C CA . ARG A 1 360 ? 8.723 -2.117 14.346 1.00 95.81 360 ARG A CA 1
ATOM 2786 C C . ARG A 1 360 ? 8.429 -1.566 15.733 1.00 95.81 360 ARG A C 1
ATOM 2788 O O . ARG A 1 360 ? 8.450 -2.319 16.704 1.00 95.81 360 ARG A O 1
ATOM 2795 N N . GLU A 1 361 ? 8.113 -0.277 15.832 1.00 96.00 361 GLU A N 1
ATOM 2796 C CA . GLU A 1 361 ? 7.699 0.319 17.104 1.00 96.00 361 GLU A CA 1
ATOM 2797 C C . GLU A 1 361 ? 6.411 -0.325 17.629 1.00 96.00 361 GLU A C 1
ATOM 2799 O O . GLU A 1 361 ? 6.321 -0.667 18.811 1.00 96.00 361 GLU A O 1
ATOM 2804 N N . LEU A 1 362 ? 5.443 -0.548 16.739 1.00 97.00 362 LEU A N 1
ATOM 2805 C CA . LEU A 1 362 ? 4.184 -1.198 17.065 1.00 97.00 362 LEU A CA 1
ATOM 2806 C C . LEU A 1 362 ? 4.403 -2.612 17.620 1.00 97.00 362 LEU A C 1
ATOM 2808 O O . LEU A 1 362 ? 3.864 -2.947 18.673 1.00 97.00 362 LEU A O 1
ATOM 2812 N N . ALA A 1 363 ? 5.231 -3.424 16.958 1.00 96.81 363 ALA A N 1
ATOM 2813 C CA . ALA A 1 363 ? 5.535 -4.791 17.376 1.00 96.81 363 ALA A CA 1
ATOM 2814 C C . ALA A 1 363 ? 6.233 -4.853 18.746 1.00 96.81 363 ALA A C 1
ATOM 2816 O O . ALA A 1 363 ? 6.006 -5.787 19.512 1.00 96.81 363 ALA A O 1
ATOM 2817 N N . ASN A 1 364 ? 7.030 -3.842 19.103 1.00 95.50 364 ASN A N 1
ATOM 2818 C CA . ASN A 1 364 ? 7.663 -3.773 20.423 1.00 95.50 364 ASN A CA 1
ATOM 2819 C C . ASN A 1 364 ? 6.656 -3.546 21.562 1.00 95.50 364 ASN A C 1
ATOM 2821 O O . ASN A 1 364 ? 6.931 -3.921 22.702 1.00 95.50 364 ASN A O 1
ATOM 2825 N N . LYS A 1 365 ? 5.506 -2.929 21.269 1.00 95.69 365 LYS A N 1
ATOM 2826 C CA . LYS A 1 365 ? 4.482 -2.562 22.261 1.00 95.69 365 LYS A CA 1
ATOM 2827 C C . LYS A 1 365 ? 3.279 -3.506 22.264 1.00 95.69 365 LYS A C 1
ATOM 2829 O O . LYS A 1 365 ? 2.616 -3.623 23.288 1.00 95.69 365 LYS A O 1
ATOM 2834 N N . ALA A 1 366 ? 2.995 -4.161 21.141 1.00 97.06 366 ALA A N 1
ATOM 2835 C CA . ALA A 1 366 ? 1.836 -5.028 20.973 1.00 97.06 366 ALA A CA 1
ATOM 2836 C C . ALA A 1 366 ? 2.120 -6.501 21.311 1.00 97.06 366 ALA A C 1
ATOM 2838 O O . ALA A 1 366 ? 3.249 -6.988 21.211 1.00 97.06 366 ALA A O 1
ATOM 2839 N N . ASP A 1 367 ? 1.072 -7.238 21.675 1.00 96.81 367 ASP A N 1
ATOM 2840 C CA . ASP A 1 367 ? 1.109 -8.695 21.846 1.00 96.81 367 ASP A CA 1
ATOM 2841 C C . ASP A 1 367 ? 0.918 -9.426 20.516 1.00 96.81 367 ASP A C 1
ATOM 2843 O O . ASP A 1 367 ? 1.477 -10.499 20.314 1.00 96.81 367 ASP A O 1
ATOM 2847 N N . ILE A 1 368 ? 0.152 -8.821 19.609 1.00 97.50 368 ILE A N 1
ATOM 2848 C CA . ILE A 1 368 ? -0.205 -9.309 18.274 1.00 97.50 368 ILE A CA 1
ATOM 2849 C C . ILE A 1 368 ? -0.238 -8.118 17.316 1.00 97.50 368 ILE A C 1
ATOM 2851 O O . ILE A 1 368 ? -0.656 -7.031 17.707 1.00 97.50 368 ILE A O 1
ATOM 2855 N N . VAL A 1 369 ? 0.173 -8.311 16.063 1.00 98.44 369 VAL A N 1
ATOM 2856 C CA . VAL A 1 369 ? 0.093 -7.282 15.019 1.00 98.44 369 VAL A CA 1
ATOM 2857 C C . VAL A 1 369 ? -0.813 -7.759 13.889 1.00 98.44 369 VAL A C 1
ATOM 2859 O O . VAL A 1 369 ? -0.575 -8.800 13.277 1.00 98.44 369 VAL A O 1
ATOM 2862 N N . LEU A 1 370 ? -1.846 -6.975 13.599 1.00 98.62 370 LEU A N 1
ATOM 2863 C CA . LEU A 1 370 ? -2.709 -7.131 12.437 1.00 98.62 370 LEU A CA 1
ATOM 2864 C C . LEU A 1 370 ? -2.290 -6.111 11.376 1.00 98.62 370 LEU A C 1
ATOM 2866 O O . LEU A 1 370 ? -2.200 -4.910 11.643 1.00 98.62 370 LEU A O 1
ATOM 2870 N N . VAL A 1 371 ? -2.031 -6.595 10.167 1.00 98.69 371 VAL A N 1
ATOM 2871 C CA . VAL A 1 371 ? -1.658 -5.778 9.014 1.00 98.69 371 VAL A CA 1
ATOM 2872 C C . VAL A 1 371 ? -2.777 -5.854 7.993 1.00 98.69 371 VAL A C 1
ATOM 2874 O O . VAL A 1 371 ? -3.027 -6.914 7.424 1.00 98.69 371 VAL A O 1
ATOM 2877 N N . VAL A 1 372 ? -3.423 -4.723 7.722 1.00 98.62 372 VAL A N 1
ATOM 2878 C CA . VAL A 1 372 ? -4.415 -4.632 6.649 1.00 98.62 372 VAL A CA 1
ATOM 2879 C C . VAL A 1 372 ? -3.700 -4.567 5.298 1.00 98.62 372 VAL A C 1
ATOM 2881 O O . VAL A 1 372 ? -2.910 -3.654 5.037 1.00 98.62 372 VAL A O 1
ATOM 2884 N N . GLY A 1 373 ? -3.958 -5.538 4.429 1.00 97.31 373 GLY A N 1
ATOM 2885 C CA . GLY A 1 373 ? -3.382 -5.618 3.092 1.00 97.31 373 GLY A CA 1
ATOM 2886 C C . GLY A 1 373 ? -3.601 -6.976 2.430 1.00 97.31 373 GLY A C 1
ATOM 2887 O O . GLY A 1 373 ? -3.783 -7.986 3.099 1.00 97.31 373 GLY A O 1
ATOM 2888 N N . SER A 1 374 ? -3.545 -6.999 1.100 1.00 95.56 374 SER A N 1
ATOM 2889 C CA . SER A 1 374 ? -3.751 -8.220 0.317 1.00 95.56 374 SER A CA 1
ATOM 2890 C C . SER A 1 374 ? -2.492 -9.078 0.230 1.00 95.56 374 SER A C 1
ATOM 2892 O O . SER A 1 374 ? -1.370 -8.569 0.263 1.00 95.56 374 SER A O 1
ATOM 2894 N N . LYS A 1 375 ? -2.666 -10.392 0.049 1.00 94.25 375 LYS A N 1
ATOM 2895 C CA . LYS A 1 375 ? -1.561 -11.372 -0.029 1.00 94.25 375 LYS A CA 1
ATOM 2896 C C . LYS A 1 375 ? -0.534 -11.081 -1.129 1.00 94.25 375 LYS A C 1
ATOM 2898 O O . LYS A 1 375 ? 0.638 -11.387 -0.950 1.00 94.25 375 LYS A O 1
ATOM 2903 N N . ASN A 1 376 ? -0.950 -10.477 -2.241 1.00 91.50 376 ASN A N 1
ATOM 2904 C CA . ASN A 1 376 ? -0.072 -10.086 -3.350 1.00 91.50 376 ASN A CA 1
ATOM 2905 C C . ASN A 1 376 ? 0.663 -8.744 -3.121 1.00 91.50 376 ASN A C 1
ATOM 2907 O O . ASN A 1 376 ? 1.472 -8.332 -3.951 1.00 91.50 376 ASN A O 1
ATOM 2911 N N . SER A 1 377 ? 0.428 -8.049 -2.003 1.00 95.19 377 SER A N 1
ATOM 2912 C CA . SER A 1 377 ? 1.117 -6.798 -1.669 1.00 95.19 377 SER A CA 1
ATOM 2913 C C . SER A 1 377 ? 2.472 -7.067 -1.009 1.00 95.19 377 SER A C 1
ATOM 2915 O O . SER A 1 377 ? 2.537 -7.419 0.171 1.00 95.19 377 SER A O 1
ATOM 2917 N N . SER A 1 378 ? 3.571 -6.854 -1.745 1.00 93.19 378 SER A N 1
ATOM 2918 C CA . SER A 1 378 ? 4.941 -7.021 -1.225 1.00 93.19 378 SER A CA 1
ATOM 2919 C C . SER A 1 378 ? 5.157 -6.233 0.076 1.00 93.19 378 SER A C 1
ATOM 2921 O O . SER A 1 378 ? 5.496 -6.814 1.108 1.00 93.19 378 SER A O 1
ATOM 2923 N N . ASN A 1 379 ? 4.836 -4.931 0.076 1.00 95.12 379 ASN A N 1
ATOM 2924 C CA . ASN A 1 379 ? 5.030 -4.079 1.253 1.00 95.12 379 ASN A CA 1
ATOM 2925 C C . ASN A 1 379 ? 4.195 -4.540 2.464 1.00 95.12 379 ASN A C 1
ATOM 2927 O O . ASN A 1 379 ? 4.708 -4.527 3.577 1.00 95.12 379 ASN A O 1
ATOM 2931 N N . SER A 1 380 ? 2.949 -4.995 2.265 1.00 97.38 380 SER A N 1
ATOM 2932 C CA . SER A 1 380 ? 2.098 -5.463 3.368 1.00 97.38 380 SER A CA 1
ATOM 2933 C C . SER A 1 380 ? 2.658 -6.738 4.000 1.00 97.38 380 SER A C 1
ATOM 2935 O O . SER A 1 380 ? 2.685 -6.851 5.224 1.00 97.38 380 SER A O 1
ATOM 2937 N N . ASN A 1 381 ? 3.166 -7.667 3.180 1.00 97.06 381 ASN A N 1
ATOM 2938 C CA . ASN A 1 381 ? 3.836 -8.871 3.676 1.00 97.06 381 ASN A CA 1
ATOM 2939 C C . ASN A 1 381 ? 5.070 -8.515 4.516 1.00 97.06 381 ASN A C 1
ATOM 2941 O O . ASN A 1 381 ? 5.233 -9.055 5.608 1.00 97.06 381 ASN A O 1
ATOM 2945 N N . ARG A 1 382 ? 5.889 -7.544 4.072 1.00 97.19 382 ARG A N 1
ATOM 2946 C CA . ARG A 1 382 ? 7.064 -7.094 4.842 1.00 97.19 382 ARG A CA 1
ATOM 2947 C C . ARG A 1 382 ? 6.693 -6.597 6.243 1.00 97.19 382 ARG A C 1
ATOM 2949 O O . ARG A 1 382 ? 7.420 -6.882 7.187 1.00 97.19 382 ARG A O 1
ATOM 2956 N N . LEU A 1 383 ? 5.563 -5.898 6.404 1.00 97.88 383 LEU A N 1
ATOM 2957 C CA . LEU A 1 383 ? 5.102 -5.434 7.723 1.00 97.88 383 LEU A CA 1
ATOM 2958 C C . LEU A 1 383 ? 4.700 -6.598 8.643 1.00 97.88 383 LEU A C 1
ATOM 2960 O O . LEU A 1 383 ? 5.027 -6.582 9.829 1.00 97.88 383 LEU A O 1
ATOM 2964 N N . ALA A 1 384 ? 4.015 -7.613 8.106 1.00 97.38 384 ALA A N 1
ATOM 2965 C CA . ALA A 1 384 ? 3.608 -8.786 8.881 1.00 97.38 384 ALA A CA 1
ATOM 2966 C C . ALA A 1 384 ? 4.822 -9.638 9.290 1.00 97.38 384 ALA A C 1
ATOM 2968 O O . ALA A 1 384 ? 4.933 -10.054 10.444 1.00 97.38 384 ALA A O 1
ATOM 2969 N N . GLU A 1 385 ? 5.769 -9.837 8.372 1.00 96.19 385 GLU A N 1
ATOM 2970 C CA . GLU A 1 385 ? 7.028 -10.540 8.637 1.00 96.19 385 GLU A CA 1
ATOM 2971 C C . GLU A 1 385 ? 7.895 -9.813 9.666 1.00 96.19 385 GLU A C 1
ATOM 2973 O O . GLU A 1 385 ? 8.544 -10.457 10.490 1.00 96.19 385 GLU A O 1
ATOM 2978 N N . LEU A 1 386 ? 7.885 -8.477 9.670 1.00 94.94 386 LEU A N 1
ATOM 2979 C CA . LEU A 1 386 ? 8.611 -7.684 10.659 1.00 94.94 386 LEU A CA 1
ATOM 2980 C C . LEU A 1 386 ? 8.099 -7.970 12.077 1.00 94.94 386 LEU A C 1
ATOM 2982 O O . LEU A 1 386 ? 8.901 -8.213 12.980 1.00 94.94 386 LEU A O 1
ATOM 2986 N N . ALA A 1 387 ? 6.778 -8.025 12.270 1.00 93.94 387 ALA A N 1
ATOM 2987 C CA . ALA A 1 387 ? 6.197 -8.405 13.557 1.00 93.94 387 ALA A CA 1
ATOM 2988 C C . ALA A 1 387 ? 6.606 -9.831 13.976 1.00 93.94 387 ALA A C 1
ATOM 2990 O O . ALA A 1 387 ? 6.986 -10.053 15.128 1.00 93.94 387 ALA A O 1
ATOM 2991 N N . GLN A 1 388 ? 6.617 -10.777 13.031 1.00 95.06 388 GLN A N 1
ATOM 2992 C CA . GLN A 1 388 ? 7.045 -12.159 13.278 1.00 95.06 388 GLN A CA 1
ATOM 2993 C C . GLN A 1 388 ? 8.520 -12.248 13.692 1.00 95.06 388 GLN A C 1
ATOM 2995 O O . GLN A 1 388 ? 8.851 -12.964 14.637 1.00 95.06 388 GLN A O 1
ATOM 3000 N N . ARG A 1 389 ? 9.407 -11.475 13.053 1.00 93.12 389 ARG A N 1
ATOM 3001 C CA . ARG A 1 389 ? 10.832 -11.386 13.424 1.00 93.12 389 ARG A CA 1
ATOM 3002 C C . ARG A 1 389 ? 11.048 -10.773 14.805 1.00 93.12 389 ARG A C 1
ATOM 3004 O O . ARG A 1 389 ? 11.995 -11.148 15.488 1.00 93.12 389 ARG A O 1
ATOM 3011 N N . ALA A 1 390 ? 10.153 -9.887 15.239 1.00 93.00 390 ALA A N 1
ATOM 3012 C CA . ALA A 1 390 ? 10.122 -9.360 16.603 1.00 93.00 390 ALA A CA 1
ATOM 3013 C C . ALA A 1 390 ? 9.545 -10.359 17.634 1.00 93.00 390 ALA A C 1
ATOM 3015 O O . ALA A 1 390 ? 9.387 -10.018 18.806 1.00 93.00 390 ALA A O 1
ATOM 3016 N N . GLY A 1 391 ? 9.219 -11.591 17.222 1.00 95.00 391 GLY A N 1
ATOM 3017 C CA . GLY A 1 391 ? 8.676 -12.634 18.094 1.00 95.00 391 GLY A CA 1
ATOM 3018 C C . GLY A 1 391 ? 7.192 -12.461 18.421 1.00 95.00 391 GLY A C 1
ATOM 3019 O O . GLY A 1 391 ? 6.706 -13.063 19.379 1.00 95.00 391 GLY A O 1
ATOM 3020 N N . LYS A 1 392 ? 6.466 -11.640 17.652 1.00 95.56 392 LYS A N 1
ATOM 3021 C CA . LYS A 1 392 ? 5.029 -11.397 17.826 1.00 95.56 392 LYS A CA 1
ATOM 3022 C C . LYS A 1 392 ? 4.227 -12.098 16.727 1.00 95.56 392 LYS A C 1
ATOM 3024 O O . LYS A 1 392 ? 4.667 -12.114 15.578 1.00 95.56 392 LYS A O 1
ATOM 3029 N N . PRO A 1 393 ? 3.034 -12.649 17.012 1.00 97.19 393 PRO A N 1
ATOM 3030 C CA . PRO A 1 393 ? 2.117 -13.078 15.964 1.00 97.19 393 PRO A CA 1
ATOM 3031 C C . PRO A 1 393 ? 1.789 -11.899 15.036 1.00 97.19 393 PRO A C 1
ATOM 3033 O O . PRO A 1 393 ? 1.232 -10.894 15.476 1.00 97.19 393 PRO A O 1
ATOM 3036 N N . GLY A 1 394 ? 2.161 -12.019 13.762 1.00 97.12 394 GLY A N 1
ATOM 3037 C CA . GLY A 1 394 ? 1.866 -11.050 12.709 1.00 97.12 394 GLY A CA 1
ATOM 3038 C C . GLY A 1 394 ? 0.927 -11.667 11.679 1.00 97.12 394 GLY A C 1
ATOM 3039 O O . GLY A 1 394 ? 1.306 -12.652 11.040 1.00 97.12 394 GLY A O 1
ATOM 3040 N N . TYR A 1 395 ? -0.273 -11.105 11.522 1.00 98.00 395 TYR A N 1
ATOM 3041 C CA . TYR A 1 395 ? -1.286 -11.586 10.579 1.00 98.00 395 TYR A CA 1
ATOM 3042 C C . TYR A 1 395 ? -1.565 -10.551 9.496 1.00 98.00 395 TYR A C 1
ATOM 3044 O O . TYR A 1 395 ? -1.861 -9.393 9.789 1.00 98.00 395 TYR A O 1
ATOM 3052 N N . LEU A 1 396 ? -1.506 -10.996 8.244 1.00 98.25 396 LEU A N 1
ATOM 3053 C CA . LEU A 1 396 ? -1.955 -10.231 7.088 1.00 98.25 396 LEU A CA 1
ATOM 3054 C C . LEU A 1 396 ? -3.441 -10.528 6.841 1.00 98.25 396 LEU A C 1
ATOM 3056 O O . LEU A 1 396 ? -3.805 -11.694 6.673 1.00 98.25 396 LEU A O 1
ATOM 3060 N N . ILE A 1 397 ? -4.274 -9.488 6.832 1.00 98.06 397 ILE A N 1
ATOM 3061 C CA . ILE A 1 397 ? -5.728 -9.581 6.643 1.00 98.06 397 ILE A CA 1
ATOM 3062 C C . ILE A 1 397 ? -6.190 -8.645 5.522 1.00 98.06 397 ILE A C 1
ATOM 3064 O O . ILE A 1 397 ? -5.770 -7.489 5.458 1.00 98.06 397 ILE A O 1
ATOM 3068 N N . ASP A 1 398 ? -7.071 -9.128 4.648 1.00 95.00 398 ASP A N 1
ATOM 3069 C CA . ASP A 1 398 ? -7.679 -8.313 3.593 1.00 95.00 398 ASP A CA 1
ATOM 3070 C C . ASP A 1 398 ? -8.811 -7.445 4.165 1.00 95.00 398 ASP A C 1
ATOM 3072 O O . ASP A 1 398 ? -9.026 -6.321 3.710 1.00 95.00 398 ASP A O 1
ATOM 3076 N N . SER A 1 399 ? -9.529 -7.951 5.173 1.00 94.56 399 SER A N 1
ATOM 3077 C CA . SER A 1 399 ? -10.700 -7.301 5.764 1.00 94.56 399 SER A CA 1
ATOM 3078 C C . SER A 1 399 ? -10.901 -7.647 7.244 1.00 94.56 399 SER A C 1
ATOM 3080 O O . SER A 1 399 ? -10.241 -8.522 7.805 1.00 94.56 399 SER A O 1
ATOM 3082 N N . ALA A 1 400 ? -11.860 -6.974 7.883 1.00 95.38 400 ALA A N 1
ATOM 3083 C CA . ALA A 1 400 ? -12.257 -7.256 9.261 1.00 95.38 400 ALA A CA 1
ATOM 3084 C C . ALA A 1 400 ? -12.825 -8.675 9.462 1.00 95.38 400 ALA A C 1
ATOM 3086 O O . ALA A 1 400 ? -12.724 -9.219 10.563 1.00 95.38 400 ALA A O 1
ATOM 3087 N N . ASP A 1 401 ? -13.378 -9.286 8.411 1.00 94.81 401 ASP A N 1
ATOM 3088 C CA . ASP A 1 401 ? -13.969 -10.628 8.461 1.00 94.81 401 ASP A CA 1
ATOM 3089 C C . ASP A 1 401 ? -12.913 -11.738 8.568 1.00 94.81 401 ASP A C 1
ATOM 3091 O O . ASP A 1 401 ? -13.207 -12.837 9.039 1.00 94.81 401 ASP A O 1
ATOM 3095 N N . ASP A 1 402 ? -11.663 -11.450 8.193 1.00 96.12 402 ASP A N 1
ATOM 3096 C CA . ASP A 1 402 ? -10.560 -12.409 8.302 1.00 96.12 402 ASP A CA 1
ATOM 3097 C C . ASP A 1 402 ? -10.115 -12.620 9.759 1.00 96.12 402 ASP A C 1
ATOM 3099 O O . ASP A 1 402 ? -9.459 -13.618 10.073 1.00 96.12 402 ASP A O 1
ATOM 3103 N N . ILE A 1 403 ? -10.480 -11.700 10.662 1.00 96.31 403 ILE A N 1
ATOM 3104 C CA . ILE A 1 403 ? -10.084 -11.729 12.071 1.00 96.31 403 ILE A CA 1
ATOM 3105 C C . ILE A 1 403 ? -10.707 -12.938 12.765 1.00 96.31 403 ILE A C 1
ATOM 3107 O O . ILE A 1 403 ? -11.918 -13.012 12.982 1.00 96.31 403 ILE A O 1
ATOM 3111 N N . GLN A 1 404 ? -9.849 -13.859 13.200 1.00 94.94 404 GLN A N 1
ATOM 3112 C CA . GLN A 1 404 ? -10.273 -15.013 13.979 1.00 94.94 404 GLN A CA 1
ATOM 3113 C C . GLN A 1 404 ? -10.238 -14.698 15.477 1.00 94.94 404 GLN A C 1
ATOM 3115 O O . GLN A 1 404 ? -9.193 -14.350 16.024 1.00 94.94 404 GLN A O 1
ATOM 3120 N N . GLU A 1 405 ? -11.358 -14.896 16.177 1.00 90.75 405 GLU A N 1
ATOM 3121 C CA . GLU A 1 405 ? -11.477 -14.570 17.611 1.00 90.75 405 GLU A CA 1
ATOM 3122 C C . GLU A 1 405 ? -10.430 -15.284 18.480 1.00 90.75 405 GLU A C 1
ATOM 3124 O O . GLU A 1 405 ? -9.942 -14.733 19.467 1.00 90.75 405 GLU A O 1
ATOM 3129 N N . HIS A 1 406 ? -10.022 -16.496 18.092 1.00 92.94 406 HIS A N 1
ATOM 3130 C CA . HIS A 1 406 ? -9.007 -17.253 18.821 1.00 92.94 406 HIS A CA 1
ATOM 3131 C C . HIS A 1 406 ? -7.609 -16.614 18.765 1.00 92.94 406 HIS A C 1
ATOM 3133 O O . HIS A 1 406 ? -6.824 -16.857 19.680 1.00 92.94 406 HIS A O 1
ATOM 3139 N N . TRP A 1 407 ? -7.298 -15.783 17.758 1.00 94.56 407 TRP A N 1
ATOM 3140 C CA . TRP A 1 407 ? -6.039 -15.022 17.698 1.00 94.56 407 TRP A CA 1
ATOM 3141 C C . TRP A 1 407 ? -5.936 -13.997 18.822 1.00 94.56 407 TRP A C 1
ATOM 3143 O O . TRP A 1 407 ? -4.844 -13.686 19.285 1.00 94.56 407 TRP A O 1
ATOM 3153 N N . LEU A 1 408 ? -7.083 -13.478 19.259 1.00 92.31 408 LEU A N 1
ATOM 3154 C CA . LEU A 1 408 ? -7.168 -12.397 20.234 1.00 92.31 408 LEU A CA 1
ATOM 3155 C C . LEU A 1 408 ? -7.250 -12.913 21.675 1.00 92.31 408 LEU A C 1
ATOM 3157 O O . LEU A 1 408 ? -7.217 -12.138 22.632 1.00 92.31 408 LEU A O 1
ATOM 3161 N N . LYS A 1 409 ? -7.361 -14.234 21.855 1.00 86.75 409 LYS A N 1
ATOM 3162 C CA . LYS A 1 409 ? -7.458 -14.849 23.175 1.00 86.75 409 LYS A CA 1
ATOM 3163 C C . LYS A 1 409 ? -6.187 -14.564 23.975 1.00 86.75 409 LYS A C 1
ATOM 3165 O O . LYS A 1 409 ? -5.087 -14.887 23.543 1.00 86.75 409 LYS A O 1
ATOM 3170 N N . ASN A 1 410 ? -6.366 -14.021 25.177 1.00 85.75 410 ASN A N 1
ATOM 3171 C CA . ASN A 1 410 ? -5.299 -13.615 26.095 1.00 85.75 410 ASN A CA 1
ATOM 3172 C C . ASN A 1 410 ? -4.408 -12.455 25.607 1.00 85.75 410 ASN A C 1
ATOM 3174 O O . ASN A 1 410 ? -3.440 -12.139 26.293 1.00 85.75 410 ASN A O 1
ATOM 3178 N N . MET A 1 411 ? -4.744 -11.786 24.499 1.00 92.12 411 MET A N 1
ATOM 3179 C CA . MET A 1 411 ? -4.030 -10.586 24.048 1.00 92.12 411 MET A CA 1
ATOM 3180 C C . MET A 1 411 ? -4.556 -9.362 24.801 1.00 92.12 411 MET A C 1
ATOM 3182 O O . MET A 1 411 ? -5.766 -9.234 25.003 1.00 92.12 411 MET A O 1
ATOM 3186 N N . GLN A 1 412 ? -3.660 -8.490 25.257 1.00 91.69 412 GLN A N 1
ATOM 3187 C CA . GLN A 1 412 ? -4.013 -7.228 25.912 1.00 91.69 412 GLN A CA 1
ATOM 3188 C C . GLN A 1 412 ? -3.824 -6.053 24.960 1.00 91.69 412 GLN A C 1
ATOM 3190 O O . GLN A 1 412 ? -4.647 -5.145 24.941 1.00 91.69 412 GLN A O 1
ATOM 3195 N N . ILE A 1 413 ? -2.783 -6.086 24.131 1.00 96.06 413 ILE A N 1
ATOM 3196 C CA . ILE A 1 413 ? -2.456 -4.998 23.213 1.00 96.06 413 ILE A CA 1
ATOM 3197 C C . ILE A 1 413 ? -2.432 -5.525 21.779 1.00 96.06 413 ILE A C 1
ATOM 3199 O O . ILE A 1 413 ? -1.574 -6.325 21.406 1.00 96.06 413 ILE A O 1
ATOM 3203 N N . ILE A 1 414 ? -3.366 -5.055 20.955 1.00 97.81 414 ILE A N 1
ATOM 3204 C CA . ILE A 1 414 ? -3.417 -5.344 19.522 1.00 97.81 414 ILE A CA 1
ATOM 3205 C C . ILE A 1 414 ? -2.778 -4.190 18.773 1.00 97.81 414 ILE A C 1
ATOM 3207 O O . ILE A 1 414 ? -3.290 -3.075 18.776 1.00 97.81 414 ILE A O 1
ATOM 3211 N N . GLY A 1 415 ? -1.684 -4.469 18.081 1.00 98.25 415 GLY A N 1
ATOM 3212 C CA . GLY A 1 415 ? -1.127 -3.557 17.106 1.00 98.25 415 GLY A CA 1
ATOM 3213 C C . GLY A 1 415 ? -1.898 -3.649 15.796 1.00 98.25 415 GLY A C 1
ATOM 3214 O O . GLY A 1 415 ? -2.087 -4.737 15.261 1.00 98.25 415 GLY A O 1
ATOM 3215 N N . LEU A 1 416 ? -2.309 -2.511 15.255 1.00 98.62 416 LEU A N 1
ATOM 3216 C CA . LEU A 1 416 ? -2.943 -2.392 13.953 1.00 98.62 416 LEU A CA 1
ATOM 3217 C C . LEU A 1 416 ? -2.113 -1.475 13.054 1.00 98.62 416 LEU A C 1
ATOM 3219 O O . LEU A 1 416 ? -1.751 -0.357 13.421 1.00 98.62 416 LEU A O 1
ATOM 3223 N N . THR A 1 417 ? -1.822 -1.945 11.849 1.00 98.56 417 THR A N 1
ATOM 3224 C CA . THR A 1 417 ? -1.224 -1.142 10.781 1.00 98.56 417 THR A CA 1
ATOM 3225 C C . THR A 1 417 ? -1.830 -1.533 9.436 1.00 98.56 417 THR A C 1
ATOM 3227 O O . THR A 1 417 ? -2.668 -2.431 9.347 1.00 98.56 417 THR A O 1
ATOM 3230 N N . ALA A 1 418 ? -1.433 -0.845 8.375 1.00 98.31 418 ALA A N 1
ATOM 3231 C CA . ALA A 1 418 ? -1.931 -1.076 7.032 1.00 98.31 418 ALA A CA 1
ATOM 3232 C C . ALA A 1 418 ? -0.823 -0.845 6.008 1.00 98.31 418 ALA A C 1
ATOM 3234 O O . ALA A 1 418 ? -0.055 0.116 6.115 1.00 98.31 418 ALA A O 1
ATOM 3235 N N . GLY A 1 419 ? -0.759 -1.717 5.004 1.00 97.31 419 GLY A N 1
ATOM 3236 C CA . GLY A 1 419 ? 0.166 -1.548 3.890 1.00 97.31 419 GLY A CA 1
ATOM 3237 C C . GLY A 1 419 ? -0.179 -0.342 3.018 1.00 97.31 419 GLY A C 1
ATOM 3238 O O . GLY A 1 419 ? -1.283 0.197 3.065 1.00 97.31 419 GLY A O 1
ATOM 3239 N N . ALA A 1 420 ? 0.767 0.047 2.166 1.00 96.19 420 ALA A N 1
ATOM 3240 C CA . ALA A 1 420 ? 0.688 1.229 1.313 1.00 96.19 420 ALA A CA 1
ATOM 3241 C C . ALA A 1 420 ? -0.500 1.232 0.336 1.00 96.19 420 ALA A C 1
ATOM 3243 O O . ALA A 1 420 ? -0.875 2.290 -0.154 1.00 96.19 420 ALA A O 1
ATOM 3244 N N . SER A 1 421 ? -1.079 0.065 0.039 1.00 94.25 421 SER A N 1
ATOM 3245 C CA . SER A 1 421 ? -2.214 -0.115 -0.873 1.00 94.25 421 SER A CA 1
ATOM 3246 C C . SER A 1 421 ? -3.564 -0.280 -0.165 1.00 94.25 421 SER A C 1
ATOM 3248 O O . SER A 1 421 ? -4.578 -0.422 -0.841 1.00 94.25 421 SER A O 1
ATOM 3250 N N . ALA A 1 422 ? -3.603 -0.282 1.172 1.00 95.25 422 ALA A N 1
ATOM 3251 C CA . ALA A 1 422 ? -4.826 -0.508 1.936 1.00 95.25 422 ALA A CA 1
ATOM 3252 C C . ALA A 1 422 ? -5.535 0.818 2.284 1.00 95.25 422 ALA A C 1
ATOM 3254 O O . ALA A 1 422 ? -4.920 1.682 2.919 1.00 95.25 422 ALA A O 1
ATOM 3255 N N . PRO A 1 423 ? -6.811 1.000 1.889 1.00 92.19 423 PRO A N 1
ATOM 3256 C CA . PRO A 1 423 ? -7.562 2.213 2.200 1.00 92.19 423 PRO A CA 1
ATOM 3257 C C . PRO A 1 423 ? -7.953 2.289 3.680 1.00 92.19 423 PRO A C 1
ATOM 3259 O O . PRO A 1 423 ? -8.238 1.275 4.319 1.00 92.19 423 PRO A O 1
ATOM 3262 N N . ASP A 1 424 ? -8.052 3.516 4.202 1.00 92.62 424 ASP A N 1
ATOM 3263 C CA . ASP A 1 424 ? -8.369 3.789 5.614 1.00 92.62 424 ASP A CA 1
ATOM 3264 C C . ASP A 1 424 ? -9.726 3.207 6.053 1.00 92.62 424 ASP A C 1
ATOM 3266 O O . ASP A 1 424 ? -9.891 2.812 7.204 1.00 92.62 424 ASP A O 1
ATOM 3270 N N . ILE A 1 425 ? -10.685 3.057 5.129 1.00 92.69 425 ILE A N 1
ATOM 3271 C CA . ILE A 1 425 ? -11.982 2.430 5.428 1.00 92.69 425 ILE A CA 1
ATOM 3272 C C . ILE A 1 425 ? -11.839 0.994 5.952 1.00 92.69 425 ILE A C 1
ATOM 3274 O O . ILE A 1 425 ? -12.550 0.620 6.880 1.00 92.69 425 ILE A O 1
ATOM 3278 N N . LEU A 1 426 ? -10.887 0.210 5.431 1.00 94.56 426 LEU A N 1
ATOM 3279 C CA . LEU A 1 426 ? -10.645 -1.154 5.913 1.00 94.56 426 LEU A CA 1
ATOM 3280 C C . LEU A 1 426 ? -10.049 -1.141 7.323 1.00 94.56 426 LEU A C 1
ATOM 3282 O O . LEU A 1 426 ? -10.404 -1.970 8.155 1.00 94.56 426 LEU A O 1
ATOM 3286 N N . VAL A 1 427 ? -9.180 -0.170 7.616 1.00 96.69 427 VAL A N 1
ATOM 3287 C CA . VAL A 1 427 ? -8.612 0.018 8.958 1.00 96.69 427 VAL A CA 1
ATOM 3288 C C . VAL A 1 427 ? -9.717 0.359 9.954 1.00 96.69 427 VAL A C 1
ATOM 3290 O O . VAL A 1 427 ? -9.781 -0.250 11.018 1.00 96.69 427 VAL A O 1
ATOM 3293 N N . ARG A 1 428 ? -10.634 1.268 9.594 1.00 93.81 428 ARG A N 1
ATOM 3294 C CA . ARG A 1 428 ? -11.799 1.611 10.427 1.00 93.81 428 ARG A CA 1
ATOM 3295 C C . ARG A 1 428 ? -12.695 0.405 10.686 1.00 93.81 428 ARG A C 1
ATOM 3297 O O . ARG A 1 428 ? -13.035 0.158 11.835 1.00 93.81 428 ARG A O 1
ATOM 3304 N N . GLN A 1 429 ? -13.000 -0.386 9.659 1.00 94.69 429 GLN A N 1
ATOM 3305 C CA . GLN A 1 429 ? -13.789 -1.614 9.807 1.00 94.69 429 GLN A CA 1
ATOM 3306 C C . GLN A 1 429 ? -13.108 -2.633 10.732 1.00 94.69 429 GLN A C 1
ATOM 3308 O O . GLN A 1 429 ? -13.768 -3.269 11.553 1.00 94.69 429 GLN A O 1
ATOM 3313 N N . VAL A 1 430 ? -11.781 -2.772 10.645 1.00 97.38 430 VAL A N 1
ATOM 3314 C CA . VAL A 1 430 ? -11.010 -3.618 11.568 1.00 97.38 430 VAL A CA 1
ATOM 3315 C C . VAL A 1 430 ? -11.097 -3.083 12.996 1.00 97.38 430 VAL A C 1
ATOM 3317 O O . VAL A 1 430 ? -11.353 -3.861 13.911 1.00 97.38 430 VAL A O 1
ATOM 3320 N N . ILE A 1 431 ? -10.954 -1.770 13.203 1.00 94.62 431 ILE A N 1
ATOM 3321 C CA . ILE A 1 431 ? -11.126 -1.144 14.523 1.00 94.62 431 ILE A CA 1
ATOM 3322 C C . ILE A 1 431 ? -12.529 -1.430 15.064 1.00 94.62 431 ILE A C 1
ATOM 3324 O O . ILE A 1 431 ? -12.656 -1.928 16.178 1.00 94.62 431 ILE A O 1
ATOM 3328 N N . GLU A 1 432 ? -13.580 -1.189 14.280 1.00 90.94 432 GLU A N 1
ATOM 3329 C CA . GLU A 1 432 ? -14.970 -1.459 14.666 1.00 90.94 432 GLU A CA 1
ATOM 3330 C C . GLU A 1 432 ? -15.173 -2.925 15.070 1.00 90.94 432 GLU A C 1
ATOM 3332 O O . GLU A 1 432 ? -15.767 -3.210 16.114 1.00 90.94 432 GLU A O 1
ATOM 3337 N N . ARG A 1 433 ? -14.615 -3.865 14.299 1.00 91.81 433 ARG A N 1
ATOM 3338 C CA . ARG A 1 433 ? -14.661 -5.294 14.621 1.00 91.81 433 ARG A CA 1
ATOM 3339 C C . ARG A 1 433 ? -13.938 -5.608 15.928 1.00 91.81 433 ARG A C 1
ATOM 3341 O O . ARG A 1 433 ? -14.489 -6.333 16.752 1.00 91.81 433 ARG A O 1
ATOM 3348 N N . LEU A 1 434 ? -12.750 -5.051 16.156 1.00 91.19 434 LEU A N 1
ATOM 3349 C CA . LEU A 1 434 ? -12.002 -5.234 17.405 1.00 91.19 434 LEU A CA 1
ATOM 3350 C C . LEU A 1 434 ? -12.746 -4.646 18.616 1.00 91.19 434 LEU A C 1
ATOM 3352 O O . LEU A 1 434 ? -12.772 -5.271 19.675 1.00 91.19 434 LEU A O 1
ATOM 3356 N N . MET A 1 435 ? -13.418 -3.502 18.456 1.00 87.00 435 MET A N 1
ATOM 3357 C CA . MET A 1 435 ? -14.263 -2.905 19.500 1.00 87.00 435 MET A CA 1
ATOM 3358 C C . MET A 1 435 ? -15.451 -3.813 19.852 1.00 87.00 435 MET A C 1
ATOM 3360 O O . MET A 1 435 ? -15.736 -4.030 21.030 1.00 87.00 435 MET A O 1
ATOM 3364 N N . VAL A 1 436 ? -16.104 -4.421 18.853 1.00 85.69 436 VAL A N 1
ATOM 3365 C CA . VAL A 1 436 ? -17.158 -5.434 19.075 1.00 85.69 436 VAL A CA 1
ATOM 3366 C C . VAL A 1 436 ? -16.612 -6.668 19.806 1.00 85.69 436 VAL A C 1
ATOM 3368 O O . VAL A 1 436 ? -17.299 -7.232 20.658 1.00 85.69 436 VAL A O 1
ATOM 3371 N N . LEU A 1 437 ? -15.366 -7.059 19.523 1.00 83.38 437 LEU A N 1
ATOM 3372 C CA . LEU A 1 437 ? -14.683 -8.195 20.155 1.00 83.38 437 LEU A CA 1
ATOM 3373 C C . LEU A 1 437 ? -14.119 -7.890 21.555 1.00 83.38 437 LEU A C 1
ATOM 3375 O O . LEU A 1 437 ? -13.586 -8.788 22.208 1.00 83.38 437 LEU A O 1
ATOM 3379 N N . GLY A 1 438 ? -14.300 -6.667 22.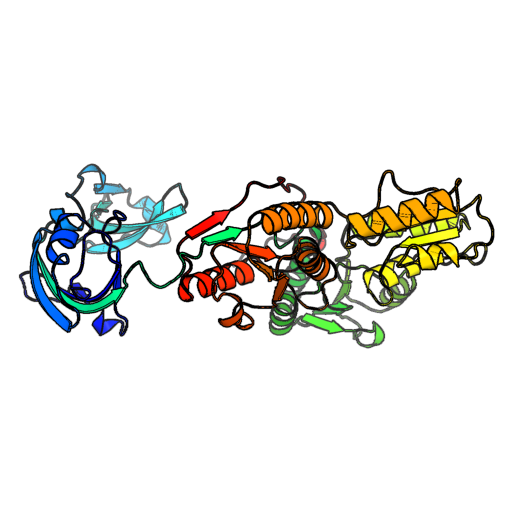061 1.00 81.12 438 GLY A N 1
ATOM 3380 C CA . GLY A 1 438 ? -13.984 -6.302 23.442 1.00 81.12 438 GLY A CA 1
ATOM 3381 C C . GLY A 1 438 ? -12.822 -5.328 23.612 1.00 81.12 438 GLY A C 1
ATOM 3382 O O . GLY A 1 438 ? -12.426 -5.092 24.755 1.00 81.12 438 GLY A O 1
ATOM 3383 N N . ALA A 1 439 ? -12.301 -4.741 22.530 1.00 85.12 439 ALA A N 1
ATOM 3384 C CA . ALA A 1 439 ? -11.408 -3.598 22.654 1.00 85.12 439 ALA A CA 1
ATOM 3385 C C . ALA A 1 439 ? -12.135 -2.396 23.281 1.00 85.12 439 ALA A C 1
ATOM 3387 O O . ALA A 1 439 ? -13.317 -2.156 23.024 1.00 85.12 439 ALA A O 1
ATOM 3388 N N . ILE A 1 440 ? -11.439 -1.664 24.151 1.00 83.38 440 ILE A N 1
ATOM 3389 C CA . ILE A 1 440 ? -12.024 -0.557 24.926 1.00 83.38 440 ILE A CA 1
ATOM 3390 C C . ILE A 1 440 ? -11.490 0.815 24.526 1.00 83.38 440 ILE A C 1
ATOM 3392 O O . ILE A 1 440 ? -12.139 1.817 24.814 1.00 83.38 440 ILE A O 1
ATOM 3396 N N . GLU A 1 441 ? -10.328 0.856 23.882 1.00 85.25 441 GLU A N 1
ATOM 3397 C CA . GLU A 1 441 ? -9.619 2.082 23.542 1.00 85.25 441 GLU A CA 1
ATOM 3398 C C . GLU A 1 441 ? -8.758 1.864 22.295 1.00 85.25 441 GLU A C 1
ATOM 3400 O O . GLU A 1 441 ? -8.249 0.764 22.057 1.00 85.25 441 GLU A O 1
ATOM 3405 N N . MET A 1 442 ? -8.585 2.936 21.524 1.00 91.56 442 MET A N 1
ATOM 3406 C CA . MET A 1 442 ? -7.633 3.028 20.426 1.00 91.56 442 MET A CA 1
ATOM 3407 C C . MET A 1 442 ? -6.682 4.194 20.693 1.00 91.56 442 MET A C 1
ATOM 3409 O O . MET A 1 442 ? -7.129 5.311 20.952 1.00 91.56 442 MET A O 1
ATOM 3413 N N . ILE A 1 443 ? -5.380 3.919 20.631 1.00 93.38 443 ILE A N 1
ATOM 3414 C CA . ILE A 1 443 ? -4.312 4.907 20.764 1.00 93.38 443 ILE A CA 1
ATOM 3415 C C . ILE A 1 443 ? -3.496 4.911 19.481 1.00 93.38 443 ILE A C 1
ATOM 3417 O O . ILE A 1 443 ? -2.936 3.894 19.073 1.00 93.38 443 ILE A O 1
ATOM 3421 N N . GLU A 1 444 ? -3.380 6.081 18.874 1.00 95.56 444 GLU A N 1
ATOM 3422 C CA . GLU A 1 444 ? -2.479 6.297 17.754 1.00 95.56 444 GLU A CA 1
ATOM 3423 C C . GLU A 1 444 ? -1.064 6.604 18.255 1.00 95.56 444 GLU A C 1
ATOM 3425 O O . GLU A 1 444 ? -0.863 7.462 19.118 1.00 95.56 444 GLU A O 1
ATOM 3430 N N . LEU A 1 445 ? -0.077 5.869 17.740 1.00 94.38 445 LEU A N 1
ATOM 3431 C CA . LEU A 1 445 ? 1.329 6.101 18.054 1.00 94.38 445 LEU A CA 1
ATOM 3432 C C . LEU A 1 445 ? 1.833 7.357 17.336 1.00 94.38 445 LEU A C 1
ATOM 3434 O O . LEU A 1 445 ? 1.387 7.682 16.236 1.00 94.38 445 LEU A O 1
ATOM 3438 N N . ALA A 1 446 ? 2.795 8.047 17.951 1.00 92.88 446 ALA A N 1
ATOM 3439 C CA . ALA A 1 446 ? 3.532 9.099 17.265 1.00 92.88 446 ALA A CA 1
ATOM 3440 C C . ALA A 1 446 ? 4.283 8.501 16.065 1.00 92.88 446 ALA A C 1
ATOM 3442 O O . ALA A 1 446 ? 4.764 7.372 16.130 1.00 92.88 446 ALA A O 1
ATOM 3443 N N . GLY A 1 447 ? 4.372 9.259 14.977 1.00 91.75 447 GLY A N 1
ATOM 3444 C CA . GLY A 1 447 ? 4.920 8.782 13.716 1.00 91.75 447 GLY A CA 1
ATOM 3445 C C . GLY A 1 447 ? 5.650 9.866 12.944 1.00 91.75 447 GLY A C 1
ATOM 3446 O O . GLY A 1 447 ? 5.593 11.048 13.287 1.00 91.75 447 GLY A O 1
ATOM 3447 N N . HIS A 1 448 ? 6.324 9.452 11.876 1.00 88.88 448 HIS A N 1
ATOM 3448 C CA . HIS A 1 448 ? 6.909 10.374 10.911 1.00 88.88 448 HIS A CA 1
ATOM 3449 C C . HIS A 1 448 ? 5.814 11.050 10.080 1.00 88.88 448 HIS A C 1
ATOM 3451 O O . HIS A 1 448 ? 4.957 10.380 9.508 1.00 88.88 448 HIS A O 1
ATOM 3457 N N . GLU A 1 449 ? 5.872 12.377 9.977 1.00 91.31 449 GLU A N 1
ATOM 3458 C CA . GLU A 1 449 ? 4.951 13.152 9.146 1.00 91.31 449 GLU A CA 1
ATOM 3459 C C . GLU A 1 449 ? 5.243 12.925 7.649 1.00 91.31 449 GLU A C 1
ATOM 3461 O O . GLU A 1 449 ? 6.372 13.106 7.183 1.00 91.31 449 GLU A O 1
ATOM 3466 N N . GLU A 1 450 ? 4.224 12.528 6.879 1.00 92.12 450 GLU A N 1
ATOM 3467 C CA . GLU A 1 450 ? 4.317 12.310 5.430 1.00 92.12 450 GLU A CA 1
ATOM 3468 C C . GLU A 1 450 ? 3.584 13.427 4.665 1.00 92.12 450 GLU A C 1
ATOM 3470 O O . GLU A 1 450 ? 2.370 13.380 4.500 1.00 92.12 450 GLU A O 1
ATOM 3475 N N . ASN A 1 451 ? 4.331 14.404 4.135 1.00 91.31 451 ASN A N 1
ATOM 3476 C CA . ASN A 1 451 ? 3.772 15.568 3.417 1.00 91.31 451 ASN A CA 1
ATOM 3477 C C . ASN A 1 451 ? 3.923 15.501 1.886 1.00 91.31 451 ASN A C 1
ATOM 3479 O O . ASN A 1 451 ? 3.714 16.486 1.177 1.00 91.31 451 ASN A O 1
ATOM 3483 N N . ILE A 1 452 ? 4.344 14.351 1.357 1.00 92.06 452 ILE A N 1
ATOM 3484 C CA . ILE A 1 452 ? 4.562 14.165 -0.080 1.00 92.06 452 ILE A CA 1
ATOM 3485 C C . ILE A 1 452 ? 3.219 13.897 -0.759 1.00 92.06 452 ILE A C 1
ATOM 3487 O O . ILE A 1 452 ? 2.492 12.992 -0.363 1.00 92.06 452 ILE A O 1
ATOM 3491 N N . VAL A 1 453 ? 2.936 14.631 -1.836 1.00 91.62 453 VAL A N 1
ATOM 3492 C CA . VAL A 1 453 ? 1.767 14.424 -2.700 1.00 91.62 453 VAL A CA 1
ATOM 3493 C C . VAL A 1 453 ? 2.229 14.382 -4.152 1.00 91.62 453 VAL A C 1
ATOM 3495 O O . VAL A 1 453 ? 3.059 15.191 -4.572 1.00 91.62 453 VAL A O 1
ATOM 3498 N N . PHE A 1 454 ? 1.690 13.448 -4.935 1.00 92.19 454 PHE A N 1
ATOM 3499 C CA . PHE A 1 454 ? 1.929 13.393 -6.374 1.00 92.19 454 PHE A CA 1
ATOM 3500 C C . PHE A 1 454 ? 0.657 13.748 -7.133 1.00 92.19 454 PHE A C 1
ATOM 3502 O O . PHE A 1 454 ? -0.349 13.051 -7.056 1.00 92.19 454 PHE A O 1
ATOM 3509 N N . GLU A 1 455 ? 0.714 14.822 -7.913 1.00 91.62 455 GLU A N 1
ATOM 3510 C CA . GLU A 1 455 ? -0.441 15.271 -8.680 1.00 91.62 455 GLU A CA 1
ATOM 3511 C C . GLU A 1 455 ? -0.784 14.310 -9.832 1.00 91.62 455 GLU A C 1
ATOM 3513 O O . GLU A 1 455 ? 0.084 13.697 -10.472 1.00 91.62 455 GLU A O 1
ATOM 3518 N N . VAL A 1 456 ? -2.073 14.240 -10.161 1.00 92.75 456 VAL A N 1
ATOM 3519 C CA . VAL A 1 456 ? -2.557 13.553 -11.365 1.00 92.75 456 VAL A CA 1
ATOM 3520 C 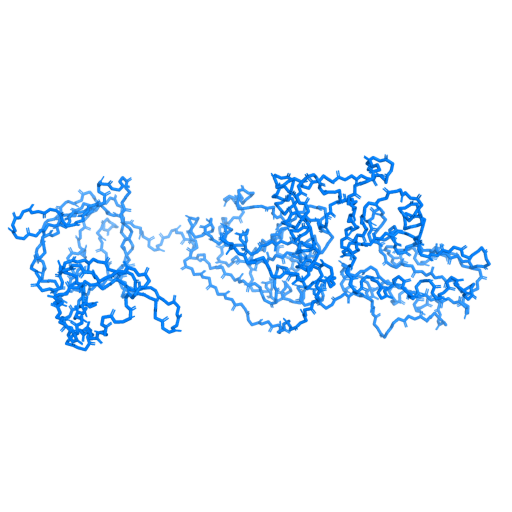C . VAL A 1 456 ? -2.127 14.300 -12.648 1.00 92.75 456 VAL A C 1
ATOM 3522 O O . VAL A 1 456 ? -1.834 15.506 -12.594 1.00 92.75 456 VAL A O 1
ATOM 3525 N N . PRO A 1 457 ? -2.075 13.623 -13.815 1.00 89.12 457 PRO A N 1
ATOM 3526 C CA . PRO A 1 457 ? -1.842 14.261 -15.114 1.00 89.12 457 PRO A CA 1
ATOM 3527 C C . PRO A 1 457 ? -2.814 15.418 -15.373 1.00 89.12 457 PRO A C 1
ATOM 3529 O O . PRO A 1 457 ? -3.954 15.388 -14.907 1.00 89.12 457 PRO A O 1
ATOM 3532 N N . LYS A 1 458 ? -2.365 16.454 -16.092 1.00 88.06 458 LYS A N 1
ATOM 3533 C CA . LYS A 1 458 ? -3.126 17.705 -16.295 1.00 88.06 458 LYS A CA 1
ATOM 3534 C C . LYS A 1 458 ? -4.474 17.460 -16.968 1.00 88.06 458 LYS A C 1
ATOM 3536 O O . LYS A 1 458 ? -5.462 18.092 -16.614 1.00 88.06 458 LYS A O 1
ATOM 3541 N N . GLU A 1 459 ? -4.505 16.492 -17.869 1.00 87.19 459 GLU A N 1
ATOM 3542 C CA . GLU A 1 459 ? -5.658 16.013 -18.623 1.00 87.19 459 GLU A CA 1
ATOM 3543 C C . GLU A 1 459 ? -6.777 15.469 -17.714 1.00 87.19 459 GLU A C 1
ATOM 3545 O O . GLU A 1 459 ? -7.931 15.415 -18.127 1.00 87.19 459 GLU A O 1
ATOM 3550 N N . LEU A 1 460 ? -6.455 15.095 -16.467 1.00 88.12 460 LEU A N 1
ATOM 3551 C CA . LEU A 1 460 ? -7.392 14.560 -15.471 1.00 88.12 460 LEU A CA 1
ATOM 3552 C C . LEU A 1 460 ? -7.705 15.545 -14.329 1.00 88.12 460 LEU A C 1
ATOM 3554 O O . LEU A 1 460 ? -8.442 15.206 -13.401 1.00 88.12 460 LEU A O 1
ATOM 3558 N N . ARG A 1 461 ? -7.165 16.771 -14.356 1.00 83.50 461 ARG A N 1
ATOM 3559 C CA . ARG A 1 461 ? -7.342 17.766 -13.273 1.00 83.50 461 ARG A CA 1
ATOM 3560 C C . ARG A 1 461 ? -8.662 18.537 -13.325 1.00 83.50 461 ARG A C 1
ATOM 3562 O O . ARG A 1 461 ? -8.879 19.378 -12.462 1.00 83.50 461 ARG A O 1
ATOM 3569 N N . VAL A 1 462 ? -9.522 18.281 -14.309 1.00 66.81 462 VAL A N 1
ATOM 3570 C CA . VAL A 1 462 ? -10.750 19.062 -14.522 1.00 66.81 462 VAL A CA 1
ATOM 3571 C C . VAL A 1 462 ? -11.674 18.963 -13.300 1.00 66.81 462 VAL A C 1
ATOM 3573 O O . VAL A 1 462 ? -11.950 17.867 -12.811 1.00 66.81 462 VAL A O 1
ATOM 3576 N N . GLU A 1 463 ? -12.135 20.112 -12.798 1.00 54.84 463 GLU A N 1
ATOM 3577 C CA . GLU A 1 463 ? -13.183 20.186 -11.778 1.00 54.84 463 GLU A CA 1
ATOM 3578 C C . GLU A 1 463 ? -14.504 19.709 -12.382 1.00 54.84 463 GLU A C 1
ATOM 3580 O O . GLU A 1 463 ? -15.048 20.331 -13.297 1.00 54.84 463 GLU A O 1
ATOM 3585 N N . ILE A 1 464 ? -15.037 18.607 -11.860 1.00 46.62 464 ILE A N 1
ATOM 3586 C CA . ILE A 1 464 ? -16.391 18.168 -12.183 1.00 46.62 464 ILE A CA 1
ATOM 3587 C C . ILE A 1 464 ? -17.340 19.111 -11.439 1.00 46.62 464 ILE A C 1
ATOM 3589 O O . ILE A 1 464 ? -17.665 18.889 -10.275 1.00 46.62 464 ILE A O 1
ATOM 3593 N N . LYS A 1 465 ? -17.765 20.195 -12.094 1.00 34.22 465 LYS A N 1
ATOM 3594 C CA . LYS A 1 465 ? -18.936 20.948 -11.641 1.00 34.22 465 LYS A CA 1
ATOM 3595 C C . LYS A 1 465 ? -20.146 20.036 -11.816 1.00 34.22 465 LYS A C 1
ATOM 3597 O O . LYS A 1 465 ? -20.526 19.747 -12.948 1.00 34.22 465 LYS A O 1
ATOM 3602 N N . GLN A 1 466 ? -20.719 19.562 -10.712 1.00 30.88 466 GLN A N 1
ATOM 3603 C CA . GLN A 1 466 ? -22.083 19.039 -10.737 1.00 30.88 466 GLN A CA 1
ATOM 3604 C C . GLN A 1 466 ? -22.989 20.196 -11.178 1.00 30.88 466 GLN A C 1
ATOM 3606 O O . GLN A 1 466 ? -23.037 21.224 -10.502 1.00 30.88 466 GLN A O 1
ATOM 3611 N N . ILE A 1 467 ? -23.583 20.065 -12.367 1.00 32.97 467 ILE A N 1
ATOM 3612 C CA . ILE A 1 467 ? -24.632 20.960 -12.875 1.00 32.97 467 ILE A CA 1
ATOM 3613 C C . ILE A 1 467 ? -25.958 20.525 -12.267 1.00 32.97 467 ILE A C 1
ATOM 3615 O O . ILE A 1 467 ? -26.193 19.294 -12.248 1.00 32.97 467 ILE A O 1
#